Protein AF-A0A947HHI5-F1 (afdb_monomer_lite)

Foldseek 3Di:
DDDDPPVVVVVVVVPDDDDDDDDDDDPVVVVVVLVVLVVVLVVLVVVLVVCVPPPPCPPVNNVVSVVVSVVSVVVCVVPDDDPPDDDDDPDPDDDPDDDDDDDDPVPDDPPDFFKWWWAQLVPRFTWFFPDQQPQDAPTFIATHHCADPVRHHRQRRIWGWADQDVQKTFTAGRNPRFTWFFPDPDDLDFFTFIGTHHRDHPPNDPRQRRIFHWADPDPQKIWTQGPRHRFTFFWDDQPDRDTGTTTGTDHCCDPPRNSRRIIHTGRSCVVDPPPPVPVPPPDPPDPPDQDADDPVLLVVLLVVLLPDDDLVVSVVSCCVRCQPHAHELVSLLVSLVSDDDLVSNLVSCLRHLVRHPPLVCNVVSLVSDDDPVSSVSSVVSSD

Structure (mmCIF, N/CA/C/O backbone):
data_AF-A0A947HHI5-F1
#
_entry.id   AF-A0A947HHI5-F1
#
loop_
_atom_site.group_PDB
_atom_site.id
_atom_site.type_symbol
_atom_site.label_atom_id
_atom_site.label_alt_id
_atom_site.label_comp_id
_atom_site.label_asym_id
_atom_site.label_entity_id
_atom_site.label_seq_id
_atom_site.pdbx_PDB_ins_code
_atom_site.Cartn_x
_atom_site.Cartn_y
_atom_site.Cartn_z
_atom_site.occupancy
_atom_site.B_iso_or_equiv
_atom_site.auth_seq_id
_atom_site.auth_comp_id
_atom_site.auth_asym_id
_atom_site.auth_atom_id
_atom_site.pdbx_PDB_model_num
ATOM 1 N N . MET A 1 1 ? -38.643 42.190 -6.494 1.00 40.53 1 MET A N 1
ATOM 2 C CA . MET A 1 1 ? -37.779 41.367 -5.615 1.00 40.53 1 MET A CA 1
ATOM 3 C C . MET A 1 1 ? -38.549 40.120 -5.200 1.00 40.53 1 MET A C 1
ATOM 5 O O . MET A 1 1 ? -39.418 40.181 -4.339 1.00 40.53 1 MET A O 1
ATOM 9 N N . THR A 1 2 ? -38.327 39.014 -5.904 1.00 33.72 2 THR A N 1
ATOM 10 C CA . THR A 1 2 ? -39.074 37.755 -5.767 1.00 33.72 2 THR A CA 1
ATOM 11 C C . THR A 1 2 ? -38.669 37.014 -4.490 1.00 33.72 2 THR A C 1
ATOM 13 O O . THR A 1 2 ? -37.513 36.624 -4.333 1.00 33.72 2 THR A O 1
ATOM 16 N N . ARG A 1 3 ? -39.620 36.830 -3.563 1.00 39.78 3 ARG A N 1
ATOM 17 C CA . ARG A 1 3 ? -39.431 36.060 -2.323 1.00 39.78 3 ARG A CA 1
ATOM 18 C C . ARG A 1 3 ? -39.199 34.587 -2.666 1.00 39.78 3 ARG A C 1
ATOM 20 O O . ARG A 1 3 ? -40.082 33.949 -3.232 1.00 39.78 3 ARG A O 1
ATOM 27 N N . ARG A 1 4 ? -38.032 34.041 -2.310 1.00 38.66 4 ARG A N 1
ATOM 28 C CA . ARG A 1 4 ? -37.792 32.591 -2.371 1.00 38.66 4 ARG A CA 1
ATOM 29 C C . ARG A 1 4 ? -38.702 31.879 -1.353 1.00 38.66 4 ARG A C 1
ATOM 31 O O . ARG A 1 4 ? -38.821 32.366 -0.226 1.00 38.66 4 ARG A O 1
ATOM 38 N N . PRO A 1 5 ? -39.356 30.760 -1.717 1.00 43.31 5 PRO A N 1
ATOM 39 C CA . PRO A 1 5 ? -40.178 29.996 -0.785 1.00 43.31 5 PRO A CA 1
ATOM 40 C C . PRO A 1 5 ? -39.303 29.399 0.325 1.00 43.31 5 PRO A C 1
ATOM 42 O O . PRO A 1 5 ? -38.200 28.923 0.065 1.00 43.31 5 PRO A O 1
ATOM 45 N N . LEU A 1 6 ? -39.802 29.423 1.565 1.00 41.88 6 LEU A N 1
ATOM 46 C CA . LEU A 1 6 ? -39.102 28.974 2.781 1.00 41.88 6 LEU A CA 1
ATOM 47 C C . LEU A 1 6 ? -38.536 27.543 2.651 1.00 41.88 6 LEU A C 1
ATOM 49 O O . LEU A 1 6 ? -37.481 27.238 3.196 1.00 41.88 6 LEU A O 1
ATOM 53 N N . SER A 1 7 ? -39.202 26.698 1.862 1.00 39.91 7 SER A N 1
ATOM 54 C CA . SER A 1 7 ? -38.797 25.330 1.526 1.00 39.91 7 SER A CA 1
ATOM 55 C C . SER A 1 7 ? -37.462 25.267 0.774 1.00 39.91 7 SER A C 1
ATOM 57 O O . SER A 1 7 ? -36.672 24.358 1.004 1.00 39.91 7 SER A O 1
ATOM 59 N N . ALA A 1 8 ? -37.183 26.249 -0.089 1.00 41.44 8 ALA A N 1
ATOM 60 C CA . ALA A 1 8 ? -35.927 26.325 -0.830 1.00 41.44 8 ALA A CA 1
ATOM 61 C C . ALA A 1 8 ? -34.759 26.737 0.076 1.00 41.44 8 ALA A C 1
ATOM 63 O O . ALA A 1 8 ? -33.656 26.246 -0.112 1.00 41.44 8 ALA A O 1
ATOM 64 N N . LEU A 1 9 ? -35.005 27.579 1.089 1.00 43.78 9 LEU A N 1
ATOM 65 C CA . LEU A 1 9 ? -33.980 27.980 2.061 1.00 43.78 9 LEU A CA 1
ATOM 66 C C . LEU A 1 9 ? -33.554 26.805 2.958 1.00 43.78 9 LEU A C 1
ATOM 68 O O . LEU A 1 9 ? -32.371 26.636 3.233 1.00 43.78 9 LEU A O 1
ATOM 72 N N . ILE A 1 10 ? -34.519 25.973 3.369 1.00 44.72 10 ILE A N 1
ATOM 73 C CA . ILE A 1 10 ? -34.276 24.764 4.174 1.00 44.72 10 ILE A CA 1
ATOM 74 C C . ILE A 1 10 ? -33.500 23.717 3.358 1.00 44.72 10 ILE A C 1
ATOM 76 O O . ILE A 1 10 ? -32.593 23.084 3.886 1.00 44.72 10 ILE A O 1
ATOM 80 N N . ALA A 1 11 ? -33.795 23.581 2.062 1.00 42.06 11 ALA A N 1
ATOM 81 C CA . ALA A 1 11 ? -33.048 22.693 1.173 1.00 42.06 11 ALA A CA 1
ATOM 82 C C . ALA A 1 11 ? -31.606 23.173 0.917 1.00 42.06 11 ALA A C 1
ATOM 84 O O . ALA A 1 11 ? -30.711 22.342 0.830 1.00 42.06 11 ALA A O 1
ATOM 85 N N . THR A 1 12 ? -31.354 24.488 0.838 1.00 42.56 12 THR A N 1
ATOM 86 C CA . THR A 1 12 ? -29.983 25.018 0.693 1.00 42.56 12 THR A CA 1
ATOM 87 C C . THR A 1 12 ? -29.150 24.836 1.968 1.00 42.56 12 THR A C 1
ATOM 89 O O . THR A 1 12 ? -27.977 24.497 1.869 1.00 42.56 12 THR A O 1
ATOM 92 N N . LEU A 1 13 ? -29.751 24.980 3.155 1.00 43.19 13 LEU A N 1
ATOM 93 C CA . LEU A 1 13 ? -29.079 24.729 4.442 1.00 43.19 13 LEU A CA 1
ATOM 94 C C . LEU A 1 13 ? -28.773 23.241 4.685 1.00 43.19 13 LEU A C 1
ATOM 96 O O . LEU A 1 13 ? -27.771 22.920 5.309 1.00 43.19 13 LEU A O 1
ATOM 100 N N . LEU A 1 14 ? -29.598 22.330 4.158 1.00 42.66 14 LEU A N 1
ATOM 101 C CA . LEU A 1 14 ? -29.362 20.880 4.227 1.00 42.66 14 LEU A CA 1
ATOM 102 C C . LEU A 1 14 ? -28.407 20.354 3.137 1.00 42.66 14 LEU A C 1
ATOM 104 O O . LEU A 1 14 ? -28.092 19.168 3.140 1.00 42.66 14 LEU A O 1
ATOM 108 N N . ALA A 1 15 ? -27.961 21.208 2.210 1.00 40.59 15 ALA A N 1
ATOM 109 C CA . ALA A 1 15 ? -27.131 20.837 1.060 1.00 40.59 15 ALA A CA 1
ATOM 110 C C . ALA A 1 15 ? -25.772 21.563 1.019 1.00 40.59 15 ALA A C 1
ATOM 112 O O . ALA A 1 15 ? -25.175 21.675 -0.053 1.00 40.59 15 ALA A O 1
ATOM 113 N N . ALA A 1 16 ? -25.271 22.072 2.151 1.00 33.59 16 ALA A N 1
ATOM 114 C CA . ALA A 1 16 ? -23.927 22.644 2.200 1.00 33.59 16 ALA A CA 1
ATOM 115 C C . ALA A 1 16 ? -22.882 21.544 1.896 1.00 33.59 16 ALA A C 1
ATOM 117 O O . ALA A 1 16 ? -22.868 20.515 2.575 1.00 33.59 16 ALA A O 1
ATOM 1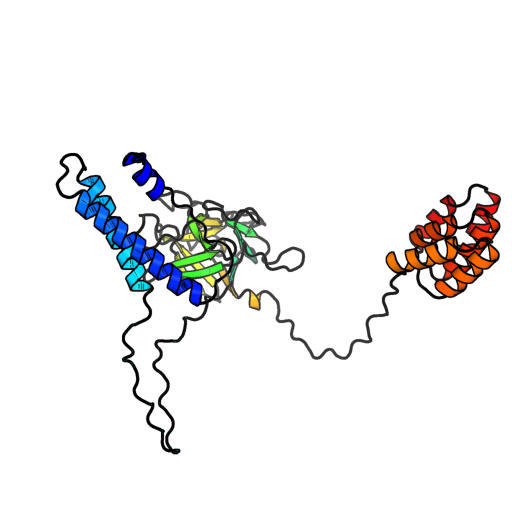18 N N . PRO A 1 17 ? -22.037 21.704 0.860 1.00 37.53 17 PRO A N 1
ATOM 119 C CA . PRO A 1 17 ? -21.125 20.654 0.446 1.00 37.53 17 PRO A CA 1
ATOM 120 C C . PRO A 1 17 ? -19.932 20.558 1.397 1.00 37.53 17 PRO A C 1
ATOM 122 O O . PRO A 1 17 ? -19.305 21.555 1.753 1.00 37.53 17 PRO A O 1
ATOM 125 N N . ALA A 1 18 ? -19.571 19.318 1.719 1.00 41.19 18 ALA A N 1
ATOM 126 C CA . ALA A 1 18 ? -18.244 18.959 2.178 1.00 41.19 18 ALA A CA 1
ATOM 127 C C . ALA A 1 18 ? -17.207 19.412 1.135 1.00 41.19 18 ALA A C 1
ATOM 129 O O . ALA A 1 18 ? -17.092 18.824 0.061 1.00 41.19 18 ALA A O 1
ATOM 130 N N . VAL A 1 19 ? -16.446 20.460 1.447 1.00 38.53 19 VAL A N 1
ATOM 131 C CA . VAL A 1 19 ? -15.210 20.806 0.733 1.00 38.53 19 VAL A CA 1
ATOM 132 C C . VAL A 1 19 ? -14.120 21.050 1.767 1.00 38.53 19 VAL A C 1
ATOM 134 O O . VAL A 1 19 ? -13.830 22.184 2.133 1.00 38.53 19 VAL A O 1
ATOM 137 N N . LEU A 1 20 ? -13.505 19.971 2.251 1.00 33.75 20 LEU A N 1
ATOM 138 C CA . LEU A 1 20 ? -12.262 20.029 3.022 1.00 33.75 20 LEU A CA 1
ATOM 139 C C . LEU A 1 20 ? -11.391 18.813 2.692 1.00 33.75 20 LEU A C 1
ATOM 141 O O . LEU A 1 20 ? -11.355 17.839 3.430 1.00 33.75 20 LEU A O 1
ATOM 145 N N . ALA A 1 21 ? -10.663 18.884 1.580 1.00 38.09 21 ALA A N 1
ATOM 146 C CA . ALA A 1 21 ? -9.486 18.048 1.363 1.00 38.09 21 ALA A CA 1
ATOM 147 C C . ALA A 1 21 ? -8.509 18.741 0.403 1.00 38.09 21 ALA A C 1
ATOM 149 O O . ALA A 1 21 ? -8.550 18.499 -0.795 1.00 38.09 21 ALA A O 1
ATOM 150 N N . SER A 1 22 ? -7.652 19.625 0.933 1.00 37.50 22 SER A N 1
ATOM 151 C CA . SER A 1 22 ? -6.223 19.719 0.571 1.00 37.50 22 SER A CA 1
ATOM 152 C C . SER A 1 22 ? -5.559 20.965 1.184 1.00 37.50 22 SER A C 1
ATOM 154 O O . SER A 1 22 ? -5.981 22.083 0.900 1.00 37.50 22 SER A O 1
ATOM 156 N N . ARG A 1 23 ? -4.460 20.731 1.923 1.00 34.22 23 ARG A N 1
ATOM 157 C CA . ARG A 1 23 ? -3.491 21.667 2.551 1.00 34.22 23 ARG A CA 1
ATOM 158 C C . ARG A 1 23 ? -3.954 22.500 3.768 1.00 34.22 23 ARG A C 1
ATOM 160 O O . ARG A 1 23 ? -5.057 23.038 3.756 1.00 34.22 23 ARG A O 1
ATOM 167 N N . PRO A 1 24 ? -3.092 22.662 4.799 1.00 35.88 24 PRO A N 1
ATOM 168 C CA . PRO A 1 24 ? -3.375 23.559 5.916 1.00 35.88 24 PRO A CA 1
ATOM 169 C C . PRO A 1 24 ? -3.266 25.023 5.446 1.00 35.88 24 PRO A C 1
ATOM 171 O O . PRO A 1 24 ? -2.269 25.370 4.803 1.00 35.88 24 PRO A O 1
ATOM 174 N N . PRO A 1 25 ? -4.267 25.881 5.712 1.00 37.75 25 PRO A N 1
ATOM 175 C CA . PRO A 1 25 ? -4.202 27.294 5.364 1.00 37.75 25 PRO A CA 1
ATOM 176 C C . PRO A 1 25 ? -3.451 28.103 6.443 1.00 37.75 25 PRO A C 1
ATOM 178 O O . PRO A 1 25 ? -3.326 27.645 7.580 1.00 37.75 25 PRO A O 1
ATOM 181 N N . PRO A 1 26 ? -2.942 29.302 6.106 1.00 41.28 26 PRO A N 1
ATOM 182 C CA . PRO A 1 26 ? -2.298 30.197 7.067 1.00 41.28 26 PRO A CA 1
ATOM 183 C C . PRO A 1 26 ? -3.280 30.681 8.148 1.00 41.28 26 PRO A C 1
ATOM 185 O O . PRO A 1 26 ? -4.480 30.792 7.909 1.00 41.28 26 PRO A O 1
ATOM 188 N N . GLU A 1 27 ? -2.746 31.000 9.328 1.00 44.84 27 GLU A N 1
ATOM 189 C CA . GLU A 1 27 ? -3.445 31.338 10.584 1.00 44.84 27 GLU A CA 1
ATOM 190 C C . GLU A 1 27 ? -4.537 32.424 10.445 1.00 44.84 27 GLU A C 1
ATOM 192 O O . GLU A 1 27 ? -5.556 32.386 11.131 1.00 44.84 27 GLU A O 1
ATOM 197 N N . SER A 1 28 ? -4.398 33.343 9.482 1.00 45.81 28 SER A N 1
ATOM 198 C CA . SER A 1 28 ? -5.402 34.375 9.179 1.00 45.81 28 SER A CA 1
ATOM 199 C C . SER A 1 28 ? -6.710 33.821 8.599 1.00 45.81 28 SER A C 1
ATOM 201 O O . SER A 1 28 ? -7.770 34.411 8.797 1.00 45.81 28 SER A O 1
ATOM 203 N N . ALA A 1 29 ? -6.666 32.665 7.931 1.00 48.28 29 ALA A N 1
ATOM 204 C CA . ALA A 1 29 ? -7.846 32.011 7.372 1.00 48.28 29 ALA A CA 1
ATOM 205 C C . ALA A 1 29 ? -8.677 31.268 8.434 1.00 48.28 29 ALA A C 1
ATOM 207 O O . ALA A 1 29 ? -9.846 30.977 8.193 1.00 48.28 29 ALA A O 1
ATOM 208 N N . LEU A 1 30 ? -8.097 30.958 9.600 1.00 50.66 30 LEU A N 1
ATOM 209 C CA . LEU A 1 30 ? -8.807 30.335 10.723 1.00 50.66 30 LEU A CA 1
ATOM 210 C C . LEU A 1 30 ? -9.703 31.350 11.439 1.00 50.66 30 LEU A C 1
ATOM 212 O O . LEU A 1 30 ? -10.874 31.060 11.655 1.00 50.66 30 LEU A O 1
ATOM 216 N N . SER A 1 31 ? -9.201 32.560 11.709 1.00 50.88 31 SER A N 1
ATOM 217 C CA . SER A 1 31 ? -9.994 33.630 12.335 1.00 50.88 31 SER A CA 1
ATOM 218 C C . SER A 1 31 ? -11.211 34.016 11.492 1.00 50.88 31 SER A C 1
ATOM 220 O O . SER A 1 31 ? -12.308 34.143 12.021 1.00 50.88 31 SER A O 1
ATOM 222 N N . GLN A 1 32 ? -11.042 34.121 10.171 1.00 56.31 32 GLN A N 1
ATOM 223 C CA . GLN A 1 32 ? -12.144 34.461 9.270 1.00 56.31 32 GLN A CA 1
ATOM 224 C C . GLN A 1 32 ? -13.194 33.340 9.177 1.00 56.31 32 GLN A C 1
ATOM 226 O O . GLN A 1 32 ? -14.385 33.612 9.091 1.00 56.31 32 GLN A O 1
ATOM 231 N N . ARG A 1 33 ? -12.768 32.074 9.296 1.00 61.03 33 ARG A N 1
ATOM 232 C CA . ARG A 1 33 ? -13.681 30.923 9.383 1.00 61.03 33 ARG A CA 1
ATOM 233 C C . ARG A 1 33 ? -14.482 30.897 10.686 1.00 61.03 33 ARG A C 1
ATOM 235 O O . ARG A 1 33 ? -15.622 30.450 10.662 1.00 61.03 33 ARG A O 1
ATOM 242 N N . PHE A 1 34 ? -13.917 31.365 11.801 1.00 63.81 34 PHE A N 1
ATOM 243 C CA . PHE A 1 34 ? -14.660 31.493 13.059 1.00 63.81 34 PHE A CA 1
ATOM 244 C C . PHE A 1 34 ? -15.761 32.548 12.971 1.00 63.81 34 PHE A C 1
ATOM 246 O O . PHE A 1 34 ? -16.882 32.286 13.405 1.00 63.81 34 PHE A O 1
ATOM 253 N N . ASP A 1 35 ? -15.466 33.702 12.370 1.00 69.06 35 ASP A N 1
ATOM 254 C CA . ASP A 1 35 ? -16.455 34.767 12.184 1.00 69.06 35 ASP A CA 1
ATOM 255 C C . ASP A 1 35 ? -17.611 34.312 11.272 1.00 69.06 35 ASP A C 1
ATOM 257 O O . ASP A 1 35 ? -18.777 34.586 11.568 1.00 69.06 35 ASP A O 1
ATOM 261 N N . ASP A 1 36 ? -17.308 33.547 10.216 1.00 66.94 36 ASP A N 1
ATOM 262 C CA . ASP A 1 36 ? -18.314 32.967 9.315 1.00 66.94 36 ASP A CA 1
ATOM 263 C C . ASP A 1 36 ? -19.217 31.946 10.040 1.00 66.94 36 ASP A C 1
ATOM 265 O O . ASP A 1 36 ? -20.442 31.995 9.913 1.00 66.94 36 ASP A O 1
ATOM 269 N N . VAL A 1 37 ? -18.639 31.064 10.868 1.00 66.69 37 VAL A N 1
ATOM 270 C CA . VAL A 1 37 ? -19.407 30.093 11.674 1.00 66.69 37 VAL A CA 1
ATOM 271 C C . VAL A 1 37 ? -20.283 30.800 12.711 1.00 66.69 37 VAL A C 1
ATOM 273 O O . VAL A 1 37 ? -21.442 30.423 12.902 1.00 66.69 37 VAL A O 1
ATOM 276 N N . GLN A 1 38 ? -19.777 31.856 13.353 1.00 72.31 38 GLN A N 1
ATOM 277 C CA . GLN A 1 38 ? -20.559 32.637 14.312 1.00 72.31 38 GLN A CA 1
ATOM 278 C C . GLN A 1 38 ? -21.752 33.333 13.639 1.00 72.31 38 GLN A C 1
ATOM 280 O O . GLN A 1 38 ? -22.855 33.351 14.198 1.00 72.31 38 GLN A O 1
ATOM 285 N N . ALA A 1 39 ? -21.556 33.856 12.426 1.00 68.62 39 ALA A N 1
ATOM 286 C CA . ALA A 1 39 ? -22.623 34.458 11.633 1.00 68.62 39 ALA A CA 1
ATOM 287 C C . ALA A 1 39 ? -23.707 33.433 11.249 1.00 68.62 39 ALA A C 1
ATOM 289 O O . ALA A 1 39 ? -24.903 33.747 11.318 1.00 68.62 39 ALA A O 1
ATOM 290 N N . ASP A 1 40 ? -23.315 32.201 10.914 1.00 67.69 40 ASP A N 1
ATOM 291 C CA . ASP A 1 40 ? -24.250 31.107 10.631 1.00 67.69 40 ASP A CA 1
ATOM 292 C C . ASP A 1 40 ? -25.047 30.692 11.882 1.00 67.69 40 ASP A C 1
ATOM 294 O O . ASP A 1 40 ? -26.272 30.533 11.809 1.00 67.69 40 ASP A O 1
ATOM 298 N N . ILE A 1 41 ? -24.401 30.606 13.053 1.00 67.94 41 ILE A N 1
ATOM 299 C CA . ILE A 1 41 ? -25.076 30.341 14.338 1.00 67.94 41 ILE A CA 1
ATOM 300 C C . ILE A 1 41 ? -26.141 31.410 14.623 1.00 67.94 41 ILE A C 1
ATOM 302 O O . ILE A 1 41 ? -27.290 31.087 14.958 1.00 67.94 41 ILE A O 1
ATOM 306 N N . ASP A 1 42 ? -25.806 32.688 14.448 1.00 76.25 42 ASP A N 1
ATOM 307 C CA . ASP A 1 42 ? -26.737 33.789 14.708 1.00 76.25 42 ASP A CA 1
ATOM 308 C C . ASP A 1 42 ? -27.892 33.830 13.696 1.00 76.25 42 ASP A C 1
ATOM 310 O O . ASP A 1 42 ? -29.045 34.103 14.065 1.00 76.25 42 ASP A O 1
ATOM 314 N N . ALA A 1 43 ? -27.636 33.467 12.436 1.00 71.38 43 ALA A N 1
ATOM 315 C CA . ALA A 1 43 ? -28.677 33.308 11.425 1.00 71.38 43 ALA A CA 1
ATOM 316 C C . ALA A 1 43 ? -29.672 32.192 11.795 1.00 71.38 43 ALA A C 1
ATOM 318 O O . ALA A 1 43 ? -30.892 32.380 11.668 1.00 71.38 43 ALA A O 1
ATOM 319 N N . VAL A 1 44 ? -29.181 31.059 12.311 1.00 68.19 44 VAL A N 1
ATOM 320 C CA . VAL A 1 44 ? -30.022 29.942 12.775 1.00 68.19 44 VAL A CA 1
ATOM 321 C C . VAL A 1 44 ? -30.834 30.341 14.012 1.00 68.19 44 VAL A C 1
ATOM 323 O O . VAL A 1 44 ? -32.048 30.105 14.042 1.00 68.19 44 VAL A O 1
ATOM 326 N N . ARG A 1 45 ? -30.232 31.031 14.992 1.00 74.62 45 ARG A N 1
ATOM 327 C CA . ARG A 1 45 ? -30.947 31.563 16.173 1.00 74.62 45 ARG A CA 1
ATOM 328 C C . ARG A 1 45 ? -32.075 32.520 15.780 1.00 74.62 45 ARG A C 1
ATOM 330 O O . ARG A 1 45 ? -33.191 32.419 16.300 1.00 74.62 45 ARG A O 1
ATOM 337 N N . LEU A 1 46 ? -31.831 33.409 14.814 1.00 73.69 46 LEU A N 1
ATOM 338 C CA . LEU A 1 46 ? -32.854 34.319 14.290 1.00 73.69 46 LEU A CA 1
ATOM 339 C C . LEU A 1 46 ? -33.993 33.556 13.592 1.00 73.69 46 LEU A C 1
ATOM 341 O O . LEU A 1 46 ? -35.162 33.952 13.686 1.00 73.69 46 LEU A O 1
ATOM 345 N N . LEU A 1 47 ? -33.672 32.460 12.900 1.00 68.50 47 LEU A N 1
ATOM 346 C CA . LEU A 1 47 ? -34.661 31.589 12.271 1.00 68.50 47 LEU A CA 1
ATOM 347 C C . LEU A 1 47 ? -35.535 30.894 13.327 1.00 68.50 47 LEU A C 1
ATOM 349 O O . LEU A 1 47 ? -36.761 30.958 13.226 1.00 68.50 47 LEU A O 1
ATOM 353 N N . VAL A 1 48 ? -34.931 30.317 14.374 1.00 69.75 48 VAL A N 1
ATOM 354 C CA . VAL A 1 48 ? -35.645 29.716 15.521 1.00 69.75 48 VAL A CA 1
ATOM 355 C C . VAL A 1 48 ? -36.593 30.734 16.159 1.00 69.75 48 VAL A C 1
ATOM 357 O O . VAL A 1 48 ? -37.773 30.438 16.370 1.00 69.75 48 VAL A O 1
ATOM 360 N N . ALA A 1 49 ? -36.119 31.959 16.406 1.00 73.31 49 ALA A N 1
ATOM 361 C CA . ALA A 1 49 ? -36.930 33.028 16.985 1.00 73.31 49 ALA A CA 1
ATOM 362 C C . ALA A 1 49 ? -38.135 33.397 16.099 1.00 73.31 49 ALA A C 1
ATOM 364 O O . ALA A 1 4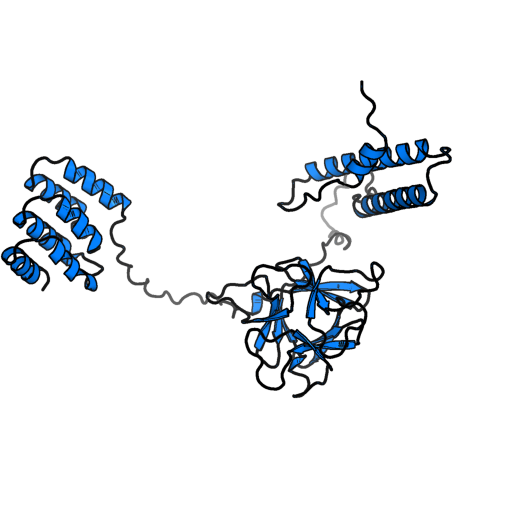9 ? -39.247 33.546 16.603 1.00 73.31 49 ALA A O 1
ATOM 365 N N . LYS A 1 50 ? -37.952 33.468 14.771 1.00 70.81 50 LYS A N 1
ATOM 366 C CA . LYS A 1 50 ? -39.030 33.751 13.797 1.00 70.81 50 LYS A CA 1
ATOM 367 C C . LYS A 1 50 ? -40.049 32.618 13.645 1.00 70.81 50 LYS A C 1
ATOM 369 O O . LYS A 1 50 ? -41.152 32.850 13.138 1.00 70.81 50 LYS A O 1
ATOM 374 N N . LEU A 1 51 ? -39.680 31.396 14.020 1.00 65.06 51 LEU A N 1
ATOM 375 C CA . LEU A 1 51 ? -40.558 30.224 13.990 1.00 65.06 51 LEU A CA 1
ATOM 376 C C . LEU A 1 51 ? -41.361 30.070 15.293 1.00 65.06 51 LEU A C 1
ATOM 378 O O . LEU A 1 51 ? -42.411 29.422 15.288 1.00 65.06 51 LEU A O 1
ATOM 382 N N . LYS A 1 52 ? -40.932 30.723 16.382 1.00 61.84 52 LYS A N 1
ATOM 383 C CA . LYS A 1 52 ? -41.634 30.761 17.671 1.00 61.84 52 LYS A CA 1
ATOM 384 C C . LYS A 1 52 ? -42.994 31.465 17.495 1.00 61.84 52 LYS A C 1
ATOM 386 O O . LYS A 1 52 ? -43.062 32.674 17.314 1.00 61.84 52 LYS A O 1
ATOM 391 N N . GLY A 1 53 ? -44.081 30.685 17.492 1.00 60.94 53 GLY A N 1
ATOM 392 C CA . GLY A 1 53 ? -45.465 31.169 17.342 1.00 60.94 53 GLY A CA 1
ATOM 393 C C . GLY A 1 53 ? -46.174 30.779 16.038 1.00 60.94 53 GLY A C 1
ATOM 394 O O . GLY A 1 53 ? -47.360 31.063 15.885 1.00 60.94 53 GLY A O 1
ATOM 395 N N . LYS A 1 54 ? -45.505 30.095 15.097 1.00 62.31 54 LYS A N 1
ATOM 396 C CA . LYS A 1 54 ? -46.160 29.580 13.880 1.00 62.31 54 LYS A CA 1
ATOM 397 C C . LYS A 1 54 ? -46.635 28.143 14.098 1.00 62.31 54 LYS A C 1
ATOM 399 O O . LYS A 1 54 ? -45.839 27.213 14.061 1.00 62.31 54 LYS A O 1
ATOM 404 N N . ALA A 1 55 ? -47.948 27.968 14.260 1.00 52.47 55 ALA A N 1
ATOM 405 C CA . ALA A 1 55 ? -48.627 26.719 14.641 1.00 52.47 55 ALA A CA 1
ATOM 406 C C . ALA A 1 55 ? -48.408 25.491 13.720 1.00 52.47 55 ALA A C 1
ATOM 408 O O . ALA A 1 55 ? -48.904 24.412 14.018 1.00 52.47 55 ALA A O 1
ATOM 409 N N . LYS A 1 56 ? -47.679 25.635 12.604 1.00 54.47 56 LYS A N 1
ATOM 410 C CA . LYS A 1 56 ? -47.407 24.563 11.629 1.00 54.47 56 LYS A CA 1
ATOM 411 C C . LYS A 1 56 ? -45.979 24.013 11.657 1.00 54.47 56 LYS A C 1
ATOM 413 O O . LYS A 1 56 ? -45.665 23.134 10.861 1.00 54.47 56 LYS A O 1
ATOM 418 N N . VAL A 1 57 ? -45.111 24.521 12.532 1.00 57.31 57 VAL A N 1
ATOM 419 C CA . VAL A 1 57 ? -43.770 23.954 12.717 1.00 57.31 57 VAL A CA 1
ATOM 420 C C . VAL A 1 57 ? -43.900 22.828 13.734 1.00 57.31 57 VAL A C 1
ATOM 422 O O . VAL A 1 57 ? -44.146 23.084 14.911 1.00 57.31 57 VAL A O 1
ATOM 425 N N . THR A 1 58 ? -43.811 21.583 13.269 1.00 61.41 58 THR A N 1
ATOM 426 C CA . THR A 1 58 ? -43.839 20.407 14.141 1.00 61.41 58 THR A CA 1
ATOM 427 C C . THR A 1 58 ? -42.731 20.521 15.188 1.00 61.41 58 THR A C 1
ATOM 429 O O . THR A 1 58 ? -41.631 21.002 14.901 1.00 61.41 58 THR A O 1
ATOM 432 N N . SER A 1 59 ? -43.025 20.091 16.417 1.00 60.59 59 SER A N 1
ATOM 433 C CA . SER A 1 59 ? -42.074 20.026 17.539 1.00 60.59 59 SER A CA 1
ATOM 434 C C . SER A 1 59 ? -40.738 19.385 17.145 1.00 60.59 59 SER A C 1
ATOM 436 O O . SER A 1 59 ? -39.693 19.767 17.658 1.00 60.59 59 SER A O 1
ATOM 438 N N . GLU A 1 60 ? -40.771 18.482 16.170 1.00 59.91 60 GLU A N 1
ATOM 439 C CA . GLU A 1 60 ? -39.626 17.796 15.585 1.00 59.91 60 GLU A CA 1
ATOM 440 C C . GLU A 1 60 ? -38.664 18.714 14.817 1.00 59.91 60 GLU A C 1
ATOM 442 O O . GLU A 1 60 ? -37.451 18.609 14.986 1.00 59.91 60 GLU A O 1
ATOM 447 N N . VAL A 1 61 ? -39.169 19.674 14.032 1.00 67.06 61 VAL A N 1
ATOM 448 C CA . VAL A 1 61 ? -38.306 20.637 13.322 1.00 67.06 61 VAL A CA 1
ATOM 449 C C . VAL A 1 61 ? -37.659 21.599 14.312 1.00 67.06 61 VAL A C 1
ATOM 451 O O . VAL A 1 61 ? -36.481 21.922 14.176 1.00 67.06 61 VAL A O 1
ATOM 454 N N . LYS A 1 62 ? -38.404 22.015 15.342 1.00 69.31 62 LYS A N 1
ATOM 455 C CA . LYS A 1 62 ? -37.865 22.842 16.425 1.00 69.31 62 LYS A CA 1
ATOM 456 C C . LYS A 1 62 ? -36.762 22.099 17.191 1.00 69.31 62 LYS A C 1
ATOM 458 O O . LYS A 1 62 ? -35.682 22.652 17.357 1.00 69.31 62 LYS A O 1
ATOM 463 N N . ALA A 1 63 ? -37.002 20.843 17.569 1.00 67.81 63 ALA A N 1
ATOM 464 C CA . ALA A 1 63 ? -36.027 20.019 18.283 1.00 67.81 63 ALA A CA 1
ATOM 465 C C . ALA A 1 63 ? -34.759 19.759 17.456 1.00 67.81 63 ALA A C 1
ATOM 467 O O . ALA A 1 63 ? -33.655 19.759 17.995 1.00 67.81 63 ALA A O 1
ATOM 468 N N . ARG A 1 64 ? -34.899 19.568 16.137 1.00 70.69 64 ARG A N 1
ATOM 469 C CA . ARG A 1 64 ? -33.756 19.365 15.239 1.00 70.69 64 ARG A CA 1
ATOM 470 C C . ARG A 1 64 ? -32.908 20.632 15.106 1.00 70.69 64 ARG A C 1
ATOM 472 O O . ARG A 1 64 ? -31.690 20.535 15.138 1.00 70.69 64 ARG A O 1
ATOM 479 N N . LEU A 1 65 ? -33.544 21.803 15.042 1.00 68.00 65 LEU A N 1
ATOM 480 C CA . LEU A 1 65 ? -32.853 23.094 14.969 1.00 68.00 65 LEU A CA 1
ATOM 481 C C . LEU A 1 65 ? -32.163 23.456 16.298 1.00 68.00 65 LEU A C 1
ATOM 483 O O . LEU A 1 65 ? -31.038 23.942 16.288 1.00 68.00 65 LEU A O 1
ATOM 487 N N . GLU A 1 66 ? -32.798 23.164 17.437 1.00 74.62 66 GLU A N 1
ATOM 488 C CA . GLU A 1 66 ? -32.195 23.330 18.771 1.00 74.62 66 GLU A CA 1
ATOM 489 C C . GLU A 1 66 ? -31.000 22.382 18.981 1.00 74.62 66 GLU A C 1
ATOM 491 O O . GLU A 1 66 ? -29.997 22.790 19.561 1.00 74.62 66 GLU A O 1
ATOM 496 N N . ARG A 1 67 ? -31.049 21.153 18.443 1.00 73.44 67 ARG A N 1
ATOM 497 C CA . ARG A 1 67 ? -29.913 20.216 18.476 1.00 73.44 67 ARG A CA 1
ATOM 498 C C . ARG A 1 67 ? -28.723 20.713 17.655 1.00 73.44 67 ARG A C 1
ATOM 500 O O . ARG A 1 67 ? -27.605 20.680 18.152 1.00 73.44 67 ARG A O 1
ATOM 507 N N . THR A 1 68 ? -28.966 21.235 16.453 1.00 69.75 68 THR A N 1
ATOM 508 C CA . THR A 1 68 ? -27.900 21.806 15.614 1.00 69.75 68 THR A CA 1
ATOM 509 C C . THR A 1 68 ? -27.253 23.034 16.261 1.00 69.75 68 THR A C 1
ATOM 511 O O . THR A 1 68 ? -26.044 23.199 16.157 1.00 69.75 68 THR A O 1
ATOM 514 N N . ILE A 1 69 ? -28.018 23.871 16.978 1.00 73.56 69 ILE A N 1
ATOM 515 C CA . ILE A 1 69 ? -27.442 24.985 17.753 1.00 73.56 69 ILE A CA 1
ATOM 516 C C . ILE A 1 69 ? -26.498 24.457 18.841 1.00 73.56 69 ILE A C 1
ATOM 518 O O . ILE A 1 69 ? -25.381 24.950 18.942 1.00 73.56 69 ILE A O 1
ATOM 522 N N . MET A 1 70 ? -26.903 23.435 19.604 1.00 71.44 70 MET A N 1
ATOM 523 C CA . MET A 1 70 ? -26.039 22.858 20.645 1.00 71.44 70 MET A CA 1
ATOM 524 C C . MET A 1 70 ? -24.764 22.221 20.073 1.00 71.44 70 MET A C 1
ATOM 526 O O . MET A 1 70 ? -23.700 22.359 20.667 1.00 71.44 70 MET A O 1
ATOM 530 N N . GLU A 1 71 ? -24.852 21.538 18.928 1.00 69.12 71 GLU A N 1
ATOM 531 C CA . GLU A 1 71 ? -23.685 20.941 18.258 1.00 69.12 71 GLU A CA 1
ATOM 532 C C . GLU A 1 71 ? -22.694 22.011 17.777 1.00 69.12 71 GLU A C 1
ATOM 534 O O . GLU A 1 71 ? -21.487 21.863 17.963 1.00 69.12 71 GLU A O 1
ATOM 539 N N . LEU A 1 72 ? -23.195 23.115 17.214 1.00 65.50 72 LEU A N 1
ATOM 540 C CA . LEU A 1 72 ? -22.355 24.228 16.768 1.00 65.50 72 LEU A CA 1
ATOM 541 C C . LEU A 1 72 ? -21.731 24.999 17.943 1.00 65.50 72 LEU A C 1
ATOM 543 O O . LEU A 1 72 ? -20.560 25.363 17.872 1.00 65.50 72 LEU A O 1
ATOM 547 N N . GLU A 1 73 ? -22.468 25.200 19.039 1.00 74.44 73 GLU A N 1
ATOM 548 C CA . GLU A 1 73 ? -21.943 25.830 20.262 1.00 74.44 73 GLU A CA 1
ATOM 549 C C . GLU A 1 73 ? -20.864 24.967 20.939 1.00 74.44 73 GLU A C 1
ATOM 551 O O . GLU A 1 73 ? -19.871 25.497 21.438 1.00 74.44 73 GLU A O 1
ATOM 556 N N . ALA A 1 74 ? -21.016 23.638 20.923 1.00 67.94 74 ALA A N 1
ATOM 557 C CA . ALA A 1 74 ? -20.002 22.718 21.435 1.00 67.94 74 ALA A CA 1
ATOM 558 C C . ALA A 1 74 ? -18.722 22.739 20.582 1.00 67.94 74 ALA A C 1
ATOM 560 O O . ALA A 1 74 ? -17.620 22.748 21.129 1.00 67.94 74 ALA A O 1
ATOM 561 N N . LEU A 1 75 ? -18.862 22.811 19.254 1.00 61.16 75 LEU A N 1
ATOM 562 C CA . LEU A 1 75 ? -17.731 22.956 18.335 1.00 61.16 75 LEU A CA 1
ATOM 563 C C . LEU A 1 75 ? -16.992 24.289 18.536 1.00 61.16 75 LEU A C 1
ATOM 565 O O . LEU A 1 75 ? -15.764 24.299 18.491 1.00 61.16 75 LEU A O 1
ATOM 569 N N . GLU A 1 76 ? -17.701 25.394 18.803 1.00 64.62 76 GLU A N 1
ATOM 570 C CA . GLU A 1 76 ? -17.082 26.696 19.119 1.00 64.62 76 GLU A CA 1
ATOM 571 C C . GLU A 1 76 ? -16.331 26.664 20.464 1.00 64.62 76 GLU A C 1
ATOM 573 O O . GLU A 1 76 ? -15.235 27.214 20.583 1.00 64.62 76 GLU A O 1
ATOM 578 N N . ALA A 1 77 ? -16.893 25.999 21.479 1.00 62.38 77 ALA A N 1
ATOM 579 C CA . ALA A 1 77 ? -16.282 25.907 22.805 1.00 62.38 77 ALA A CA 1
ATOM 580 C C . ALA A 1 77 ? -14.950 25.136 22.799 1.00 62.38 77 ALA A C 1
ATOM 582 O O . ALA A 1 77 ? -14.031 25.519 23.520 1.00 62.38 77 ALA A O 1
ATOM 583 N N . ASP A 1 78 ? -14.837 24.097 21.968 1.00 53.09 78 ASP A N 1
ATOM 584 C CA . ASP A 1 78 ? -13.644 23.239 21.884 1.00 53.09 78 ASP A CA 1
ATOM 585 C C . ASP A 1 78 ? -12.517 23.854 21.031 1.00 53.09 78 ASP A C 1
ATOM 587 O O . ASP A 1 78 ? -11.354 23.462 21.109 1.00 53.09 78 ASP A O 1
ATOM 591 N N . THR A 1 79 ? -12.847 24.855 20.210 1.00 50.53 79 THR A N 1
ATOM 592 C CA . THR A 1 79 ? -11.917 25.461 19.246 1.00 50.53 79 THR A CA 1
ATOM 593 C C . THR A 1 79 ? -11.538 26.908 19.570 1.00 50.53 79 THR A C 1
ATOM 595 O O . THR A 1 79 ? -10.654 27.470 18.917 1.00 50.53 79 THR A O 1
ATOM 598 N N . ARG A 1 80 ? -12.140 27.520 20.601 1.00 49.53 80 ARG A N 1
ATOM 599 C CA . ARG A 1 80 ? -11.768 28.862 21.064 1.00 49.53 80 ARG A CA 1
ATOM 600 C C . ARG A 1 80 ? -10.423 28.803 21.815 1.00 49.53 80 ARG A C 1
ATOM 602 O O . ARG A 1 80 ? -10.359 28.177 22.871 1.00 49.53 80 ARG A O 1
ATOM 609 N N . PRO A 1 81 ? -9.362 29.491 21.347 1.00 44.22 81 PRO A N 1
ATOM 610 C CA . PRO A 1 81 ? -8.135 29.616 22.122 1.00 44.22 81 PRO A CA 1
ATOM 611 C C . PRO A 1 81 ? -8.439 30.323 23.448 1.00 44.22 81 PRO A C 1
ATOM 613 O O . PRO A 1 81 ? -9.155 31.329 23.486 1.00 44.22 81 PRO A O 1
ATOM 616 N N . ASP A 1 82 ? -7.926 29.744 24.529 1.00 39.91 82 ASP A N 1
ATOM 617 C CA . ASP A 1 82 ? -8.186 30.116 25.916 1.00 39.91 82 ASP A CA 1
ATOM 618 C C . ASP A 1 82 ? -8.047 31.638 26.138 1.00 39.91 82 ASP A C 1
ATOM 620 O O . ASP A 1 82 ? -6.973 32.226 25.997 1.00 39.91 82 ASP A O 1
ATOM 624 N N . LYS A 1 83 ? -9.165 32.302 26.464 1.00 42.91 83 LYS A N 1
ATOM 625 C CA . LYS A 1 83 ? -9.242 33.758 26.702 1.00 42.91 83 LYS A CA 1
ATOM 626 C C . LYS A 1 83 ? -8.707 34.170 28.083 1.00 42.91 83 LYS A C 1
ATOM 628 O O . LYS A 1 83 ? -8.964 35.290 28.519 1.00 42.91 83 LYS A O 1
ATOM 633 N N . THR A 1 84 ? -7.984 33.305 28.792 1.00 36.50 84 THR A N 1
ATOM 634 C CA . THR A 1 84 ? -7.522 33.584 30.162 1.00 36.50 84 THR A CA 1
ATOM 635 C C . THR A 1 84 ? -6.171 34.295 30.272 1.00 36.50 84 THR A C 1
ATOM 637 O O . THR A 1 84 ? -5.720 34.543 31.388 1.00 36.50 84 THR A O 1
ATOM 640 N N . CYS A 1 85 ? -5.558 34.748 29.174 1.00 32.75 85 CYS A N 1
ATOM 641 C CA . CYS A 1 85 ? -4.457 35.713 29.269 1.00 32.75 85 CYS A CA 1
ATOM 642 C C . CYS A 1 85 ? -4.995 37.158 29.336 1.00 32.75 85 CYS A C 1
ATOM 644 O O . CYS A 1 85 ? -5.494 37.665 28.327 1.00 32.75 85 CYS A O 1
ATOM 646 N N . PRO A 1 86 ? -4.896 37.860 30.486 1.00 35.25 86 PRO A N 1
ATOM 647 C CA . PRO A 1 86 ? -5.242 39.275 30.564 1.00 35.25 86 PRO A CA 1
ATOM 648 C C . PRO A 1 86 ? -4.262 40.130 29.736 1.00 35.25 86 PRO A C 1
ATOM 650 O O . PRO A 1 86 ? -3.082 39.787 29.617 1.00 35.25 86 PRO A O 1
ATOM 653 N N . PRO A 1 87 ? -4.715 41.260 29.165 1.00 42.69 87 PRO A N 1
ATOM 654 C CA . PRO A 1 87 ? -3.880 42.093 28.317 1.00 42.69 87 PRO A CA 1
ATOM 655 C C . PRO A 1 87 ? -2.870 42.900 29.146 1.00 42.69 87 PRO A C 1
ATOM 657 O O . PRO A 1 87 ? -3.220 43.583 30.105 1.00 42.69 87 PRO A O 1
ATOM 660 N N . SER A 1 88 ? -1.613 42.860 28.697 1.00 47.38 88 SER A N 1
ATOM 661 C CA . SER A 1 88 ? -0.530 43.806 29.002 1.00 47.38 88 SER A CA 1
ATOM 662 C C . SER A 1 88 ? -0.200 44.040 30.484 1.00 47.38 88 SER A C 1
ATOM 664 O O . SER A 1 88 ? -0.629 45.011 31.101 1.00 47.38 88 SER A O 1
ATOM 666 N N . THR A 1 89 ? 0.710 43.230 31.020 1.00 38.84 89 THR A N 1
ATOM 667 C CA . THR A 1 89 ? 1.662 43.694 32.041 1.00 38.84 89 THR A CA 1
ATOM 668 C C . THR A 1 89 ? 3.071 43.462 31.486 1.00 38.84 89 THR A C 1
ATOM 670 O O . THR A 1 89 ? 3.315 42.379 30.949 1.00 38.84 89 THR A O 1
ATOM 673 N N . PRO A 1 90 ? 3.998 44.439 31.532 1.00 43.00 90 PRO A N 1
ATOM 674 C CA . PRO A 1 90 ? 5.369 44.206 31.097 1.00 43.00 90 PRO A CA 1
ATOM 675 C C . PRO A 1 90 ? 5.972 43.107 31.971 1.00 43.00 90 PRO A C 1
ATOM 677 O O . PRO A 1 90 ? 5.852 43.161 33.195 1.00 43.00 90 PRO A O 1
ATOM 680 N N . CYS A 1 91 ? 6.604 42.112 31.349 1.00 36.22 91 CYS A N 1
ATOM 681 C CA . CYS A 1 91 ? 7.363 41.099 32.073 1.00 36.22 91 CYS A CA 1
ATOM 682 C C . CYS A 1 91 ? 8.350 41.804 33.021 1.00 36.22 91 CYS A C 1
ATOM 684 O O . CYS A 1 91 ? 9.089 42.680 32.558 1.00 36.22 91 CYS A O 1
ATOM 686 N N . PRO A 1 92 ? 8.384 41.472 34.325 1.00 38.34 92 PRO A N 1
ATOM 687 C CA . PRO A 1 92 ? 9.402 42.017 35.203 1.00 38.34 92 PRO A CA 1
ATOM 688 C C . PRO A 1 92 ? 10.759 41.536 34.693 1.00 38.34 92 PRO A C 1
ATOM 690 O O . PRO A 1 92 ? 10.974 40.343 34.485 1.00 38.34 92 PRO A O 1
ATOM 693 N N . VAL A 1 93 ? 11.663 42.486 34.459 1.00 42.00 93 VAL A N 1
ATOM 694 C CA . VAL A 1 93 ? 13.068 42.216 34.156 1.00 42.00 93 VAL A CA 1
ATOM 695 C C . VAL A 1 93 ? 13.611 41.334 35.280 1.00 42.00 93 VAL A C 1
ATOM 697 O O . VAL A 1 93 ? 13.727 41.781 36.421 1.00 42.00 93 VAL A O 1
ATOM 700 N N . CYS A 1 94 ? 13.894 40.065 34.984 1.00 36.31 94 CYS A N 1
ATOM 701 C CA . CYS A 1 94 ? 14.509 39.167 35.951 1.00 36.31 94 CYS A CA 1
ATOM 702 C C . CYS A 1 94 ? 15.941 39.646 36.246 1.00 36.31 94 CYS A C 1
ATOM 704 O O . CYS A 1 94 ? 16.717 39.838 35.306 1.00 36.31 94 CYS A O 1
ATOM 706 N N . PRO A 1 95 ? 16.332 39.822 37.521 1.00 47.94 95 PRO A N 1
ATOM 707 C CA . PRO A 1 95 ? 17.729 40.025 37.875 1.00 47.94 95 PRO A CA 1
ATOM 708 C C . PRO A 1 95 ? 18.551 38.751 37.586 1.00 47.94 95 PRO A C 1
ATOM 710 O O . PRO A 1 95 ? 18.030 37.635 37.680 1.00 47.94 95 PRO A O 1
ATOM 713 N N . PRO A 1 96 ? 19.839 38.888 37.227 1.00 48.75 96 PRO A N 1
ATOM 714 C CA . PRO A 1 96 ? 20.614 37.836 36.576 1.00 48.75 96 PRO A CA 1
ATOM 715 C C . PRO A 1 96 ? 21.225 36.831 37.566 1.00 48.75 96 PRO A C 1
ATOM 717 O O . PRO A 1 96 ? 22.435 36.644 37.550 1.00 48.75 96 PRO A O 1
ATOM 720 N N . THR A 1 97 ? 20.447 36.184 38.441 1.00 49.12 97 THR A N 1
ATOM 721 C CA . THR A 1 97 ? 21.005 35.162 39.362 1.00 49.12 97 THR A CA 1
ATOM 722 C C . THR A 1 97 ? 20.047 34.046 39.813 1.00 49.12 97 THR A C 1
ATOM 724 O O . THR A 1 97 ? 20.344 33.352 40.783 1.00 49.12 97 THR A O 1
ATOM 727 N N . SER A 1 98 ? 18.920 33.770 39.144 1.00 49.84 98 SER A N 1
ATOM 728 C CA . SER A 1 98 ? 18.105 32.582 39.494 1.00 49.84 98 SER A CA 1
ATOM 729 C C . SER A 1 98 ? 17.508 31.870 38.274 1.00 49.84 98 SER A C 1
ATOM 731 O O . SER A 1 98 ? 17.009 32.543 37.372 1.00 49.84 98 SER A O 1
ATOM 733 N N . PRO A 1 99 ? 17.559 30.521 38.213 1.00 48.12 99 PRO A N 1
ATOM 734 C CA . PRO A 1 99 ? 16.978 29.763 37.110 1.00 48.12 99 PRO A CA 1
ATOM 735 C C . PRO A 1 99 ? 15.448 29.849 37.158 1.00 48.12 99 PRO A C 1
ATOM 737 O O . PRO A 1 99 ? 14.835 29.629 38.202 1.00 48.12 99 PRO A O 1
ATOM 740 N N . CYS A 1 100 ? 14.832 30.181 36.021 1.00 39.31 100 CYS A N 1
ATOM 741 C CA . CYS A 1 100 ? 13.379 30.179 35.878 1.00 39.31 100 CYS A CA 1
ATOM 742 C C . CYS A 1 100 ? 12.815 28.766 36.130 1.00 39.31 100 CYS A C 1
ATOM 744 O O . CYS A 1 100 ? 13.396 27.793 35.638 1.00 39.31 100 CYS A O 1
ATOM 746 N N . PRO A 1 101 ? 11.683 28.628 36.843 1.00 51.47 101 PRO A N 1
ATOM 747 C CA . PRO A 1 101 ? 10.969 27.358 36.908 1.00 51.47 101 PRO A CA 1
ATOM 748 C C . PRO A 1 101 ? 10.489 26.952 35.499 1.00 51.47 101 PRO A C 1
ATOM 750 O O . PRO A 1 101 ? 10.153 27.828 34.696 1.00 51.47 101 PRO A O 1
ATOM 753 N N . PRO A 1 102 ? 10.472 25.648 35.163 1.00 48.66 102 PRO A N 1
ATOM 754 C CA . PRO A 1 102 ? 10.018 25.188 33.855 1.00 48.66 102 PRO A CA 1
ATOM 755 C C . PRO A 1 102 ? 8.550 25.568 33.625 1.00 48.66 102 PRO A C 1
ATOM 757 O O . PRO A 1 102 ? 7.732 25.526 34.543 1.00 48.66 102 PRO A O 1
ATOM 760 N N . ALA A 1 103 ? 8.231 25.949 32.385 1.00 44.59 103 ALA A N 1
ATOM 761 C CA . ALA A 1 103 ? 6.879 26.306 31.967 1.00 44.59 103 ALA A CA 1
ATOM 762 C C . ALA A 1 103 ? 5.872 25.171 32.266 1.00 44.59 103 ALA A C 1
ATOM 764 O O . ALA A 1 103 ? 6.240 23.997 32.149 1.00 44.59 103 ALA A O 1
ATOM 765 N N . PRO A 1 104 ? 4.613 25.497 32.622 1.00 46.88 104 PRO A N 1
ATOM 766 C CA . PRO A 1 104 ? 3.589 24.501 32.915 1.00 46.88 104 PRO A CA 1
ATOM 767 C C . PRO A 1 104 ? 3.361 23.572 31.716 1.00 46.88 104 PRO A C 1
ATOM 769 O O . PRO A 1 104 ? 3.270 23.997 30.566 1.00 46.88 104 PRO A O 1
ATOM 772 N N . GLU A 1 105 ? 3.258 22.281 32.015 1.00 50.47 105 GLU A N 1
ATOM 773 C CA . GLU A 1 105 ? 3.280 21.135 31.095 1.00 50.47 105 GLU A CA 1
ATOM 774 C C . GLU A 1 105 ? 2.085 21.062 30.117 1.00 50.47 105 GLU A C 1
ATOM 776 O O . GLU A 1 105 ? 2.021 20.178 29.268 1.00 50.47 105 GLU A O 1
ATOM 781 N N . ALA A 1 106 ? 1.160 22.024 30.188 1.00 45.38 106 ALA A N 1
ATOM 782 C CA . ALA A 1 106 ? -0.114 22.042 29.470 1.00 45.38 106 ALA A CA 1
ATOM 783 C C . ALA A 1 106 ? -0.024 22.400 27.973 1.00 45.38 106 ALA A C 1
ATOM 785 O O . ALA A 1 106 ? -1.022 22.280 27.272 1.00 45.38 106 ALA A O 1
ATOM 786 N N . ASN A 1 107 ? 1.141 22.826 27.465 1.00 46.47 107 ASN A N 1
ATOM 787 C CA . ASN A 1 107 ? 1.298 23.246 26.063 1.00 46.47 107 ASN A CA 1
ATOM 788 C C . ASN A 1 107 ? 2.201 22.320 25.227 1.00 46.47 107 ASN A C 1
ATOM 790 O O . ASN A 1 107 ? 2.697 22.706 24.167 1.00 46.47 107 ASN A O 1
ATOM 794 N N . ARG A 1 108 ? 2.462 21.093 25.699 1.00 47.44 108 ARG A N 1
ATOM 795 C CA . ARG A 1 108 ? 3.094 20.068 24.859 1.00 47.44 108 ARG A CA 1
ATOM 796 C C . ARG A 1 108 ? 2.005 19.378 24.054 1.00 47.44 108 ARG A C 1
ATOM 798 O O . ARG A 1 108 ? 1.200 18.635 24.605 1.00 47.44 108 ARG A O 1
ATOM 805 N N . GLN A 1 109 ? 1.997 19.623 22.747 1.00 42.59 109 GLN A N 1
ATOM 806 C CA . GLN A 1 109 ? 1.195 18.843 21.814 1.00 42.59 109 GLN A CA 1
ATOM 807 C C . GLN A 1 109 ? 1.505 17.356 22.052 1.00 42.59 109 GLN A C 1
ATOM 809 O O . GLN A 1 109 ? 2.692 17.009 22.133 1.00 42.59 109 GLN A O 1
ATOM 814 N N . PRO A 1 110 ? 0.489 16.492 22.242 1.00 51.31 110 PRO A N 1
ATOM 815 C CA . PRO A 1 110 ? 0.733 15.089 22.529 1.00 51.31 110 PRO A CA 1
ATOM 816 C C . PRO A 1 110 ? 1.618 14.500 21.424 1.00 51.31 110 PRO A C 1
ATOM 818 O O . PRO A 1 110 ? 1.472 14.888 20.257 1.00 51.31 110 PRO A O 1
ATOM 821 N N . PRO A 1 111 ? 2.568 13.614 21.773 1.00 55.16 111 PRO A N 1
ATOM 822 C CA . PRO A 1 111 ? 3.446 13.010 20.785 1.00 55.16 111 PRO A CA 1
ATOM 823 C C . PRO A 1 111 ? 2.593 12.399 19.673 1.00 55.16 111 PRO A C 1
ATOM 825 O O . PRO A 1 111 ? 1.610 11.705 19.941 1.00 55.16 111 PRO A O 1
ATOM 828 N N . LYS A 1 112 ? 2.943 12.704 18.418 1.00 59.38 112 LYS A N 1
ATOM 829 C CA . LYS A 1 112 ? 2.259 12.138 17.255 1.00 59.38 112 LYS A CA 1
ATOM 830 C C . LYS A 1 112 ? 2.252 10.605 17.397 1.00 59.38 112 LYS A C 1
ATOM 832 O O . LYS A 1 112 ? 3.319 10.057 17.679 1.00 59.38 112 LYS A O 1
ATOM 837 N N . PRO A 1 113 ? 1.107 9.925 17.188 1.00 76.25 113 PRO A N 1
ATOM 838 C CA . PRO A 1 113 ? 1.043 8.470 17.258 1.00 76.25 113 PRO A CA 1
ATOM 839 C C . PRO A 1 113 ? 2.091 7.838 16.339 1.00 76.25 113 PRO A C 1
ATOM 841 O O . PRO A 1 113 ? 2.262 8.272 15.195 1.00 76.25 113 PRO A O 1
ATOM 844 N N . GLU A 1 114 ? 2.805 6.840 16.850 1.00 87.56 114 GLU A N 1
ATOM 845 C CA . GLU A 1 114 ? 3.821 6.121 16.088 1.00 87.56 114 GLU A CA 1
ATOM 846 C C . GLU A 1 114 ? 3.163 5.269 14.996 1.00 87.56 114 GLU A C 1
ATOM 848 O O . GLU A 1 114 ? 2.187 4.560 15.244 1.00 87.56 114 GLU A O 1
ATOM 853 N N . VAL A 1 115 ? 3.691 5.360 13.772 1.00 91.25 115 VAL A N 1
ATOM 854 C CA . VAL A 1 115 ? 3.208 4.590 12.619 1.00 91.25 115 VAL A CA 1
ATOM 855 C C . VAL A 1 115 ? 3.907 3.236 12.589 1.00 91.25 115 VAL A C 1
ATOM 857 O O . VAL A 1 115 ? 5.140 3.155 12.557 1.00 91.25 115 VAL A O 1
ATOM 860 N N . MET A 1 116 ? 3.118 2.169 12.555 1.00 93.06 116 MET A N 1
ATOM 861 C CA . MET A 1 116 ? 3.584 0.794 12.702 1.00 93.06 116 MET A CA 1
ATOM 862 C C . MET A 1 116 ? 3.070 -0.089 11.565 1.00 93.06 116 MET A C 1
ATOM 864 O O . MET A 1 116 ? 2.029 0.184 10.965 1.00 93.06 116 MET A O 1
ATOM 868 N N . ALA A 1 117 ? 3.788 -1.175 11.297 1.00 93.88 117 ALA A N 1
ATOM 869 C CA . ALA A 1 117 ? 3.215 -2.329 10.625 1.00 93.88 117 ALA A CA 1
ATOM 870 C C . ALA A 1 117 ? 2.825 -3.385 11.659 1.00 93.88 117 ALA A C 1
ATOM 872 O O . ALA A 1 117 ? 3.475 -3.530 12.696 1.00 93.88 117 ALA A O 1
ATOM 873 N N . LEU A 1 118 ? 1.764 -4.125 11.354 1.00 94.75 118 LEU A N 1
ATOM 874 C CA . LEU A 1 118 ? 1.267 -5.216 12.182 1.00 94.75 118 LEU A CA 1
ATOM 875 C C . LEU A 1 118 ? 1.625 -6.534 11.505 1.00 94.75 118 LEU A C 1
ATOM 877 O O . LEU A 1 118 ? 0.977 -6.922 10.534 1.00 94.75 118 LEU A O 1
ATOM 881 N N . ILE A 1 119 ? 2.673 -7.195 11.991 1.00 93.44 119 ILE A N 1
ATOM 882 C CA . ILE A 1 119 ? 3.195 -8.434 11.409 1.00 93.44 119 ILE A CA 1
ATOM 883 C C . ILE A 1 119 ? 2.524 -9.630 12.075 1.00 93.44 119 ILE A C 1
ATOM 885 O O . ILE A 1 119 ? 2.563 -9.774 13.293 1.00 93.44 119 ILE A O 1
ATOM 889 N N . ASN A 1 120 ? 1.935 -10.519 11.286 1.00 92.50 120 ASN A N 1
ATOM 890 C CA . ASN A 1 120 ? 1.318 -11.730 11.800 1.00 92.50 120 ASN A CA 1
ATOM 891 C C . ASN A 1 120 ? 2.372 -12.759 12.248 1.00 92.50 120 ASN A C 1
ATOM 893 O O . ASN A 1 120 ? 3.244 -13.149 11.469 1.00 92.50 120 ASN A O 1
ATOM 897 N N . GLY A 1 121 ? 2.242 -13.275 13.471 1.00 88.12 121 GLY A N 1
ATOM 898 C CA . GLY A 1 121 ? 3.211 -14.186 14.090 1.00 88.12 121 GLY A CA 1
ATOM 899 C C . GLY A 1 121 ? 3.274 -15.597 13.490 1.00 88.12 121 GLY A C 1
ATOM 900 O O . GLY A 1 121 ? 4.185 -16.365 13.820 1.00 88.12 121 GLY A O 1
ATOM 901 N N . ALA A 1 122 ? 2.325 -15.972 12.625 1.00 87.00 122 ALA A N 1
ATOM 902 C CA . ALA A 1 122 ? 2.332 -17.258 11.929 1.00 87.00 122 ALA A CA 1
ATOM 903 C C . ALA A 1 122 ? 2.948 -17.183 10.520 1.00 87.00 122 ALA A C 1
ATOM 905 O O . ALA A 1 122 ? 3.541 -18.165 10.076 1.00 87.00 122 ALA A O 1
ATOM 906 N N . SER A 1 123 ? 2.826 -16.047 9.825 1.00 88.69 123 SER A N 1
ATOM 907 C CA . SER A 1 123 ? 3.230 -15.898 8.414 1.00 88.69 123 SER A CA 1
ATOM 908 C C . SER A 1 123 ? 4.360 -14.904 8.161 1.00 88.69 123 SER A C 1
ATOM 910 O O . SER A 1 123 ? 4.967 -14.946 7.093 1.00 88.69 123 SER A O 1
ATOM 912 N N . ASN A 1 124 ? 4.644 -14.012 9.114 1.00 89.88 124 ASN A N 1
ATOM 913 C CA . ASN A 1 124 ? 5.489 -12.828 8.933 1.00 89.88 124 ASN A CA 1
ATOM 914 C C . ASN A 1 124 ? 5.002 -11.866 7.829 1.00 89.88 124 ASN A C 1
ATOM 916 O O . ASN A 1 124 ? 5.774 -11.041 7.341 1.00 89.88 124 ASN A O 1
ATOM 920 N N . LEU A 1 125 ? 3.733 -11.966 7.425 1.00 92.00 125 LEU A N 1
ATOM 921 C CA . LEU A 1 125 ? 3.084 -11.013 6.527 1.00 92.00 125 LEU A CA 1
ATOM 922 C C . LEU A 1 125 ? 2.423 -9.894 7.333 1.00 92.00 125 LEU A C 1
ATOM 924 O O . LEU A 1 125 ? 2.054 -10.081 8.493 1.00 92.00 125 LEU A O 1
ATOM 928 N N . CYS A 1 126 ? 2.263 -8.737 6.705 1.00 94.00 126 CYS A N 1
ATOM 929 C CA . CYS A 1 126 ? 1.682 -7.559 7.325 1.00 94.00 126 CYS A CA 1
ATOM 930 C C . CYS A 1 126 ? 0.171 -7.481 7.119 1.00 94.00 126 CYS A C 1
ATOM 932 O O . CYS A 1 126 ? -0.356 -7.923 6.099 1.00 94.00 126 CYS A O 1
ATOM 934 N N . LEU A 1 127 ? -0.516 -6.874 8.085 1.00 95.00 127 LEU A N 1
ATOM 935 C CA . LEU A 1 127 ? -1.920 -6.501 7.969 1.00 95.00 127 LEU A CA 1
ATOM 936 C C . LEU A 1 127 ? -2.075 -5.370 6.944 1.00 95.00 127 LEU A C 1
ATOM 938 O O . LEU A 1 127 ? -1.577 -4.264 7.167 1.00 95.00 127 LEU A O 1
ATOM 942 N N . GLY A 1 128 ? -2.778 -5.632 5.849 1.00 93.44 128 GLY A N 1
ATOM 943 C CA . GLY A 1 128 ? -3.067 -4.667 4.792 1.00 93.44 128 GLY A CA 1
ATOM 944 C C . GLY A 1 128 ? -4.561 -4.491 4.554 1.00 93.44 128 GLY A C 1
ATOM 945 O O . GLY A 1 128 ? -5.379 -5.351 4.885 1.00 93.44 128 GLY A O 1
ATOM 946 N N . VAL A 1 129 ? -4.929 -3.356 3.967 1.00 93.06 129 VAL A N 1
ATOM 947 C CA . VAL A 1 129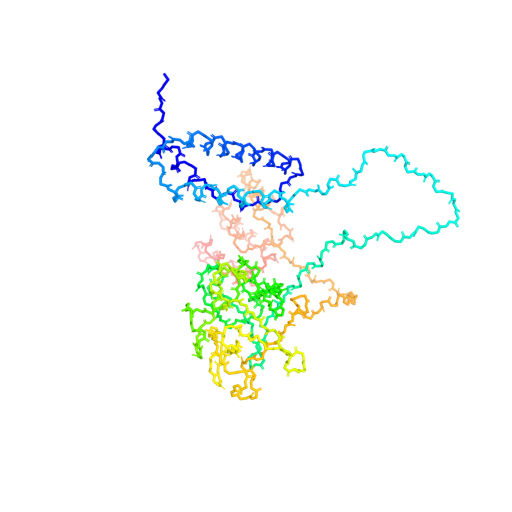 ? -6.292 -3.110 3.487 1.00 93.06 129 VAL A CA 1
ATOM 948 C C . VAL A 1 129 ? -6.418 -3.598 2.050 1.00 93.06 129 VAL A C 1
ATOM 950 O O . VAL A 1 129 ? -5.650 -3.197 1.176 1.00 93.06 129 VAL A O 1
ATOM 953 N N . LYS A 1 130 ? -7.442 -4.410 1.784 1.00 89.62 130 LYS A N 1
ATOM 954 C CA . LYS A 1 130 ? -7.656 -5.015 0.474 1.00 89.62 130 LYS A CA 1
ATOM 955 C C . LYS A 1 130 ? -7.824 -3.973 -0.627 1.00 89.62 130 LYS A C 1
ATOM 957 O O . LYS A 1 130 ? -8.638 -3.055 -0.519 1.00 89.62 13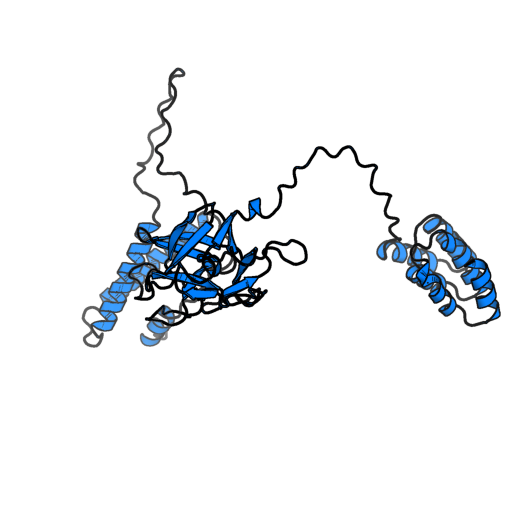0 LYS A O 1
ATOM 962 N N . GLY A 1 131 ? -7.125 -4.191 -1.740 1.00 72.88 131 GLY A N 1
ATOM 963 C CA . GLY A 1 131 ? -7.323 -3.431 -2.977 1.00 72.88 131 GLY A CA 1
ATOM 964 C C . GLY A 1 131 ? -6.370 -2.256 -3.198 1.00 72.88 131 GLY A C 1
ATOM 965 O O . GLY A 1 131 ? -6.677 -1.431 -4.059 1.00 72.88 131 GLY A O 1
ATOM 966 N N . GLY A 1 132 ? -5.252 -2.184 -2.462 1.00 57.78 132 GLY A N 1
ATOM 967 C CA . GLY A 1 132 ? -4.029 -1.408 -2.751 1.00 57.78 132 GLY A CA 1
ATOM 968 C C . GLY A 1 132 ? -4.135 0.123 -2.736 1.00 57.78 132 GLY A C 1
ATOM 969 O O . GLY A 1 132 ? -3.211 0.794 -2.295 1.00 57.78 132 GLY A O 1
ATOM 970 N N . HIS A 1 133 ? -5.255 0.694 -3.194 1.00 55.16 133 HIS A N 1
ATOM 971 C CA . HIS A 1 133 ? -5.503 2.135 -3.322 1.00 55.16 133 HIS A CA 1
ATOM 972 C C . HIS A 1 133 ? -6.980 2.535 -3.112 1.00 55.16 133 HIS A C 1
ATOM 974 O O . HIS A 1 133 ? -7.309 3.719 -3.162 1.00 55.16 133 HIS A O 1
ATOM 980 N N . GLN A 1 134 ? -7.898 1.578 -2.908 1.00 57.66 134 GLN A N 1
ATOM 981 C CA . GLN A 1 134 ? -9.323 1.847 -2.655 1.00 57.66 134 GLN A CA 1
ATOM 982 C C . GLN A 1 134 ? -9.690 1.571 -1.192 1.00 57.66 134 GLN A C 1
ATOM 984 O O . GLN A 1 134 ? -10.441 0.651 -0.876 1.00 57.66 134 GLN A O 1
ATOM 989 N N . HIS A 1 135 ? -9.165 2.398 -0.291 1.00 73.25 135 HIS A N 1
ATOM 990 C CA . HIS A 1 135 ? -9.386 2.319 1.158 1.00 73.25 135 HIS A CA 1
ATOM 991 C C . HIS A 1 135 ? -10.708 2.987 1.567 1.00 73.25 135 HIS A C 1
ATOM 993 O O . HIS A 1 135 ? -10.736 3.987 2.281 1.00 73.25 135 HIS A O 1
ATOM 999 N N . ARG A 1 136 ? -11.814 2.474 1.029 1.00 85.06 136 ARG A N 1
ATOM 1000 C CA . ARG A 1 136 ? -13.174 2.934 1.342 1.00 85.06 136 ARG A CA 1
ATOM 1001 C C . ARG A 1 136 ? -13.740 2.180 2.541 1.00 85.06 136 ARG A C 1
ATOM 1003 O O . ARG A 1 136 ? -13.366 1.033 2.775 1.00 85.06 136 ARG A O 1
ATOM 1010 N N . ALA A 1 137 ? -14.685 2.798 3.243 1.00 87.56 137 ALA A N 1
ATOM 1011 C CA . ALA A 1 137 ? -15.427 2.139 4.310 1.00 87.56 137 ALA A CA 1
ATOM 1012 C C . ALA A 1 137 ? -16.044 0.820 3.806 1.00 87.56 137 ALA A C 1
ATOM 1014 O O . ALA A 1 137 ? -16.638 0.767 2.723 1.00 87.56 137 ALA A O 1
ATOM 1015 N N . GLY A 1 138 ? -15.841 -0.249 4.570 1.00 86.94 138 GLY A N 1
ATOM 1016 C CA . GLY A 1 138 ? -16.234 -1.616 4.243 1.00 86.94 138 GLY A CA 1
ATOM 1017 C C . GLY A 1 138 ? -15.166 -2.438 3.509 1.00 86.94 138 GLY A C 1
ATOM 1018 O O . GLY A 1 138 ? -15.381 -3.622 3.232 1.00 86.94 138 GLY A O 1
ATOM 1019 N N . ALA A 1 139 ? -14.016 -1.852 3.154 1.00 90.56 139 ALA A N 1
ATOM 1020 C CA . ALA A 1 139 ? -12.929 -2.601 2.527 1.00 90.56 139 ALA A CA 1
ATOM 1021 C C . ALA A 1 139 ? -12.367 -3.646 3.502 1.00 90.56 139 ALA A C 1
ATOM 1023 O O . ALA A 1 139 ? -12.058 -3.332 4.646 1.00 90.56 139 ALA A O 1
ATOM 1024 N N . GLY A 1 140 ? -12.255 -4.895 3.044 1.00 90.56 140 GLY A N 1
ATOM 1025 C CA . GLY A 1 140 ? -11.763 -5.999 3.867 1.00 90.56 140 GLY A CA 1
ATOM 1026 C C . GLY A 1 140 ? -10.272 -5.898 4.179 1.00 90.56 140 GLY A C 1
ATOM 1027 O O . GLY A 1 140 ? -9.536 -5.146 3.539 1.00 90.56 140 GLY A O 1
ATOM 1028 N N . ILE A 1 141 ? -9.833 -6.703 5.136 1.00 93.12 141 ILE A N 1
ATOM 1029 C CA . ILE A 1 141 ? -8.431 -6.816 5.537 1.00 93.12 141 ILE A CA 1
ATOM 1030 C C . ILE A 1 141 ? -7.804 -8.075 4.945 1.00 93.12 141 ILE A C 1
ATOM 1032 O O . ILE A 1 141 ? -8.445 -9.127 4.887 1.00 93.12 141 ILE A O 1
ATOM 1036 N N . GLU A 1 142 ? -6.542 -7.980 4.540 1.00 92.00 142 GLU A N 1
ATOM 1037 C CA . GLU A 1 142 ? -5.776 -9.101 4.004 1.00 92.00 142 GLU A CA 1
ATOM 1038 C C . GLU A 1 142 ? -4.323 -9.113 4.497 1.00 92.00 142 GLU A C 1
ATOM 1040 O O . GLU A 1 142 ? -3.800 -8.106 4.972 1.00 92.00 142 GLU A O 1
ATOM 1045 N N . LEU A 1 143 ? -3.657 -10.261 4.385 1.00 93.00 143 LEU A N 1
ATOM 1046 C CA . LEU A 1 143 ? -2.214 -10.361 4.573 1.00 93.00 143 LEU A CA 1
ATOM 1047 C C . LEU A 1 143 ? -1.466 -9.947 3.307 1.00 93.00 143 LEU A C 1
ATOM 1049 O O . LEU A 1 143 ? -1.734 -10.463 2.223 1.00 93.00 143 LEU A O 1
ATOM 1053 N N . VAL A 1 144 ? -0.472 -9.079 3.455 1.00 91.69 144 VAL A N 1
ATOM 1054 C CA . VAL A 1 144 ? 0.356 -8.565 2.355 1.00 91.69 144 VAL A CA 1
ATOM 1055 C C . VAL A 1 144 ? 1.845 -8.618 2.707 1.00 91.69 144 VAL A C 1
ATOM 1057 O O . VAL A 1 144 ? 2.202 -8.697 3.886 1.00 91.69 144 VAL A O 1
ATOM 1060 N N . PRO A 1 145 ? 2.756 -8.570 1.719 1.00 91.94 145 PRO A N 1
ATOM 1061 C CA . PRO A 1 145 ? 4.155 -8.272 1.993 1.00 91.94 145 PRO A CA 1
ATOM 1062 C C . PRO A 1 145 ? 4.283 -6.931 2.725 1.00 91.94 145 PRO A C 1
ATOM 1064 O O . PRO A 1 145 ? 3.668 -5.947 2.335 1.00 91.94 145 PRO A O 1
ATOM 1067 N N . CYS A 1 146 ? 5.110 -6.876 3.768 1.00 89.88 146 CYS A N 1
ATOM 1068 C CA . CYS A 1 146 ? 5.286 -5.662 4.572 1.00 89.88 146 CYS A CA 1
ATOM 1069 C C . CYS A 1 146 ? 5.899 -4.477 3.809 1.00 89.88 146 CYS A C 1
ATOM 1071 O O . CYS A 1 146 ? 5.731 -3.324 4.200 1.00 89.88 146 CYS A O 1
ATOM 1073 N N . LEU A 1 147 ? 6.632 -4.757 2.731 1.00 88.50 147 LEU A N 1
ATOM 1074 C CA . LEU A 1 147 ? 7.221 -3.768 1.833 1.00 88.50 147 LEU A CA 1
ATOM 1075 C C . LEU A 1 147 ? 6.709 -4.016 0.414 1.00 88.50 147 LEU A C 1
ATOM 1077 O O . LEU A 1 147 ? 6.427 -5.157 0.047 1.00 88.50 147 LEU A O 1
ATOM 1081 N N . GLY A 1 148 ? 6.621 -2.953 -0.386 1.00 82.94 148 GLY A N 1
ATOM 1082 C CA . GLY A 1 148 ? 6.329 -3.080 -1.814 1.00 82.94 148 GLY A CA 1
ATOM 1083 C C . GLY A 1 148 ? 7.478 -3.734 -2.590 1.00 82.94 148 GLY A C 1
ATOM 1084 O O . GLY A 1 148 ? 8.583 -3.904 -2.072 1.00 82.94 148 GLY A O 1
ATOM 1085 N N . GLU A 1 149 ? 7.234 -4.083 -3.855 1.00 79.00 149 GLU A N 1
ATOM 1086 C CA . GLU A 1 149 ? 8.202 -4.797 -4.709 1.00 79.00 149 GLU A CA 1
ATOM 1087 C C . GLU A 1 149 ? 9.540 -4.061 -4.894 1.00 79.00 149 GLU A C 1
ATOM 1089 O O . GLU A 1 149 ? 10.577 -4.688 -5.108 1.00 79.00 149 GLU A O 1
ATOM 1094 N N . ARG A 1 150 ? 9.544 -2.730 -4.792 1.00 80.38 150 ARG A N 1
ATOM 1095 C CA . ARG A 1 150 ? 10.738 -1.874 -4.876 1.00 80.38 150 ARG A CA 1
ATOM 1096 C C . ARG A 1 150 ? 11.222 -1.425 -3.495 1.00 80.38 150 ARG A C 1
ATOM 1098 O O . ARG A 1 150 ? 11.999 -0.475 -3.397 1.00 80.38 150 ARG A O 1
ATOM 1105 N N . GLY A 1 151 ? 10.769 -2.085 -2.428 1.00 77.75 151 GLY A N 1
ATOM 1106 C CA . GLY A 1 151 ? 11.065 -1.707 -1.047 1.00 77.75 151 GLY A CA 1
ATOM 1107 C C . GLY A 1 151 ? 10.353 -0.426 -0.606 1.00 77.75 151 GLY A C 1
ATOM 1108 O O . GLY A 1 151 ? 10.756 0.193 0.382 1.00 77.75 151 GLY A O 1
ATOM 1109 N N . GLU A 1 152 ? 9.323 0.011 -1.339 1.00 82.88 152 GLU A N 1
ATOM 1110 C CA . GLU A 1 152 ? 8.489 1.128 -0.919 1.00 82.88 152 GLU A CA 1
ATOM 1111 C C . GLU A 1 152 ? 7.669 0.777 0.328 1.00 82.88 152 GLU A C 1
ATOM 1113 O O . GLU A 1 152 ? 7.530 -0.383 0.724 1.00 82.88 152 GLU A O 1
ATOM 1118 N N . ARG A 1 153 ? 7.103 1.817 0.944 1.00 82.75 153 ARG A N 1
ATOM 1119 C CA . ARG A 1 153 ? 6.280 1.723 2.151 1.00 82.75 153 ARG A CA 1
ATOM 1120 C C . ARG A 1 153 ? 4.832 2.072 1.811 1.00 82.75 153 ARG A C 1
ATOM 1122 O O . ARG A 1 153 ? 4.452 3.235 1.963 1.00 82.75 153 ARG A O 1
ATOM 1129 N N . PRO A 1 154 ? 4.050 1.116 1.289 1.00 86.00 154 PRO A N 1
ATOM 1130 C CA . PRO A 1 154 ? 2.638 1.340 1.022 1.00 86.00 154 PRO A CA 1
ATOM 1131 C C . PRO A 1 154 ? 1.900 1.835 2.280 1.00 86.00 154 PRO A C 1
ATOM 1133 O O . PRO A 1 154 ? 2.204 1.424 3.397 1.00 86.00 154 PRO A O 1
ATOM 1136 N N . LEU A 1 155 ? 1.016 2.824 2.140 1.00 87.00 155 LEU A N 1
ATOM 1137 C CA . LEU A 1 155 ? 0.296 3.419 3.281 1.00 87.00 155 LEU A CA 1
ATOM 1138 C C . LEU A 1 155 ? -0.869 2.533 3.755 1.00 87.00 155 LEU A C 1
ATOM 1140 O O . LEU A 1 155 ? -1.383 2.700 4.857 1.00 87.00 155 LEU A O 1
ATOM 1144 N N . ASP A 1 156 ? -1.294 1.596 2.920 1.00 87.38 156 ASP A N 1
ATOM 1145 C CA . ASP A 1 156 ? -2.425 0.693 3.117 1.00 87.38 156 ASP A CA 1
ATOM 1146 C C . ASP A 1 156 ? -2.158 -0.433 4.116 1.00 87.38 156 ASP A C 1
ATOM 1148 O O . ASP A 1 156 ? -3.101 -1.016 4.644 1.00 87.38 156 ASP A O 1
ATOM 1152 N N . HIS A 1 157 ? -0.893 -0.678 4.442 1.00 90.69 157 HIS A N 1
ATOM 1153 C CA . HIS A 1 157 ? -0.471 -1.564 5.530 1.00 90.69 157 HIS A CA 1
ATOM 1154 C C . HIS A 1 157 ? 0.236 -0.822 6.676 1.00 90.69 157 HIS A C 1
ATOM 1156 O O . HIS A 1 157 ? 0.963 -1.424 7.467 1.00 90.69 157 HIS A O 1
ATOM 1162 N N . GLN A 1 158 ? 0.047 0.499 6.760 1.00 92.56 158 GLN A N 1
ATOM 1163 C CA . GLN A 1 158 ? 0.529 1.339 7.858 1.00 92.56 158 GLN A CA 1
ATOM 1164 C C . GLN A 1 158 ? -0.615 1.690 8.807 1.00 92.56 158 GLN A C 1
ATOM 1166 O O . GLN A 1 158 ? -1.684 2.130 8.378 1.00 92.56 158 GLN A O 1
ATOM 1171 N N . TRP A 1 159 ? -0.365 1.513 10.102 1.00 94.56 159 TRP A N 1
ATOM 1172 C CA . TRP A 1 159 ? -1.369 1.643 11.148 1.00 94.56 159 TRP A CA 1
ATOM 1173 C C . TRP A 1 159 ? -0.879 2.535 12.285 1.00 94.56 159 TRP A C 1
ATOM 1175 O O . TRP A 1 159 ? 0.288 2.481 12.676 1.00 94.56 159 TRP A O 1
ATOM 1185 N N . THR A 1 160 ? -1.786 3.326 12.848 1.00 94.69 160 THR A N 1
ATOM 1186 C CA . THR A 1 160 ? -1.592 4.072 14.092 1.00 94.69 160 THR A CA 1
ATOM 1187 C C . THR A 1 160 ? -2.585 3.596 15.141 1.00 94.69 160 THR A C 1
ATOM 1189 O O . THR A 1 160 ? -3.751 3.350 14.845 1.00 94.69 160 THR A O 1
ATOM 1192 N N . VAL A 1 161 ? -2.126 3.460 16.383 1.00 93.50 161 VAL A N 1
ATOM 1193 C CA . VAL A 1 161 ? -2.999 3.158 17.523 1.00 93.50 161 VAL A CA 1
ATOM 1194 C C . VAL A 1 161 ? -3.339 4.472 18.211 1.00 93.50 161 VAL A C 1
ATOM 1196 O O . VAL A 1 161 ? -2.433 5.233 18.556 1.00 93.50 161 VAL A O 1
ATOM 1199 N N . VAL A 1 162 ? -4.630 4.767 18.362 1.00 92.56 162 VAL A N 1
ATOM 1200 C CA . VAL A 1 162 ? -5.108 6.004 18.996 1.00 92.56 162 VAL A CA 1
ATOM 1201 C C . VAL A 1 162 ? -6.246 5.724 19.982 1.00 92.56 162 VAL A C 1
ATOM 1203 O O . VAL A 1 162 ? -7.058 4.840 19.710 1.00 92.56 162 VAL A O 1
ATOM 1206 N N . PRO A 1 163 ? -6.374 6.500 21.075 1.00 91.31 163 PRO A N 1
ATOM 1207 C CA . PRO A 1 163 ? -7.421 6.276 22.072 1.00 91.31 163 PRO A CA 1
ATOM 1208 C C . PRO A 1 163 ? -8.836 6.352 21.485 1.00 91.31 163 PRO A C 1
ATOM 1210 O O . PRO A 1 163 ? -9.170 7.317 20.795 1.00 91.31 163 PRO A O 1
ATOM 1213 N N . ALA A 1 164 ? -9.679 5.362 21.799 1.00 89.31 164 ALA A N 1
ATOM 1214 C CA . ALA A 1 164 ? -11.096 5.329 21.414 1.00 89.31 164 ALA A CA 1
ATOM 1215 C C . ALA A 1 164 ? -12.038 5.607 22.593 1.00 89.31 164 ALA A C 1
ATOM 1217 O O . ALA A 1 164 ? -13.010 6.355 22.480 1.00 89.31 164 ALA A O 1
ATOM 1218 N N . ALA A 1 165 ? -11.760 4.970 23.728 1.00 87.75 165 ALA A N 1
ATOM 1219 C CA . ALA A 1 165 ? -12.477 5.102 24.992 1.00 87.75 165 ALA A CA 1
ATOM 1220 C C . ALA A 1 165 ? -11.560 4.605 26.128 1.00 87.75 165 ALA A C 1
ATOM 1222 O O . ALA A 1 165 ? -10.538 3.980 25.848 1.00 87.75 165 ALA A O 1
ATOM 1223 N N . PRO A 1 166 ? -11.890 4.819 27.414 1.00 88.88 166 PRO A N 1
ATOM 1224 C CA . PRO A 1 166 ? -11.082 4.277 28.506 1.00 88.88 166 PRO A CA 1
ATOM 1225 C C . PRO A 1 166 ? -10.865 2.758 28.367 1.00 88.88 166 PRO A C 1
ATOM 1227 O O . PRO A 1 166 ? -11.822 1.987 28.427 1.00 88.88 166 PRO A O 1
ATOM 1230 N N . GLY A 1 167 ? -9.610 2.338 28.165 1.00 89.06 167 GLY A N 1
ATOM 1231 C CA . GLY A 1 167 ? -9.220 0.931 27.987 1.00 89.06 167 GLY A CA 1
ATOM 1232 C C . GLY A 1 167 ? -9.439 0.347 26.584 1.00 89.06 167 GLY A C 1
ATOM 1233 O O . GLY A 1 167 ? -9.281 -0.864 26.406 1.00 89.06 167 GLY A O 1
ATOM 1234 N N . PHE A 1 168 ? -9.803 1.177 25.603 1.00 92.19 168 PHE A N 1
ATOM 1235 C CA . PHE A 1 168 ? -10.036 0.763 24.223 1.00 92.19 168 PHE A CA 1
ATOM 1236 C C . PHE A 1 168 ? -9.365 1.706 23.232 1.00 92.19 168 PHE A C 1
ATOM 1238 O O . PHE A 1 168 ? -9.431 2.929 23.357 1.00 92.19 168 PHE A O 1
ATOM 1245 N N . GLU A 1 169 ? -8.802 1.109 22.194 1.00 94.62 169 GLU A N 1
ATOM 1246 C CA . GLU A 1 169 ? -8.041 1.781 21.156 1.00 94.62 169 GLU A CA 1
ATOM 1247 C C . GLU A 1 169 ? -8.722 1.623 19.796 1.00 94.62 169 GLU A C 1
ATOM 1249 O O . GLU A 1 169 ? -9.372 0.613 19.503 1.00 94.62 169 GLU A O 1
ATOM 1254 N N . PHE A 1 170 ? -8.511 2.610 18.939 1.00 94.75 170 PHE A N 1
ATOM 1255 C CA . PHE A 1 170 ? -8.681 2.491 17.505 1.00 94.75 170 PHE A CA 1
ATOM 1256 C C . PHE A 1 170 ? -7.357 2.072 16.875 1.00 94.75 170 PHE A C 1
ATOM 1258 O O . PHE A 1 170 ? -6.302 2.621 17.196 1.00 94.75 170 PHE A O 1
ATOM 1265 N N . VAL A 1 171 ? -7.422 1.151 15.917 1.00 96.19 171 VAL A N 1
ATOM 1266 C CA . VAL A 1 171 ? -6.298 0.821 15.035 1.00 96.19 171 VAL A CA 1
ATOM 1267 C C . VAL A 1 171 ? -6.600 1.456 13.683 1.00 96.19 171 VAL A C 1
ATOM 1269 O O . VAL A 1 171 ? -7.422 0.952 12.922 1.00 96.19 171 VAL A O 1
ATOM 1272 N N . ARG A 1 172 ? -6.010 2.617 13.416 1.00 95.25 172 ARG A N 1
ATOM 1273 C CA . ARG A 1 172 ? -6.349 3.476 12.280 1.00 95.25 172 ARG A CA 1
ATOM 1274 C C . ARG A 1 172 ? -5.365 3.297 11.136 1.00 95.25 172 ARG A C 1
ATOM 1276 O O . ARG A 1 172 ? -4.159 3.313 11.345 1.00 95.25 172 ARG A O 1
ATOM 1283 N N . ASN A 1 173 ? -5.878 3.155 9.925 1.00 94.00 173 ASN A N 1
ATOM 1284 C CA . ASN A 1 173 ? -5.072 3.036 8.720 1.00 94.00 173 ASN A CA 1
ATOM 1285 C C . ASN A 1 173 ? -4.559 4.411 8.252 1.00 94.00 173 ASN A C 1
ATOM 1287 O O . ASN A 1 173 ? -5.334 5.365 8.177 1.00 94.00 173 ASN A O 1
ATOM 1291 N N . GLU A 1 174 ? -3.283 4.516 7.877 1.00 91.19 174 GLU A N 1
ATOM 1292 C CA . GLU A 1 174 ? -2.679 5.794 7.459 1.00 91.19 174 GLU A CA 1
ATOM 1293 C C . GLU A 1 174 ? -3.097 6.242 6.049 1.00 91.19 174 GLU A C 1
ATOM 1295 O O . GLU A 1 174 ? -3.102 7.440 5.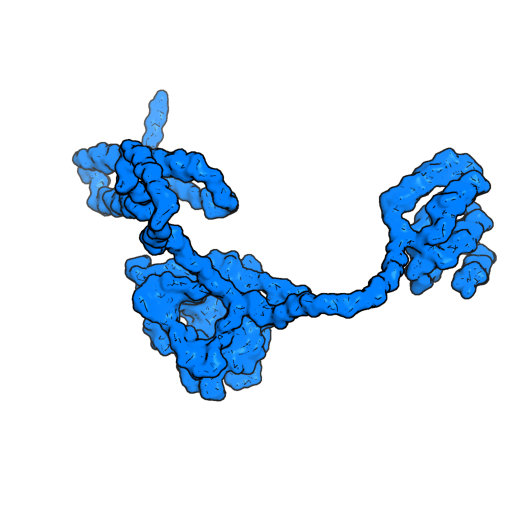769 1.00 91.19 174 GLU A O 1
ATOM 1300 N N . ALA A 1 175 ? -3.469 5.320 5.154 1.00 89.50 175 ALA A N 1
ATOM 1301 C CA . ALA A 1 175 ? -3.908 5.690 3.806 1.00 89.50 175 ALA A CA 1
ATOM 1302 C C . ALA A 1 175 ? -5.304 6.332 3.784 1.00 89.50 175 ALA A C 1
ATOM 1304 O O . ALA A 1 175 ? -5.560 7.213 2.964 1.00 89.50 175 ALA A O 1
ATOM 1305 N N . SER A 1 176 ? -6.208 5.883 4.659 1.00 90.19 176 SER A N 1
ATOM 1306 C CA . SER A 1 176 ? -7.618 6.310 4.669 1.00 90.19 176 SER A CA 1
ATOM 1307 C C . SER A 1 176 ? -8.047 7.119 5.881 1.00 90.19 176 SER A C 1
ATOM 1309 O O . SER A 1 176 ? -9.050 7.824 5.808 1.00 90.19 176 SER A O 1
ATOM 1311 N N . GLY A 1 177 ? -7.349 6.993 7.010 1.00 91.06 177 GLY A N 1
ATOM 1312 C CA . GLY A 1 177 ? -7.835 7.482 8.297 1.00 91.06 177 GLY A CA 1
ATOM 1313 C C . GLY A 1 177 ? -9.001 6.669 8.877 1.00 91.06 177 GLY A C 1
ATOM 1314 O O . GLY A 1 177 ? -9.518 7.048 9.925 1.00 91.06 177 GLY A O 1
ATOM 1315 N N . LEU A 1 178 ? -9.402 5.565 8.235 1.00 91.81 178 LEU A N 1
ATOM 1316 C CA . LEU A 1 178 ? -10.447 4.663 8.719 1.00 91.81 178 LEU A CA 1
ATOM 1317 C C . LEU A 1 178 ? -9.898 3.701 9.775 1.00 91.81 178 LEU A C 1
ATOM 1319 O O . LEU A 1 178 ? -8.710 3.372 9.793 1.00 91.81 178 LEU A O 1
ATOM 1323 N N . CYS A 1 179 ? -10.780 3.239 10.648 1.00 93.81 179 CYS A N 1
ATOM 1324 C CA . CYS A 1 179 ? -10.459 2.350 11.749 1.00 93.81 179 CYS A CA 1
ATOM 1325 C C . CYS A 1 179 ? -10.700 0.892 11.368 1.00 93.81 179 CYS A C 1
ATOM 1327 O O . CYS A 1 179 ? -11.691 0.564 10.720 1.00 93.81 179 CYS A O 1
ATOM 1329 N N . LEU A 1 180 ? -9.803 0.014 11.809 1.00 95.19 180 LEU A N 1
ATOM 1330 C CA . LEU A 1 180 ? -10.005 -1.425 11.786 1.00 95.19 180 LEU A CA 1
ATOM 1331 C C . LEU A 1 180 ? -11.289 -1.752 12.555 1.00 95.19 180 LEU A C 1
ATOM 1333 O O . LEU A 1 180 ? -11.403 -1.429 13.736 1.00 95.19 180 LEU A O 1
ATOM 1337 N N . GLY A 1 181 ? -12.227 -2.397 11.883 1.00 92.12 181 GLY A N 1
ATOM 1338 C CA . GLY A 1 181 ? -13.515 -2.826 12.401 1.00 92.12 181 GLY A CA 1
ATOM 1339 C C . GLY A 1 181 ? -13.858 -4.230 11.952 1.00 92.12 181 GLY A C 1
ATOM 1340 O O . GLY A 1 181 ? -13.019 -4.950 11.396 1.00 92.12 181 GLY A O 1
ATOM 1341 N N . VAL A 1 182 ? -15.090 -4.635 12.233 1.00 90.56 182 VAL A N 1
ATOM 1342 C CA . VAL A 1 182 ? -15.560 -5.988 11.952 1.00 90.56 182 VAL A CA 1
ATOM 1343 C C . VAL A 1 182 ? -16.834 -5.880 11.142 1.00 90.56 182 VAL A C 1
ATOM 1345 O O . VAL A 1 182 ? -17.799 -5.238 11.545 1.00 90.56 182 VAL A O 1
ATOM 1348 N N . ARG A 1 183 ? -16.848 -6.536 9.985 1.00 86.81 183 ARG A N 1
ATOM 1349 C CA . ARG A 1 183 ? -17.990 -6.477 9.089 1.00 86.81 183 ARG A CA 1
ATOM 1350 C C . ARG A 1 183 ? -19.197 -7.161 9.713 1.00 86.81 183 ARG A C 1
ATOM 1352 O O . ARG A 1 183 ? -19.122 -8.307 10.152 1.00 86.81 183 ARG A O 1
ATOM 1359 N N . GLY A 1 184 ? -20.341 -6.493 9.601 1.00 71.88 184 GLY A N 1
ATOM 1360 C CA . GLY A 1 184 ? -21.624 -7.006 10.064 1.00 71.88 184 GLY A CA 1
ATOM 1361 C C . GLY A 1 184 ? -21.992 -6.388 11.402 1.00 71.88 184 GLY A C 1
ATOM 1362 O O . GLY A 1 184 ? -21.406 -6.678 12.438 1.00 71.88 184 GLY A O 1
ATOM 1363 N N . VAL A 1 185 ? -22.988 -5.512 11.348 1.00 53.97 185 VAL A N 1
ATOM 1364 C CA . VAL A 1 185 ? -23.506 -4.794 12.504 1.00 53.97 185 VAL A CA 1
ATOM 1365 C C . VAL A 1 185 ? -24.190 -5.798 13.440 1.00 53.97 185 VAL A C 1
ATOM 1367 O O . VAL A 1 185 ? -24.998 -6.610 12.996 1.00 53.97 185 VAL A O 1
ATOM 1370 N N . ASP A 1 186 ? -23.835 -5.729 14.721 1.00 57.81 186 ASP A N 1
ATOM 1371 C CA . ASP A 1 186 ? -24.517 -6.306 15.892 1.00 57.81 186 ASP A CA 1
ATOM 1372 C C . ASP A 1 186 ? -24.095 -7.696 16.392 1.00 57.81 186 ASP A C 1
ATOM 1374 O O . ASP A 1 186 ? -24.436 -8.035 17.526 1.00 57.81 186 ASP A O 1
ATOM 1378 N N . GLN A 1 187 ? -23.280 -8.469 15.664 1.00 62.16 187 GLN A N 1
ATOM 1379 C CA . GLN A 1 187 ? -22.629 -9.673 16.212 1.00 62.16 187 GLN A CA 1
ATOM 1380 C C . GLN A 1 187 ? -21.266 -9.897 15.559 1.00 62.16 187 GLN A C 1
ATOM 1382 O O . GLN A 1 187 ? -21.157 -10.582 14.546 1.00 62.16 187 GLN A O 1
ATOM 1387 N N . ALA A 1 188 ? -20.213 -9.363 16.181 1.00 68.06 188 ALA A N 1
ATOM 1388 C CA . ALA A 1 188 ? -18.817 -9.645 15.851 1.00 68.06 188 ALA A CA 1
ATOM 1389 C C . ALA A 1 188 ? -18.454 -11.111 16.199 1.00 68.06 188 ALA A C 1
ATOM 1391 O O . ALA A 1 188 ? -17.623 -11.388 17.058 1.00 68.06 188 ALA A O 1
ATOM 1392 N N . GLY A 1 189 ? -19.154 -12.073 15.602 1.00 78.56 189 GLY A N 1
ATOM 1393 C CA . GLY A 1 189 ? -19.036 -13.494 15.891 1.00 78.56 189 GLY A CA 1
ATOM 1394 C C . GLY A 1 189 ? -17.735 -14.102 15.377 1.00 78.56 189 GLY A C 1
ATOM 1395 O O . GLY A 1 189 ? -16.946 -13.477 14.671 1.00 78.56 189 GLY A O 1
ATOM 1396 N N . MET A 1 190 ? -17.523 -15.367 15.728 1.00 84.88 190 MET A N 1
ATOM 1397 C CA . MET A 1 190 ? -16.418 -16.151 15.187 1.00 84.88 190 MET A CA 1
ATOM 1398 C C . MET A 1 190 ? -16.525 -16.205 13.660 1.00 84.88 190 MET A C 1
ATOM 1400 O O . MET A 1 190 ? -17.613 -16.407 13.125 1.00 84.88 190 MET A O 1
ATOM 1404 N N . MET A 1 191 ? -15.392 -16.046 12.983 1.00 85.88 191 MET A N 1
ATOM 1405 C CA . MET A 1 191 ? -15.245 -15.954 11.528 1.00 85.88 191 MET A CA 1
ATOM 1406 C C . MET A 1 191 ? -15.807 -14.682 10.881 1.00 85.88 191 MET A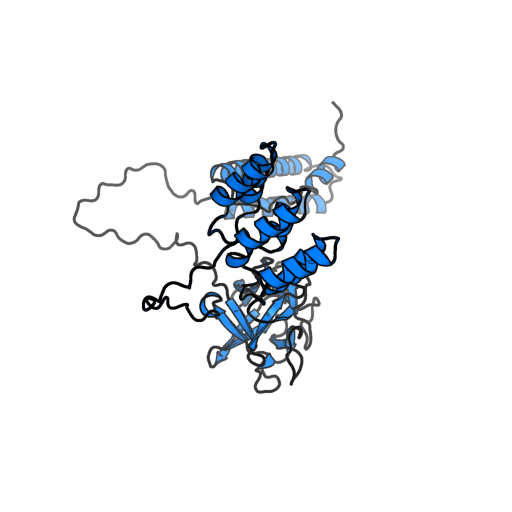 C 1
ATOM 1408 O O . MET A 1 191 ? -15.814 -14.596 9.654 1.00 85.88 191 MET A O 1
ATOM 1412 N N . ALA A 1 192 ? -16.251 -13.687 11.657 1.00 88.62 192 ALA A N 1
ATOM 1413 C CA . ALA A 1 192 ? -16.609 -12.388 11.094 1.00 88.62 192 ALA A CA 1
ATOM 1414 C C . ALA A 1 192 ? -15.369 -11.732 10.466 1.00 88.62 192 ALA A C 1
ATOM 1416 O O . ALA A 1 192 ? -14.310 -11.688 11.092 1.00 88.62 192 ALA A O 1
ATOM 1417 N N . GLU A 1 193 ? -15.490 -11.248 9.231 1.00 89.44 193 GLU A N 1
ATOM 1418 C CA . GLU A 1 193 ? -14.376 -10.628 8.512 1.00 89.44 193 GLU A CA 1
ATOM 1419 C C . GLU A 1 193 ? -14.023 -9.265 9.106 1.00 89.44 193 GLU A C 1
ATOM 1421 O O . GLU A 1 193 ? -14.900 -8.472 9.448 1.00 89.44 193 GLU A O 1
ATOM 1426 N N . ALA A 1 194 ? -12.730 -8.967 9.177 1.00 92.62 194 ALA A N 1
ATOM 1427 C CA . ALA A 1 194 ? -12.254 -7.638 9.509 1.00 92.62 194 ALA A CA 1
ATOM 1428 C C . ALA A 1 194 ? -12.343 -6.709 8.289 1.00 92.62 194 ALA A C 1
ATOM 1430 O O . ALA A 1 194 ? -12.136 -7.116 7.139 1.00 92.62 194 ALA A O 1
ATOM 1431 N N . GLU A 1 195 ? -12.609 -5.436 8.551 1.00 91.75 195 GLU A N 1
ATOM 1432 C CA . GLU A 1 195 ? -12.676 -4.383 7.540 1.00 91.75 195 GLU A CA 1
ATOM 1433 C C . GLU A 1 195 ? -12.091 -3.069 8.058 1.00 91.75 195 GLU A C 1
ATOM 1435 O O . GLU A 1 195 ? -11.730 -2.958 9.226 1.00 91.75 195 GLU A O 1
ATOM 1440 N N . VAL A 1 196 ? -11.986 -2.062 7.195 1.00 92.62 196 VAL A N 1
ATOM 1441 C CA . VAL A 1 196 ? -11.827 -0.669 7.624 1.00 92.62 196 VAL A CA 1
ATOM 1442 C C . VAL A 1 196 ? -13.153 0.068 7.512 1.00 92.62 196 VAL A C 1
ATOM 1444 O O . VAL A 1 196 ? -13.847 -0.034 6.499 1.00 92.62 196 VAL A O 1
ATOM 1447 N N . PHE A 1 197 ? -13.506 0.828 8.540 1.00 90.06 197 PHE A N 1
ATOM 1448 C CA . PHE A 1 197 ? -14.748 1.590 8.604 1.00 90.06 197 PHE A CA 1
ATOM 1449 C C . PHE A 1 197 ? -14.552 2.903 9.370 1.00 90.06 197 PHE A C 1
ATOM 1451 O O . PHE A 1 197 ? -13.480 3.165 9.918 1.00 90.06 197 PHE A O 1
ATOM 1458 N N . ASP A 1 198 ? -15.578 3.751 9.389 1.00 88.56 198 ASP A N 1
ATOM 1459 C CA . ASP A 1 198 ? -15.564 5.002 10.145 1.00 88.56 198 ASP A CA 1
ATOM 1460 C C . ASP A 1 198 ? -15.210 4.760 11.619 1.00 88.56 198 ASP A C 1
ATOM 1462 O O . ASP A 1 198 ? -15.635 3.779 12.235 1.00 88.56 198 ASP A O 1
ATOM 1466 N N . CYS A 1 199 ? -14.405 5.659 12.182 1.00 88.38 199 CYS A N 1
ATOM 1467 C CA . CYS A 1 199 ? -13.965 5.603 13.572 1.00 88.38 199 CYS A CA 1
ATOM 1468 C C . CYS A 1 199 ? -15.083 6.091 14.503 1.00 88.38 199 CYS A C 1
ATOM 1470 O O . CYS A 1 199 ? -15.195 7.280 14.798 1.00 88.38 199 CYS A O 1
ATOM 1472 N N . ASN A 1 200 ? -15.916 5.167 14.970 1.00 81.25 200 ASN A N 1
ATOM 1473 C CA . ASN A 1 200 ? -17.058 5.475 15.829 1.00 81.25 200 ASN A CA 1
ATOM 1474 C C . ASN A 1 200 ? -16.644 5.498 17.304 1.00 81.25 200 ASN A C 1
ATOM 1476 O O . ASN A 1 200 ? -16.281 4.474 17.890 1.00 81.25 200 ASN A O 1
ATOM 1480 N N . ALA A 1 201 ? -16.720 6.680 17.917 1.00 64.88 201 ALA A N 1
ATOM 1481 C CA . ALA A 1 201 ? -16.489 6.853 19.346 1.00 64.88 201 ALA A CA 1
ATOM 1482 C C . ALA A 1 201 ? -17.597 6.190 20.179 1.00 64.88 201 ALA A C 1
ATOM 1484 O O . ALA A 1 201 ? -18.737 6.017 19.736 1.00 64.88 201 ALA A O 1
ATOM 1485 N N . ALA A 1 202 ? -17.266 5.838 21.424 1.00 56.72 202 ALA A N 1
ATOM 1486 C CA . ALA A 1 202 ? -18.244 5.280 22.347 1.00 56.72 202 ALA A CA 1
ATOM 1487 C C . ALA A 1 202 ? -19.440 6.239 22.527 1.00 56.72 202 ALA A C 1
ATOM 1489 O O . ALA A 1 202 ? -19.262 7.384 22.932 1.00 56.72 202 ALA A O 1
ATOM 1490 N N . GLY A 1 203 ? -20.653 5.755 22.235 1.00 51.72 203 GLY A N 1
ATOM 1491 C CA . GLY A 1 203 ? -21.903 6.508 22.411 1.00 51.72 203 GLY A CA 1
ATOM 1492 C C . GLY A 1 203 ? -22.457 7.212 21.164 1.00 51.72 203 GLY A C 1
ATOM 1493 O O . GLY A 1 203 ? -23.518 7.820 21.272 1.00 51.72 203 GLY A O 1
ATOM 1494 N N . GLN A 1 204 ? -21.792 7.127 20.003 1.00 52.16 204 GLN A N 1
ATOM 1495 C CA . GLN A 1 204 ? -22.255 7.738 18.738 1.00 52.16 204 GLN A CA 1
ATOM 1496 C C . GLN A 1 204 ? -22.978 6.756 17.789 1.00 52.16 204 GLN A C 1
ATOM 1498 O O . GLN A 1 204 ? -23.722 7.189 16.919 1.00 52.16 204 GLN A O 1
ATOM 1503 N N . ASP A 1 205 ? -22.833 5.448 17.997 1.00 52.84 205 ASP A N 1
ATOM 1504 C CA . ASP A 1 205 ? -23.656 4.364 17.440 1.00 52.84 205 ASP A CA 1
ATOM 1505 C C . ASP A 1 205 ? -23.348 3.099 18.276 1.00 52.84 205 ASP A C 1
ATOM 1507 O O . ASP A 1 205 ? -22.319 3.048 18.959 1.00 52.84 205 ASP A O 1
ATOM 1511 N N . GLN A 1 206 ? -24.190 2.063 18.253 1.00 56.22 206 GLN A N 1
ATOM 1512 C CA . GLN A 1 206 ? -23.917 0.790 18.958 1.00 56.22 206 GLN A CA 1
ATOM 1513 C C . GLN A 1 206 ? -22.770 -0.028 18.317 1.00 56.22 206 GLN A C 1
ATOM 1515 O O . GLN A 1 206 ? -22.398 -1.092 18.811 1.00 56.22 206 GLN A O 1
ATOM 1520 N N . ARG A 1 207 ? -22.160 0.507 17.254 1.00 66.56 207 ARG A N 1
ATOM 1521 C CA . ARG A 1 207 ? -21.048 -0.051 16.473 1.00 66.56 207 ARG A CA 1
ATOM 1522 C C . ARG A 1 207 ? -19.697 0.180 17.145 1.00 66.56 207 ARG A C 1
ATOM 1524 O O . ARG A 1 207 ? -18.890 0.999 16.710 1.00 66.56 207 ARG A O 1
ATOM 1531 N N . LEU A 1 208 ? -19.486 -0.515 18.260 1.00 84.44 208 LEU A N 1
ATOM 1532 C CA . LEU A 1 208 ? -18.215 -0.539 19.000 1.00 84.44 208 LEU A CA 1
ATOM 1533 C C . LEU A 1 208 ? -17.245 -1.609 18.460 1.00 84.44 208 LEU A C 1
ATOM 1535 O O . LEU A 1 208 ? -16.250 -1.936 19.106 1.00 84.44 208 LEU A O 1
ATOM 1539 N N . ASP A 1 209 ? -17.559 -2.195 17.307 1.00 86.56 209 ASP A N 1
ATOM 1540 C CA . ASP A 1 209 ? -16.845 -3.293 16.653 1.00 86.56 209 ASP A CA 1
ATOM 1541 C C . ASP A 1 209 ? -15.508 -2.864 16.024 1.00 86.56 209 ASP A C 1
ATOM 1543 O O . ASP A 1 209 ? -14.699 -3.710 15.657 1.00 86.56 209 ASP A O 1
ATOM 1547 N N . ASN A 1 210 ? -15.238 -1.562 15.968 1.00 91.38 210 ASN A N 1
ATOM 1548 C CA . ASN A 1 210 ? -13.960 -0.965 15.577 1.00 91.38 210 ASN A CA 1
ATOM 1549 C C . ASN A 1 210 ? -13.073 -0.562 16.765 1.00 91.38 210 ASN A C 1
ATOM 1551 O O . ASN A 1 210 ? -12.052 0.103 16.581 1.00 91.38 210 ASN A O 1
ATOM 1555 N N . GLN A 1 211 ? -13.452 -0.957 17.981 1.00 92.19 211 GLN A N 1
ATOM 1556 C CA . GLN A 1 211 ? -12.696 -0.681 19.197 1.00 92.19 211 GLN A CA 1
ATOM 1557 C C . GLN A 1 211 ? -12.042 -1.954 19.723 1.00 92.19 211 GLN A C 1
ATOM 1559 O O . GLN A 1 211 ? -12.671 -3.013 19.817 1.00 92.19 211 GLN A O 1
ATOM 1564 N N . TRP A 1 212 ? -10.775 -1.833 20.104 1.00 94.62 212 TRP A N 1
ATOM 1565 C CA . TRP A 1 212 ? -9.923 -2.969 20.423 1.00 94.62 212 TRP A CA 1
ATOM 1566 C C . TRP A 1 212 ? -9.252 -2.782 21.777 1.00 94.62 212 TRP A C 1
ATOM 1568 O O . TRP A 1 212 ? -8.773 -1.702 22.108 1.00 94.62 212 TRP A O 1
ATOM 1578 N N . THR A 1 213 ? -9.170 -3.851 22.557 1.00 95.56 213 THR A N 1
ATOM 1579 C CA . THR A 1 213 ? -8.219 -3.943 23.663 1.00 95.56 213 THR A CA 1
ATOM 1580 C C . THR A 1 213 ? -6.945 -4.586 23.135 1.00 95.56 213 THR A C 1
ATOM 1582 O O . THR A 1 213 ? -6.992 -5.652 22.520 1.00 95.56 213 THR A O 1
ATOM 1585 N N . ILE A 1 214 ? -5.803 -3.957 23.399 1.00 93.88 214 ILE A N 1
ATOM 1586 C CA . ILE A 1 214 ? -4.494 -4.489 23.024 1.00 93.88 214 ILE A CA 1
ATOM 1587 C C . ILE A 1 214 ? -3.916 -5.226 24.228 1.00 93.88 214 ILE A C 1
ATOM 1589 O O . ILE A 1 214 ? -3.584 -4.614 25.243 1.00 93.88 214 ILE A O 1
ATOM 1593 N N . ALA A 1 215 ? -3.817 -6.549 24.131 1.00 90.44 215 ALA A N 1
ATOM 1594 C CA . ALA A 1 215 ? -3.252 -7.390 25.181 1.00 90.44 215 ALA A CA 1
ATOM 1595 C C . ALA A 1 215 ? -1.880 -7.917 24.753 1.00 90.44 215 ALA A C 1
ATOM 1597 O O . ALA A 1 215 ? -1.725 -8.400 23.635 1.00 90.44 215 ALA A O 1
ATOM 1598 N N . SER A 1 216 ? -0.878 -7.864 25.632 1.00 86.06 216 SER A N 1
ATOM 1599 C CA . SER A 1 216 ? 0.407 -8.513 25.347 1.00 86.06 216 SER A CA 1
ATOM 1600 C C . SER A 1 216 ? 0.256 -10.035 25.398 1.00 86.06 216 SER A C 1
ATOM 1602 O O . SER A 1 216 ? -0.286 -10.569 26.364 1.00 86.06 216 SER A O 1
ATOM 1604 N N . SER A 1 217 ? 0.783 -10.735 24.392 1.00 79.44 217 SER A N 1
ATOM 1605 C CA . SER A 1 217 ? 0.867 -12.204 24.360 1.00 79.44 217 SER A CA 1
ATOM 1606 C C . SER A 1 217 ? 2.261 -12.737 24.716 1.00 79.44 217 SER A C 1
ATOM 1608 O O . SER A 1 217 ? 2.515 -13.936 24.609 1.00 79.44 217 SER A O 1
ATOM 1610 N N . GLY A 1 218 ? 3.176 -11.862 25.153 1.00 73.25 218 GLY A N 1
ATOM 1611 C CA . GLY A 1 218 ? 4.565 -12.194 25.480 1.00 73.25 218 GLY A CA 1
ATOM 1612 C C . GLY A 1 218 ? 5.528 -12.122 24.284 1.00 73.25 218 GLY A C 1
ATOM 1613 O O . GLY A 1 218 ? 5.125 -12.183 23.127 1.00 73.25 218 GLY A O 1
ATOM 1614 N N . ARG A 1 219 ? 6.833 -11.975 24.576 1.00 69.88 219 ARG A N 1
ATOM 1615 C CA . ARG A 1 219 ? 7.940 -11.866 23.591 1.00 69.88 219 ARG A CA 1
ATOM 1616 C C . ARG A 1 219 ? 7.793 -10.745 22.542 1.00 69.88 219 ARG A C 1
ATOM 1618 O O . ARG A 1 219 ? 8.327 -10.873 21.451 1.00 69.88 219 ARG A O 1
ATOM 1625 N N . GLY A 1 220 ? 7.096 -9.658 22.875 1.00 77.94 220 GLY A N 1
ATOM 1626 C CA . GLY A 1 220 ? 6.892 -8.511 21.977 1.00 77.94 220 GLY A CA 1
ATOM 1627 C C . GLY A 1 220 ? 5.661 -8.614 21.071 1.00 77.94 220 GLY A C 1
ATOM 1628 O O . GLY A 1 220 ? 5.316 -7.638 20.416 1.00 77.94 220 GLY A O 1
ATOM 1629 N N . ALA A 1 221 ? 4.955 -9.749 21.083 1.00 86.56 221 ALA A N 1
ATOM 1630 C CA . ALA A 1 221 ? 3.694 -9.902 20.371 1.00 86.56 221 ALA A CA 1
ATOM 1631 C C . ALA A 1 221 ? 2.500 -9.387 21.197 1.00 86.56 221 ALA A C 1
ATOM 1633 O O . ALA A 1 221 ? 2.514 -9.376 22.438 1.00 86.56 221 ALA A O 1
ATOM 1634 N N . MET A 1 222 ? 1.451 -8.988 20.485 1.00 92.56 222 MET A N 1
ATOM 1635 C CA . MET A 1 222 ? 0.181 -8.515 21.017 1.00 92.56 222 MET A CA 1
ATOM 1636 C C . MET A 1 222 ? -1.006 -9.198 20.337 1.00 92.56 222 MET A C 1
ATOM 1638 O O . MET A 1 222 ? -0.902 -9.746 19.241 1.00 92.56 222 MET A O 1
ATOM 1642 N N . GLN A 1 223 ? -2.159 -9.121 20.987 1.00 93.88 223 GLN A N 1
ATOM 1643 C CA . GLN A 1 223 ? -3.444 -9.545 20.457 1.00 93.88 223 GLN A CA 1
ATOM 1644 C C . GLN A 1 223 ? -4.392 -8.355 20.438 1.00 93.88 223 GLN A C 1
ATOM 1646 O O . GLN A 1 223 ? -4.485 -7.604 21.413 1.00 93.88 223 GLN A O 1
ATOM 1651 N N . LEU A 1 224 ? -5.110 -8.207 19.328 1.00 95.69 224 LEU A N 1
ATOM 1652 C CA . LEU A 1 224 ? -6.149 -7.199 19.161 1.00 95.69 224 LEU A CA 1
ATOM 1653 C C . LEU A 1 224 ? -7.487 -7.850 19.483 1.00 95.69 224 LEU A C 1
ATOM 1655 O O . LEU A 1 224 ? -8.021 -8.605 18.672 1.00 95.69 224 LEU A O 1
ATOM 1659 N N . ARG A 1 225 ? -8.012 -7.587 20.679 1.00 95.12 225 ARG A N 1
ATOM 1660 C CA . ARG A 1 225 ? -9.265 -8.168 21.159 1.00 95.12 225 ARG A CA 1
ATOM 1661 C C . ARG A 1 225 ? -10.418 -7.207 20.917 1.00 95.12 225 ARG A C 1
ATOM 1663 O O . ARG A 1 225 ? -10.423 -6.101 21.446 1.00 95.12 225 ARG A O 1
ATOM 1670 N N . ASN A 1 226 ? -11.393 -7.631 20.131 1.00 93.19 226 ASN A N 1
ATOM 1671 C CA . ASN A 1 226 ? -12.548 -6.821 19.792 1.00 93.19 226 ASN A CA 1
ATOM 1672 C C . ASN A 1 226 ? -13.397 -6.508 21.034 1.00 93.19 226 ASN A C 1
ATOM 1674 O O . ASN A 1 226 ? -13.683 -7.404 21.834 1.00 93.19 226 ASN A O 1
ATOM 1678 N N . ARG A 1 227 ? -13.830 -5.252 21.182 1.00 90.69 227 ARG A N 1
ATOM 1679 C CA . ARG A 1 227 ? -14.632 -4.793 22.326 1.00 90.69 227 ARG A CA 1
ATOM 1680 C C . ARG A 1 227 ? -16.000 -5.470 22.413 1.00 90.69 227 ARG A C 1
ATOM 1682 O O . ARG A 1 227 ? -16.467 -5.722 23.521 1.00 90.69 227 ARG A O 1
ATOM 1689 N N . VAL A 1 228 ? -16.645 -5.733 21.277 1.00 87.69 228 VAL A N 1
ATOM 1690 C CA . VAL A 1 228 ? -18.019 -6.257 21.238 1.00 87.69 228 VAL A CA 1
ATOM 1691 C C . VAL A 1 228 ? -18.041 -7.748 21.551 1.00 87.69 228 VAL A C 1
ATOM 1693 O O . VAL A 1 228 ? -18.813 -8.184 22.400 1.00 87.69 228 VAL A O 1
ATOM 1696 N N . SER A 1 229 ? -17.192 -8.538 20.895 1.00 89.00 229 SER A N 1
ATOM 1697 C CA . SER A 1 229 ? -17.235 -9.999 21.031 1.00 89.00 229 SER A CA 1
ATOM 1698 C C . SER A 1 229 ? -16.217 -10.593 21.986 1.00 89.00 229 SER A C 1
ATOM 1700 O O . SER A 1 229 ? -16.352 -11.746 22.395 1.00 89.00 229 SER A O 1
ATOM 1702 N N . GLY A 1 230 ? -15.163 -9.849 22.318 1.00 90.50 230 GLY A N 1
ATOM 1703 C CA . GLY A 1 230 ? -14.029 -10.386 23.056 1.00 90.50 230 GLY A CA 1
ATOM 1704 C C . GLY A 1 230 ? -13.214 -11.421 22.271 1.00 90.50 230 GLY A C 1
ATOM 1705 O O . GLY A 1 230 ? -12.382 -12.093 22.884 1.00 90.50 230 GLY A O 1
ATOM 1706 N N . LEU A 1 231 ? -13.436 -11.566 20.962 1.00 91.38 231 LEU A N 1
ATOM 1707 C CA . LEU A 1 231 ? -12.614 -12.384 20.068 1.00 91.38 231 LEU A CA 1
ATOM 1708 C C . LEU A 1 231 ? -11.399 -11.592 19.581 1.00 91.38 231 LEU A C 1
ATOM 1710 O O . LEU A 1 231 ? -11.392 -10.363 19.629 1.00 91.38 231 LEU A O 1
ATOM 1714 N N . CYS A 1 232 ? -10.370 -12.291 19.121 1.00 93.44 232 CYS A N 1
ATOM 1715 C CA . CYS A 1 232 ? -9.149 -11.675 18.627 1.00 93.44 232 CYS A CA 1
ATOM 1716 C C . CYS A 1 232 ? -9.145 -11.572 17.103 1.00 93.44 232 CYS A C 1
ATOM 1718 O O . CYS A 1 232 ? -9.639 -12.469 16.418 1.00 93.44 232 CYS A O 1
ATOM 1720 N N . LEU A 1 233 ? -8.531 -10.507 16.580 1.00 94.62 233 LEU A N 1
ATOM 1721 C CA . LEU A 1 233 ? -8.149 -10.449 15.174 1.00 94.62 233 LEU A CA 1
ATOM 1722 C C . LEU A 1 233 ? -7.184 -11.601 14.882 1.00 94.62 233 LEU A C 1
ATOM 1724 O O . LEU A 1 233 ? -6.101 -11.681 15.466 1.00 94.62 233 LEU A O 1
ATOM 1728 N N . SER A 1 234 ? -7.586 -12.467 13.968 1.00 91.75 234 SER A N 1
ATOM 1729 C CA . SER A 1 234 ? -6.877 -13.658 13.531 1.00 91.75 234 SER A CA 1
ATOM 1730 C C . SER A 1 234 ? -6.875 -13.725 12.005 1.00 91.75 234 SER A C 1
ATOM 1732 O O . SER A 1 234 ? -7.581 -12.974 11.329 1.00 91.75 234 SER A O 1
ATOM 1734 N N . VAL A 1 235 ? -6.077 -14.626 11.449 1.00 89.12 235 VAL A N 1
ATOM 1735 C CA . VAL A 1 235 ? -6.058 -14.911 10.013 1.00 89.12 235 VAL A CA 1
ATOM 1736 C C . VAL A 1 235 ? -6.632 -16.300 9.786 1.00 89.12 235 VAL A C 1
ATOM 1738 O O . VAL A 1 235 ? -6.285 -17.250 10.490 1.00 89.12 235 VAL A O 1
ATOM 1741 N N . GLN A 1 236 ? -7.522 -16.434 8.803 1.00 72.81 236 GLN A N 1
ATOM 1742 C CA . GLN A 1 236 ? -8.145 -17.719 8.501 1.00 72.81 236 GLN A CA 1
ATOM 1743 C C . GLN A 1 236 ? -7.141 -18.735 7.945 1.00 72.81 236 GLN A C 1
ATOM 1745 O O . GLN A 1 236 ? -6.542 -18.506 6.899 1.00 72.81 236 GLN A O 1
ATOM 1750 N N . GLY A 1 237 ? -7.067 -19.916 8.564 1.00 61.12 237 GLY A N 1
ATOM 1751 C CA . GLY A 1 237 ? -6.444 -21.104 7.973 1.00 61.12 237 GLY A CA 1
ATOM 1752 C C . GLY A 1 237 ? -5.240 -21.620 8.753 1.00 61.12 237 GLY A C 1
ATOM 1753 O O . GLY A 1 237 ? -4.217 -20.964 8.874 1.00 61.12 237 GLY A O 1
ATOM 1754 N N . ALA A 1 238 ? -5.321 -22.857 9.236 1.00 50.34 238 ALA A N 1
ATOM 1755 C CA . ALA A 1 238 ? -4.322 -23.400 10.148 1.00 50.34 238 ALA A CA 1
ATOM 1756 C C . ALA A 1 238 ? -2.953 -23.708 9.513 1.00 50.34 238 ALA A C 1
ATOM 1758 O O . ALA A 1 238 ? -2.064 -24.059 10.267 1.00 50.34 238 ALA A O 1
ATOM 1759 N N . ASP A 1 239 ? -2.728 -23.570 8.191 1.00 54.09 239 ASP A N 1
ATOM 1760 C CA . ASP A 1 239 ? -1.509 -24.113 7.548 1.00 54.09 239 ASP A CA 1
ATOM 1761 C C . ASP A 1 239 ? -0.928 -23.327 6.350 1.00 54.09 239 ASP A C 1
ATOM 1763 O O . ASP A 1 239 ? 0.145 -23.691 5.869 1.00 54.09 239 ASP A O 1
ATOM 1767 N N . ARG A 1 240 ? -1.591 -22.283 5.820 1.00 56.75 240 ARG A N 1
ATOM 1768 C CA . ARG A 1 240 ? -1.171 -21.612 4.563 1.00 56.75 240 ARG A CA 1
ATOM 1769 C C . ARG A 1 240 ? -1.582 -20.141 4.482 1.00 56.75 240 ARG A C 1
ATOM 1771 O O . ARG A 1 240 ? -2.253 -19.734 3.538 1.00 56.75 240 ARG A O 1
ATOM 1778 N N . HIS A 1 241 ? -1.165 -19.347 5.458 1.00 71.38 241 HIS A N 1
ATOM 1779 C CA . HIS A 1 241 ? -1.307 -17.892 5.389 1.00 71.38 241 HIS A CA 1
ATOM 1780 C C . HIS A 1 241 ? -0.430 -17.346 4.263 1.00 71.38 241 HIS A C 1
ATOM 1782 O O . HIS A 1 241 ? 0.768 -17.124 4.433 1.00 71.38 241 HIS A O 1
ATOM 1788 N N . GLY A 1 242 ? -1.020 -17.217 3.081 1.00 80.94 242 GLY A N 1
ATOM 1789 C CA . GLY A 1 242 ? -0.410 -16.584 1.924 1.00 80.94 242 GLY A CA 1
ATOM 1790 C C . GLY A 1 242 ? -0.825 -15.125 1.812 1.00 80.94 242 GLY A C 1
ATOM 1791 O O . GLY A 1 242 ? -1.735 -14.656 2.501 1.00 80.94 242 GLY A O 1
ATOM 1792 N N . ILE A 1 243 ? -0.185 -14.422 0.887 1.00 88.06 243 ILE A N 1
ATOM 1793 C CA . ILE A 1 243 ? -0.632 -13.099 0.451 1.00 88.06 243 ILE A CA 1
ATOM 1794 C C . ILE A 1 243 ? -2.108 -13.192 0.021 1.00 88.06 243 ILE A C 1
ATOM 1796 O O . ILE A 1 243 ? -2.488 -14.127 -0.687 1.00 88.06 243 ILE A O 1
ATOM 1800 N N . GLY A 1 244 ? -2.934 -12.251 0.477 1.00 87.75 244 GLY A N 1
ATOM 1801 C CA . GLY A 1 244 ? -4.379 -12.203 0.238 1.00 87.75 244 GLY A CA 1
ATOM 1802 C C . GLY A 1 244 ? -5.236 -12.968 1.255 1.00 87.75 244 GLY A C 1
ATOM 1803 O O . GLY A 1 244 ? -6.461 -12.977 1.125 1.00 87.75 244 GLY A O 1
ATOM 1804 N N . SER A 1 245 ? -4.638 -13.614 2.265 1.00 90.12 245 SER A N 1
ATOM 1805 C CA . SER A 1 245 ? -5.408 -14.288 3.328 1.00 90.12 245 SER A CA 1
ATOM 1806 C C . SER A 1 245 ? -6.210 -13.269 4.135 1.00 90.12 245 SER A C 1
ATOM 1808 O O . SER A 1 245 ? -5.655 -12.255 4.545 1.00 90.12 245 SER A O 1
ATOM 1810 N N . ALA A 1 246 ? -7.493 -13.536 4.378 1.00 90.44 246 ALA A N 1
ATOM 1811 C CA . ALA A 1 246 ? -8.388 -12.589 5.038 1.00 90.44 246 ALA A CA 1
ATOM 1812 C C . ALA A 1 246 ? -8.141 -12.485 6.552 1.00 90.44 246 ALA A C 1
ATOM 1814 O O . ALA A 1 246 ? -7.901 -13.491 7.230 1.00 90.44 246 ALA A O 1
ATOM 1815 N N . GLY A 1 247 ? -8.265 -11.264 7.080 1.00 91.38 247 GLY A N 1
ATOM 1816 C CA . GLY A 1 247 ? -8.387 -11.022 8.517 1.00 91.38 247 GLY A CA 1
ATOM 1817 C C . GLY A 1 247 ? -9.813 -11.294 8.995 1.00 91.38 247 GLY A C 1
ATOM 1818 O O . GLY A 1 247 ? -10.775 -10.871 8.354 1.00 91.38 247 GLY A O 1
ATOM 1819 N N . LEU A 1 248 ? -9.958 -11.987 10.120 1.00 91.38 248 LEU A N 1
ATOM 1820 C CA . LEU A 1 248 ? -11.246 -12.324 10.723 1.00 91.38 248 LEU A CA 1
ATOM 1821 C C . LEU A 1 248 ? -11.175 -12.339 12.249 1.00 91.38 248 LEU A C 1
ATOM 1823 O O . LEU A 1 248 ? -10.104 -12.195 12.833 1.00 91.38 248 LEU A O 1
ATOM 1827 N N . LEU A 1 249 ? -12.311 -12.533 12.908 1.00 91.50 249 LEU A N 1
ATOM 1828 C CA . LEU A 1 249 ? -12.361 -12.782 14.342 1.00 91.50 249 LEU A CA 1
ATOM 1829 C C . LEU A 1 249 ? -12.324 -14.268 14.673 1.00 91.50 249 LEU A C 1
ATOM 1831 O O . LEU A 1 249 ? -13.113 -15.051 14.150 1.00 91.50 249 LEU A O 1
ATOM 1835 N N . ASP A 1 250 ? -11.476 -14.650 15.619 1.00 89.88 250 ASP A N 1
ATOM 1836 C CA . ASP A 1 250 ? -11.450 -16.006 16.163 1.00 89.88 250 ASP A CA 1
ATOM 1837 C C . ASP A 1 250 ? -11.040 -15.999 17.644 1.00 89.88 250 ASP A C 1
ATOM 1839 O O . ASP A 1 250 ? -10.788 -14.951 18.249 1.00 89.88 250 ASP A O 1
ATOM 1843 N N . ARG A 1 251 ? -10.996 -17.175 18.268 1.00 89.19 251 ARG A N 1
ATOM 1844 C CA . ARG A 1 251 ? -10.490 -17.332 19.630 1.00 89.19 251 ARG A CA 1
ATOM 1845 C C . ARG A 1 251 ? -9.041 -16.862 19.706 1.00 89.19 251 ARG A C 1
ATOM 1847 O O . ARG A 1 251 ? -8.213 -17.185 18.858 1.00 89.19 251 ARG A O 1
ATOM 1854 N N . CYS A 1 252 ? -8.727 -16.157 20.784 1.00 87.38 252 CYS A N 1
ATOM 1855 C CA . CYS A 1 252 ? -7.377 -15.670 21.055 1.00 87.38 252 CYS A CA 1
ATOM 1856 C C . CYS A 1 252 ? -6.367 -16.809 21.300 1.00 87.38 252 CYS A C 1
ATOM 1858 O O . CYS A 1 252 ? -5.164 -16.623 21.152 1.00 87.38 252 CYS A O 1
ATOM 1860 N N . ASP A 1 253 ? -6.833 -17.998 21.674 1.00 83.12 253 ASP A N 1
ATOM 1861 C CA . ASP A 1 253 ? -6.035 -19.200 21.923 1.00 83.12 253 ASP A CA 1
ATOM 1862 C C . ASP A 1 253 ? -6.192 -20.248 20.809 1.00 83.12 253 ASP A C 1
ATOM 1864 O O . ASP A 1 253 ? -6.065 -21.447 21.060 1.00 83.12 253 ASP A O 1
ATOM 1868 N N . GLY A 1 254 ? -6.485 -19.802 19.580 1.00 68.12 254 GLY A N 1
ATOM 1869 C CA . GLY A 1 254 ? -6.658 -20.667 18.414 1.00 68.12 254 GLY A CA 1
ATOM 1870 C C . GLY A 1 254 ? -5.479 -21.627 18.139 1.00 68.12 254 GLY A C 1
ATOM 1871 O O . GLY A 1 254 ? -4.463 -21.628 18.844 1.00 68.12 254 GLY A O 1
ATOM 1872 N N . PRO A 1 255 ? -5.584 -22.474 17.099 1.00 60.38 255 PRO A N 1
ATOM 1873 C CA . PRO A 1 255 ? -4.573 -23.480 16.766 1.00 60.38 255 PRO A CA 1
ATOM 1874 C C . PRO A 1 255 ? -3.127 -22.934 16.752 1.00 60.38 255 PRO A C 1
ATOM 1876 O O . PRO A 1 255 ? -2.882 -21.763 16.476 1.00 60.38 255 PRO A O 1
ATOM 1879 N N . ARG A 1 256 ? -2.138 -23.795 17.050 1.00 60.16 256 ARG A N 1
ATOM 1880 C CA . ARG A 1 256 ? -0.699 -23.438 17.133 1.00 60.16 256 ARG A CA 1
ATOM 1881 C C . ARG A 1 256 ? -0.372 -22.364 18.184 1.00 60.16 256 ARG A C 1
ATOM 1883 O O . ARG A 1 256 ? 0.395 -21.438 17.919 1.00 60.16 256 ARG A O 1
ATOM 1890 N N . ASN A 1 257 ? -0.900 -22.521 19.398 1.00 65.06 257 ASN A N 1
ATOM 1891 C CA . ASN A 1 257 ? -0.669 -21.620 20.537 1.00 65.06 257 ASN A CA 1
ATOM 1892 C C . ASN A 1 257 ? -1.121 -20.168 20.268 1.00 65.06 257 ASN A C 1
ATOM 1894 O O . ASN A 1 257 ? -0.498 -19.232 20.769 1.00 65.06 257 ASN A O 1
ATOM 1898 N N . GLY A 1 258 ? -2.154 -19.970 19.440 1.00 75.12 258 GLY A N 1
ATOM 1899 C CA . GLY A 1 258 ? -2.718 -18.653 19.138 1.00 75.12 258 GLY A CA 1
ATOM 1900 C C . GLY A 1 258 ? -1.910 -17.790 18.163 1.00 75.12 258 GLY A C 1
ATOM 1901 O O . GLY A 1 258 ? -2.250 -16.619 18.006 1.00 75.12 258 GLY A O 1
ATOM 1902 N N . LYS A 1 259 ? -0.874 -18.321 17.491 1.00 83.81 259 LYS A N 1
ATOM 1903 C CA . LYS A 1 259 ? 0.001 -17.537 16.587 1.00 83.81 259 LYS A CA 1
ATOM 1904 C C . LYS A 1 259 ? -0.733 -16.818 15.455 1.00 83.81 259 LYS A C 1
ATOM 1906 O O . LYS A 1 259 ? -0.297 -15.747 15.049 1.00 83.81 259 LYS A O 1
ATOM 1911 N N . ASP A 1 260 ? -1.840 -17.378 14.975 1.00 86.25 260 ASP A N 1
ATOM 1912 C CA . ASP A 1 260 ? -2.658 -16.767 13.920 1.00 86.25 260 ASP A CA 1
ATOM 1913 C C . ASP A 1 260 ? -3.287 -15.435 14.380 1.00 86.25 260 ASP A C 1
ATOM 1915 O O . ASP A 1 260 ? -3.544 -14.558 13.559 1.00 86.25 260 ASP A O 1
ATOM 1919 N N . SER A 1 261 ? -3.454 -15.267 15.697 1.00 90.12 261 SER A N 1
ATOM 1920 C CA . SER A 1 261 ? -3.994 -14.072 16.359 1.00 90.12 261 SER A CA 1
ATOM 1921 C C . SER A 1 261 ? -2.937 -13.207 17.058 1.00 90.12 261 SER A C 1
ATOM 1923 O O . SER A 1 261 ? -3.278 -12.257 17.765 1.00 90.12 261 SER A O 1
ATOM 1925 N N . GLN A 1 262 ? -1.656 -13.551 16.903 1.00 91.25 262 GLN A N 1
ATOM 1926 C CA . GLN A 1 262 ? -0.539 -12.800 17.466 1.00 91.25 262 GLN A CA 1
ATOM 1927 C C . GLN A 1 262 ? 0.024 -11.856 16.412 1.00 91.25 262 GLN A C 1
ATOM 1929 O O . GLN A 1 262 ? 0.321 -12.262 15.288 1.00 91.25 262 GLN A O 1
ATOM 1934 N N . TRP A 1 263 ? 0.202 -10.605 16.808 1.00 93.31 263 TRP A N 1
ATOM 1935 C CA . TRP A 1 263 ? 0.668 -9.525 15.957 1.00 93.31 263 TRP A CA 1
ATOM 1936 C C . TRP A 1 263 ? 1.884 -8.876 16.597 1.00 93.31 263 TRP A C 1
ATOM 1938 O O . TRP A 1 263 ? 1.867 -8.559 17.782 1.00 93.31 263 TRP A O 1
ATOM 1948 N N . GLU A 1 264 ? 2.941 -8.667 15.835 1.00 93.62 264 GLU A N 1
ATOM 1949 C CA . GLU A 1 264 ? 4.070 -7.848 16.254 1.00 93.62 264 GLU A CA 1
ATOM 1950 C C . GLU A 1 264 ? 3.872 -6.440 15.695 1.00 93.62 264 GLU A C 1
ATOM 1952 O O . GLU A 1 264 ? 3.757 -6.251 14.482 1.00 93.62 264 GLU A O 1
ATOM 1957 N N . ALA A 1 265 ? 3.786 -5.455 16.588 1.00 91.81 265 ALA A N 1
ATOM 1958 C CA . ALA A 1 265 ? 3.754 -4.054 16.204 1.00 91.81 265 ALA A CA 1
ATOM 1959 C C . ALA A 1 265 ? 5.190 -3.575 16.011 1.00 91.81 265 ALA A C 1
ATOM 1961 O O . ALA A 1 265 ? 5.918 -3.356 16.980 1.00 91.81 265 ALA A O 1
ATOM 1962 N N . VAL A 1 266 ? 5.601 -3.427 14.756 1.00 90.44 266 VAL A N 1
ATOM 1963 C CA . VAL A 1 266 ? 6.942 -2.950 14.428 1.00 90.44 266 VAL A CA 1
ATOM 1964 C C . VAL A 1 266 ? 6.825 -1.520 13.921 1.00 90.44 266 VAL A C 1
ATOM 1966 O O . VAL A 1 266 ? 6.149 -1.296 12.909 1.00 90.44 266 VAL A O 1
ATOM 1969 N N . PRO A 1 267 ? 7.474 -0.537 14.575 1.00 89.38 267 PRO A N 1
ATOM 1970 C CA . PRO A 1 267 ? 7.597 0.801 14.022 1.00 89.38 267 PRO A CA 1
ATOM 1971 C C . PRO A 1 267 ? 8.076 0.719 12.583 1.00 89.38 267 PRO A C 1
ATOM 1973 O O . PRO A 1 267 ? 9.074 0.056 12.296 1.00 89.38 267 PRO A O 1
ATOM 1976 N N . PHE A 1 268 ? 7.401 1.393 11.656 1.00 76.06 268 PHE A N 1
ATOM 1977 C CA . PHE A 1 268 ? 7.770 1.244 10.247 1.00 76.06 268 PHE A CA 1
ATOM 1978 C C . PHE A 1 268 ? 9.217 1.722 9.992 1.00 76.06 268 PHE A C 1
ATOM 1980 O O . PHE A 1 268 ? 9.918 1.203 9.125 1.00 76.06 268 PHE A O 1
ATOM 1987 N N . ALA A 1 269 ? 9.714 2.663 10.804 1.00 75.31 269 ALA A N 1
ATOM 1988 C CA . ALA A 1 269 ? 11.119 3.070 10.810 1.00 75.31 269 ALA A CA 1
ATOM 1989 C C . ALA A 1 269 ? 12.105 1.916 11.105 1.00 75.31 269 ALA A C 1
ATOM 1991 O O . ALA A 1 269 ? 13.241 1.972 10.642 1.00 75.31 269 ALA A O 1
ATOM 1992 N N . ALA A 1 270 ? 11.674 0.883 11.833 1.00 78.06 270 ALA A N 1
ATOM 1993 C CA . ALA A 1 270 ? 12.462 -0.286 12.221 1.00 78.06 270 ALA A CA 1
ATOM 1994 C C . ALA A 1 270 ? 12.315 -1.493 11.270 1.00 78.06 270 ALA A C 1
ATOM 1996 O O . ALA A 1 270 ? 13.138 -2.404 11.325 1.00 78.06 270 ALA A O 1
ATOM 1997 N N . LEU A 1 271 ? 11.312 -1.507 10.378 1.00 71.75 271 LEU A N 1
ATOM 1998 C CA . LEU A 1 271 ? 11.147 -2.560 9.355 1.00 71.75 271 LEU A CA 1
ATOM 1999 C C . LEU A 1 271 ? 12.250 -2.551 8.297 1.00 71.75 271 LEU A C 1
ATOM 2001 O O . LEU A 1 271 ? 12.481 -3.550 7.619 1.00 71.75 271 LEU A O 1
ATOM 2005 N N . MET A 1 272 ? 12.937 -1.422 8.153 1.00 62.31 272 MET A N 1
ATOM 2006 C CA . MET A 1 272 ? 14.201 -1.384 7.444 1.00 62.31 272 MET A CA 1
ATOM 2007 C C . MET A 1 272 ? 15.291 -1.680 8.470 1.00 62.31 272 MET A C 1
ATOM 2009 O O . MET A 1 272 ? 15.347 -0.975 9.482 1.00 62.31 272 MET A O 1
ATOM 2013 N N . PRO A 1 273 ? 16.205 -2.643 8.233 1.00 49.91 273 PRO A N 1
ATOM 2014 C CA . PRO A 1 273 ? 17.454 -2.615 8.969 1.00 49.91 273 PRO A CA 1
ATOM 2015 C C . PRO A 1 273 ? 18.024 -1.225 8.729 1.00 49.91 273 PRO A C 1
ATOM 2017 O O . PRO A 1 273 ? 18.173 -0.812 7.575 1.00 49.91 273 PRO A O 1
ATOM 2020 N N . SER A 1 274 ? 18.239 -0.486 9.821 1.00 42.00 274 SER A N 1
ATOM 2021 C CA . SER A 1 274 ? 18.880 0.818 9.798 1.00 42.00 274 SER A CA 1
ATOM 2022 C C . SER A 1 274 ? 19.993 0.718 8.769 1.00 42.00 274 SER A C 1
ATOM 2024 O O . SER A 1 274 ? 20.899 -0.109 8.925 1.00 42.00 274 SER A O 1
ATOM 2026 N N . LEU A 1 275 ? 19.909 1.499 7.689 1.00 40.28 275 LEU A N 1
ATOM 2027 C CA . LEU A 1 275 ? 21.090 1.784 6.900 1.00 40.28 275 LEU A CA 1
ATOM 2028 C C . LEU A 1 275 ? 21.983 2.528 7.882 1.00 40.28 275 LEU A C 1
ATOM 2030 O O . LEU A 1 275 ? 21.943 3.750 7.990 1.00 40.28 275 LEU A O 1
ATOM 2034 N N . VAL A 1 276 ? 22.733 1.774 8.688 1.00 43.38 276 VAL A N 1
ATOM 2035 C CA . VAL A 1 276 ? 23.957 2.257 9.276 1.00 43.38 276 VAL A CA 1
ATOM 2036 C C . VAL A 1 276 ? 24.698 2.708 8.041 1.00 43.38 276 VAL A C 1
ATOM 2038 O O . VAL A 1 276 ? 25.178 1.885 7.256 1.00 43.38 276 VAL A O 1
ATOM 2041 N N . VAL A 1 277 ? 24.708 4.019 7.824 1.00 44.62 277 VAL A N 1
ATOM 2042 C CA . VAL A 1 277 ? 25.720 4.668 7.019 1.00 44.62 277 VAL A CA 1
ATOM 2043 C C . VAL A 1 277 ? 27.002 4.333 7.761 1.00 44.62 277 VAL A C 1
ATOM 2045 O O . VAL A 1 277 ? 27.481 5.079 8.609 1.00 44.62 277 VAL A O 1
ATOM 2048 N N . ARG A 1 278 ? 27.518 3.122 7.531 1.00 43.56 278 ARG A N 1
ATOM 2049 C CA . ARG A 1 278 ? 28.903 2.822 7.822 1.00 43.56 278 ARG A CA 1
ATOM 2050 C C . ARG A 1 278 ? 29.647 3.923 7.072 1.00 43.56 278 ARG A C 1
ATOM 2052 O O . ARG A 1 278 ? 29.285 4.159 5.914 1.00 43.56 278 ARG A O 1
ATOM 2059 N N . PRO A 1 279 ? 30.614 4.627 7.687 1.00 42.84 279 PRO A N 1
ATOM 2060 C CA . PRO A 1 279 ? 31.538 5.419 6.895 1.00 42.84 279 PRO A CA 1
ATOM 2061 C C . PRO A 1 279 ? 32.052 4.464 5.825 1.00 42.84 279 PRO A C 1
ATOM 2063 O O . PRO A 1 279 ? 32.663 3.443 6.144 1.00 42.84 279 PRO A O 1
ATOM 2066 N N . VAL A 1 280 ? 31.625 4.702 4.585 1.00 46.75 280 VAL A N 1
ATOM 2067 C CA . VAL A 1 280 ? 31.935 3.836 3.458 1.00 46.75 280 VAL A CA 1
ATOM 2068 C C . VAL A 1 280 ? 33.459 3.771 3.451 1.00 46.75 280 VAL A C 1
ATOM 2070 O O . VAL A 1 280 ? 34.078 4.831 3.327 1.00 46.75 280 VAL A O 1
ATOM 2073 N N . PRO A 1 281 ? 34.092 2.593 3.631 1.00 55.22 281 PRO A N 1
ATOM 2074 C CA . PRO A 1 281 ? 35.484 2.450 3.234 1.00 55.22 281 PRO A CA 1
ATOM 2075 C C . PRO A 1 281 ? 35.467 2.859 1.774 1.00 55.22 281 PRO A C 1
ATOM 2077 O O . PRO A 1 281 ? 34.760 2.196 1.020 1.00 55.22 281 PRO A O 1
ATOM 2080 N N . THR A 1 282 ? 36.075 4.004 1.436 1.00 54.41 282 THR A N 1
ATOM 2081 C CA . THR A 1 282 ? 35.938 4.683 0.140 1.00 54.41 282 THR A CA 1
ATOM 2082 C C . THR A 1 282 ? 35.943 3.647 -0.966 1.00 54.41 282 THR A C 1
ATOM 2084 O O . THR A 1 282 ? 37.001 3.134 -1.334 1.00 54.41 282 THR A O 1
ATOM 2087 N N . ALA A 1 283 ? 34.746 3.273 -1.423 1.00 54.97 283 ALA A N 1
ATOM 2088 C CA . ALA A 1 283 ? 34.617 2.320 -2.496 1.00 54.97 283 ALA A CA 1
ATOM 2089 C C . ALA A 1 283 ? 35.319 2.981 -3.684 1.00 54.97 283 ALA A C 1
ATOM 2091 O O . ALA A 1 283 ? 35.103 4.182 -3.899 1.00 54.97 283 ALA A O 1
ATOM 2092 N N . PRO A 1 284 ? 36.192 2.267 -4.417 1.00 59.78 284 PRO A N 1
ATOM 2093 C CA . PRO A 1 284 ? 36.698 2.803 -5.669 1.00 59.78 284 PRO A CA 1
ATOM 2094 C C . PRO A 1 284 ? 35.477 3.241 -6.474 1.00 59.78 284 PRO A C 1
ATOM 2096 O O . PRO A 1 284 ? 34.491 2.499 -6.539 1.00 59.78 284 PRO A O 1
ATOM 2099 N N . ALA A 1 285 ? 35.510 4.489 -6.952 1.00 57.12 285 ALA A N 1
ATOM 2100 C CA . ALA A 1 285 ? 34.383 5.121 -7.619 1.00 57.12 285 ALA A CA 1
ATOM 2101 C C . ALA A 1 285 ? 33.735 4.119 -8.589 1.00 57.12 285 ALA A C 1
ATOM 2103 O O . ALA A 1 285 ? 34.478 3.422 -9.293 1.00 57.12 285 ALA A O 1
ATOM 2104 N N . PRO A 1 286 ? 32.391 3.995 -8.610 1.00 59.53 286 PRO A N 1
ATOM 2105 C CA . PRO A 1 286 ? 31.734 3.125 -9.575 1.00 59.53 286 PRO A CA 1
ATOM 2106 C C . PRO A 1 286 ? 32.313 3.437 -10.961 1.00 59.53 286 PRO A C 1
ATOM 2108 O O . PRO A 1 286 ? 32.482 4.622 -11.271 1.00 59.53 286 PRO A O 1
ATOM 2111 N N . PRO A 1 287 ? 32.684 2.416 -11.761 1.00 60.00 287 PRO A N 1
ATOM 2112 C CA . PRO A 1 287 ? 33.292 2.657 -13.060 1.00 60.00 287 PRO A CA 1
ATOM 2113 C C . PRO A 1 287 ? 32.395 3.626 -13.838 1.00 60.00 287 PRO A C 1
ATOM 2115 O O . PRO A 1 287 ? 31.167 3.482 -13.768 1.00 60.00 287 PRO A O 1
ATOM 2118 N N . PRO A 1 288 ? 32.972 4.640 -14.510 1.00 59.78 288 PRO A N 1
ATOM 2119 C CA . PRO A 1 288 ? 32.185 5.658 -15.188 1.00 59.78 288 PRO A CA 1
ATOM 2120 C C . PRO A 1 288 ? 31.200 4.961 -16.123 1.00 59.78 288 PRO A C 1
ATOM 2122 O O . PRO A 1 288 ? 31.603 4.219 -17.021 1.00 59.78 288 PRO A O 1
ATOM 2125 N N . ARG A 1 289 ? 29.897 5.155 -15.885 1.00 63.44 289 ARG A N 1
ATOM 2126 C CA . ARG A 1 289 ? 28.878 4.701 -16.828 1.00 63.44 289 ARG A CA 1
ATOM 2127 C C . ARG A 1 289 ? 29.104 5.503 -18.100 1.00 63.44 289 ARG A C 1
ATOM 2129 O O . ARG A 1 289 ? 29.008 6.725 -18.087 1.00 63.44 289 ARG A O 1
ATOM 2136 N N . ILE A 1 290 ? 29.477 4.815 -19.171 1.00 71.06 290 ILE A N 1
ATOM 2137 C CA . ILE A 1 290 ? 29.628 5.425 -20.485 1.00 71.06 290 ILE A CA 1
ATOM 2138 C C . ILE A 1 290 ? 28.209 5.735 -20.980 1.00 71.06 290 ILE A C 1
ATOM 2140 O O . ILE A 1 290 ? 27.532 4.869 -21.529 1.00 71.06 290 ILE A O 1
ATOM 2144 N N . GLU A 1 291 ? 27.725 6.944 -20.702 1.00 80.25 291 GLU A N 1
ATOM 2145 C CA . GLU A 1 291 ? 26.408 7.402 -21.146 1.00 80.25 291 GLU A CA 1
ATOM 2146 C C . GLU A 1 291 ? 26.489 7.856 -22.605 1.00 80.25 291 GLU A C 1
ATOM 2148 O O . GLU A 1 291 ? 27.332 8.700 -22.914 1.00 80.25 291 GLU A O 1
ATOM 2153 N N . PRO A 1 292 ? 25.651 7.321 -23.513 1.00 86.81 292 PRO A N 1
ATOM 2154 C CA . PRO A 1 292 ? 25.647 7.759 -24.901 1.00 86.81 292 PRO A CA 1
ATOM 2155 C C . PRO A 1 292 ? 25.249 9.233 -25.004 1.00 86.81 292 PRO A C 1
ATOM 2157 O O . PRO A 1 292 ? 24.576 9.776 -24.124 1.00 86.81 292 PRO A O 1
ATOM 2160 N N . ILE A 1 293 ? 25.627 9.881 -26.108 1.00 89.38 293 ILE A N 1
ATOM 2161 C CA . ILE A 1 293 ? 25.243 11.271 -26.373 1.00 89.38 293 ILE A CA 1
ATOM 2162 C C . ILE A 1 293 ? 23.728 11.468 -26.202 1.00 89.38 293 ILE A C 1
ATOM 2164 O O . ILE A 1 293 ? 22.923 10.642 -26.629 1.00 89.38 293 ILE A O 1
ATOM 2168 N N . SER A 1 294 ? 23.319 12.571 -25.576 1.00 89.06 294 SER A N 1
ATOM 2169 C CA . SER A 1 294 ? 21.899 12.864 -25.388 1.00 89.06 294 SER A CA 1
ATOM 2170 C C . SER A 1 294 ? 21.199 13.092 -26.737 1.00 89.06 294 SER A C 1
ATOM 2172 O O . SER A 1 294 ? 21.792 13.607 -27.689 1.00 89.06 294 SER A O 1
ATOM 2174 N N . ALA A 1 295 ? 19.904 12.767 -26.828 1.00 84.50 295 ALA A N 1
ATOM 2175 C CA . ALA A 1 295 ? 19.117 13.033 -28.037 1.00 84.50 295 ALA A CA 1
ATOM 2176 C C . ALA A 1 295 ? 19.107 14.531 -28.407 1.00 84.50 295 ALA A C 1
ATOM 2178 O O . ALA A 1 295 ? 19.143 14.890 -29.585 1.00 84.50 295 ALA A O 1
ATOM 2179 N N . ALA A 1 296 ? 19.117 15.409 -27.398 1.00 86.31 296 ALA A N 1
ATOM 2180 C CA . ALA A 1 296 ? 19.170 16.852 -27.588 1.00 86.31 296 ALA A CA 1
ATOM 2181 C C . ALA A 1 296 ? 20.494 17.293 -28.228 1.00 86.31 296 ALA A C 1
ATOM 2183 O O . ALA A 1 296 ? 20.479 18.074 -29.181 1.00 86.31 296 ALA A O 1
ATOM 2184 N N . ASP A 1 297 ? 21.631 16.777 -27.763 1.00 90.38 297 ASP A N 1
ATOM 2185 C CA . ASP A 1 297 ? 22.935 17.167 -28.305 1.00 90.38 297 ASP A CA 1
ATOM 2186 C C . ASP A 1 297 ? 23.185 16.567 -29.685 1.00 90.38 297 ASP A C 1
ATOM 2188 O O . ASP A 1 297 ? 23.663 17.276 -30.572 1.00 90.38 297 ASP A O 1
ATOM 2192 N N . LEU A 1 298 ? 22.760 15.320 -29.916 1.00 92.19 298 LEU A N 1
ATOM 2193 C CA . LEU A 1 298 ? 22.790 14.729 -31.252 1.00 92.19 298 LEU A CA 1
ATOM 2194 C C . LEU A 1 298 ? 21.976 15.569 -32.245 1.00 92.19 298 LEU A C 1
ATOM 2196 O O . LEU A 1 298 ? 22.461 15.861 -33.334 1.00 92.19 298 LEU A O 1
ATOM 2200 N N . SER A 1 299 ? 20.782 16.033 -31.860 1.00 90.75 299 SER A N 1
ATOM 2201 C CA . SER A 1 299 ? 19.951 16.868 -32.740 1.00 90.75 299 SER A CA 1
ATOM 2202 C C . SER A 1 299 ? 20.622 18.196 -33.123 1.00 90.75 299 SER A C 1
ATOM 2204 O O . SER A 1 299 ? 20.487 18.651 -34.258 1.00 90.75 299 SER A O 1
ATOM 2206 N N . LYS A 1 300 ? 21.390 18.813 -32.212 1.00 92.31 300 LYS A N 1
ATOM 2207 C CA . LYS A 1 300 ? 22.151 20.044 -32.497 1.00 92.31 300 LYS A CA 1
ATOM 2208 C C . LYS A 1 300 ? 23.289 19.779 -33.482 1.00 92.31 300 LYS A C 1
ATOM 2210 O O . LYS A 1 300 ? 23.508 20.572 -34.398 1.00 92.31 300 LYS A O 1
ATOM 2215 N N . ILE A 1 301 ? 23.996 18.661 -33.306 1.00 91.94 301 ILE A N 1
ATOM 2216 C CA . ILE A 1 301 ? 25.072 18.244 -34.212 1.00 91.94 301 ILE A CA 1
ATOM 2217 C C . ILE A 1 301 ? 24.500 17.976 -35.603 1.00 91.94 301 ILE A C 1
ATOM 2219 O O . ILE A 1 301 ? 25.010 18.527 -36.574 1.00 91.94 301 ILE A O 1
ATOM 2223 N N . LEU A 1 302 ? 23.404 17.216 -35.698 1.00 92.19 302 LEU A N 1
ATOM 2224 C CA . LEU A 1 302 ? 22.756 16.901 -36.973 1.00 92.19 302 LEU A CA 1
ATOM 2225 C C . LEU A 1 302 ? 22.319 18.163 -37.723 1.00 92.19 302 LEU A C 1
ATOM 2227 O O . LEU A 1 302 ? 22.655 18.299 -38.891 1.00 92.19 302 LEU A O 1
ATOM 2231 N N . LYS A 1 303 ? 21.717 19.148 -37.044 1.00 92.75 303 LYS A N 1
ATOM 2232 C CA . LYS A 1 303 ? 21.392 20.451 -37.659 1.00 92.75 303 LYS A CA 1
ATOM 2233 C C . LYS A 1 303 ? 22.616 21.178 -38.224 1.00 92.75 303 LYS A C 1
ATOM 2235 O O . LYS A 1 303 ? 22.525 21.868 -39.234 1.00 92.75 303 LYS A O 1
ATOM 2240 N N . THR A 1 304 ? 23.766 21.042 -37.566 1.00 92.12 304 THR A N 1
ATOM 2241 C CA . THR A 1 304 ? 25.019 21.685 -37.995 1.00 92.12 304 THR A CA 1
ATOM 2242 C C . THR A 1 304 ? 25.623 20.968 -39.205 1.00 92.12 304 THR A C 1
ATOM 2244 O O . THR A 1 304 ? 26.182 21.614 -40.090 1.00 92.12 304 THR A O 1
ATOM 2247 N N . VAL A 1 305 ? 25.480 19.640 -39.256 1.00 91.56 305 VAL A N 1
ATOM 2248 C CA . VAL A 1 305 ? 25.865 18.796 -40.395 1.00 91.56 305 VAL A CA 1
ATOM 2249 C C . VAL A 1 305 ? 24.950 19.062 -41.595 1.00 91.56 305 VAL A C 1
ATOM 2251 O O . VAL A 1 305 ? 25.444 19.269 -42.698 1.00 91.56 305 VAL A O 1
ATOM 2254 N N . GLU A 1 306 ? 23.634 19.138 -41.395 1.00 90.38 306 GLU A N 1
ATOM 2255 C CA . GLU A 1 306 ? 22.645 19.445 -42.442 1.00 90.38 306 GLU A CA 1
ATOM 2256 C C . GLU A 1 306 ? 22.883 20.804 -43.108 1.00 90.38 306 GLU A C 1
ATOM 2258 O O . GLU A 1 306 ? 22.647 20.951 -44.304 1.00 90.38 306 GLU A O 1
ATOM 2263 N N . ALA A 1 307 ? 23.406 21.779 -42.360 1.00 91.19 307 ALA A N 1
ATOM 2264 C CA . ALA A 1 307 ? 23.756 23.093 -42.890 1.00 91.19 307 ALA A CA 1
ATOM 2265 C C . ALA A 1 307 ? 24.951 23.075 -43.868 1.00 91.19 307 ALA A C 1
ATOM 2267 O O . ALA A 1 307 ? 25.188 24.072 -44.548 1.00 91.19 307 ALA A O 1
ATOM 2268 N N . GLN A 1 308 ? 25.719 21.981 -43.941 1.00 91.75 308 GLN A N 1
ATOM 2269 C CA . GLN A 1 308 ? 26.842 21.852 -44.872 1.00 91.75 308 GLN A CA 1
ATOM 2270 C C . GLN A 1 308 ? 26.386 21.268 -46.213 1.00 91.75 308 GLN A C 1
ATOM 2272 O O . GLN A 1 308 ? 25.633 20.295 -46.263 1.00 91.75 308 GLN A O 1
ATOM 2277 N N . SER A 1 309 ? 26.885 21.831 -47.313 1.00 86.81 309 SER A N 1
ATOM 2278 C CA . SER A 1 309 ? 26.439 21.455 -48.659 1.00 86.81 309 SER A CA 1
ATOM 2279 C C . SER A 1 309 ? 27.145 20.228 -49.240 1.00 86.81 309 SER A C 1
ATOM 2281 O O . SER A 1 309 ? 26.514 19.512 -50.014 1.00 86.81 309 SER A O 1
ATOM 2283 N N . PHE A 1 310 ? 28.402 19.939 -48.870 1.00 87.88 310 PHE A N 1
ATOM 2284 C CA . PHE A 1 310 ? 29.113 18.756 -49.373 1.00 87.88 310 PHE A CA 1
ATOM 2285 C C . PHE A 1 310 ? 29.462 17.750 -48.274 1.00 87.88 310 PHE A C 1
ATOM 2287 O O . PHE A 1 310 ? 29.585 18.069 -47.089 1.00 87.88 310 PHE A O 1
ATOM 2294 N N . ALA A 1 311 ? 29.592 16.488 -48.690 1.00 86.56 311 ALA A N 1
ATOM 2295 C CA . ALA A 1 311 ? 29.805 15.358 -47.794 1.00 86.56 311 ALA A CA 1
ATOM 2296 C C . ALA A 1 311 ? 31.133 15.449 -47.021 1.00 86.56 311 ALA A C 1
ATOM 2298 O O . ALA A 1 311 ? 31.194 15.040 -45.863 1.00 86.56 311 ALA A O 1
ATOM 2299 N N . ALA A 1 312 ? 32.171 16.046 -47.617 1.00 87.06 312 ALA A N 1
ATOM 2300 C CA . ALA A 1 312 ? 33.461 16.254 -46.965 1.00 87.06 312 ALA A CA 1
ATOM 2301 C C . ALA A 1 312 ? 33.350 17.200 -45.753 1.00 87.06 312 ALA A C 1
ATOM 2303 O O . ALA A 1 312 ? 33.858 16.888 -44.671 1.00 87.06 312 ALA A O 1
ATOM 2304 N N . GLU A 1 313 ? 32.632 18.322 -45.878 1.00 90.69 313 GLU A N 1
ATOM 2305 C CA . GLU A 1 313 ? 32.396 19.244 -44.762 1.00 90.69 313 GLU A CA 1
ATOM 2306 C C . GLU A 1 313 ? 31.489 18.618 -43.703 1.00 90.69 313 GLU A C 1
ATOM 2308 O O . GLU A 1 313 ? 31.773 18.754 -42.509 1.00 90.69 313 GLU A O 1
ATOM 2313 N N . LYS A 1 314 ? 30.449 17.884 -44.122 1.00 91.00 314 LYS A N 1
ATOM 2314 C CA . LYS A 1 314 ? 29.593 17.102 -43.214 1.00 91.00 314 LYS A CA 1
ATOM 2315 C C . LYS A 1 314 ? 30.418 16.136 -42.368 1.00 91.00 314 LYS A C 1
ATOM 2317 O O . LYS A 1 314 ? 30.277 16.112 -41.145 1.00 91.00 314 LYS A O 1
ATOM 2322 N N . MET A 1 315 ? 31.322 15.395 -43.007 1.00 90.75 315 MET A N 1
ATOM 2323 C CA . MET A 1 315 ? 32.208 14.445 -42.341 1.00 90.75 315 MET A CA 1
ATOM 2324 C C . MET A 1 315 ? 33.170 15.134 -41.369 1.00 90.75 315 MET A C 1
ATOM 2326 O O . MET A 1 315 ? 33.376 14.658 -40.253 1.00 90.75 315 MET A O 1
ATOM 2330 N N . ARG A 1 316 ? 33.716 16.298 -41.743 1.00 91.19 316 ARG A N 1
ATOM 2331 C CA . ARG A 1 316 ? 34.591 17.091 -40.867 1.00 91.19 316 ARG A CA 1
ATOM 2332 C C . ARG A 1 316 ? 33.871 17.542 -39.595 1.00 91.19 316 ARG A C 1
ATOM 2334 O O . ARG A 1 316 ? 34.416 17.388 -38.504 1.00 91.19 316 ARG A O 1
ATOM 2341 N N . VAL A 1 317 ? 32.655 18.076 -39.727 1.00 91.62 317 VAL A N 1
ATOM 2342 C CA . VAL A 1 317 ? 31.832 18.499 -38.579 1.00 91.62 317 VAL A CA 1
ATOM 2343 C C . VAL A 1 317 ? 31.492 17.302 -37.696 1.00 91.62 317 VAL A C 1
ATOM 2345 O O . VAL A 1 317 ? 31.617 17.389 -36.475 1.00 91.62 317 VAL A O 1
ATOM 2348 N N . LEU A 1 318 ? 31.120 16.175 -38.305 1.00 91.69 318 LEU A N 1
ATOM 2349 C CA . LEU A 1 318 ? 30.793 14.951 -37.583 1.00 91.69 318 LEU A CA 1
ATOM 2350 C C . LEU A 1 318 ? 31.984 14.428 -36.775 1.00 91.69 318 LEU A C 1
ATOM 2352 O O . LEU A 1 318 ? 31.831 14.134 -35.589 1.00 91.69 318 LEU A O 1
ATOM 2356 N N . LYS A 1 319 ? 33.173 14.382 -37.388 1.00 92.00 319 LYS A N 1
ATOM 2357 C CA . LYS A 1 319 ? 34.415 13.996 -36.715 1.00 92.00 319 LYS A CA 1
ATOM 2358 C C . LYS A 1 319 ? 34.698 14.907 -35.526 1.00 92.00 319 LYS A C 1
ATOM 2360 O O . LYS A 1 319 ? 34.817 14.420 -34.413 1.00 92.00 319 LYS A O 1
ATOM 2365 N N . MET A 1 320 ? 34.677 16.225 -35.718 1.00 89.88 320 MET A N 1
ATOM 2366 C CA . MET A 1 320 ? 34.894 17.171 -34.615 1.00 89.88 320 MET A CA 1
ATOM 2367 C C . MET A 1 320 ? 33.875 17.019 -33.475 1.00 89.88 320 MET A C 1
ATOM 2369 O O . MET A 1 320 ? 34.204 17.250 -32.313 1.00 89.88 320 MET A O 1
ATOM 2373 N N . ALA A 1 321 ? 32.628 16.672 -33.796 1.00 90.25 321 ALA A N 1
ATOM 2374 C CA . ALA A 1 321 ? 31.542 16.664 -32.828 1.00 90.25 321 ALA A CA 1
ATOM 2375 C C . ALA A 1 321 ? 31.372 15.332 -32.081 1.00 90.25 321 ALA A C 1
ATOM 2377 O O . ALA A 1 321 ? 30.905 15.363 -30.936 1.00 90.25 321 ALA A O 1
ATOM 2378 N N . LEU A 1 322 ? 31.711 14.197 -32.704 1.00 90.62 322 LEU A N 1
ATOM 2379 C CA . LEU A 1 322 ? 31.461 12.847 -32.178 1.00 90.62 322 LEU A CA 1
ATOM 2380 C C . LEU A 1 322 ? 32.724 12.013 -31.918 1.00 90.62 322 LEU A C 1
ATOM 2382 O O . LEU A 1 322 ? 32.609 10.945 -31.318 1.00 90.62 322 LEU A O 1
ATOM 2386 N N . GLU A 1 323 ? 33.915 12.465 -32.317 1.00 87.25 323 GLU A N 1
ATOM 2387 C CA . GLU A 1 323 ? 35.162 11.739 -32.047 1.00 87.25 323 GLU A CA 1
ATOM 2388 C C . GLU A 1 323 ? 35.347 11.503 -30.537 1.00 87.25 323 GLU A C 1
ATOM 2390 O O . GLU A 1 323 ? 35.277 12.423 -29.721 1.00 87.25 323 GLU A O 1
ATOM 2395 N N . GLY A 1 324 ? 35.507 10.230 -30.157 1.00 81.56 324 GLY A N 1
ATOM 2396 C CA . GLY A 1 324 ? 35.654 9.803 -28.763 1.00 81.56 324 GLY A CA 1
ATOM 2397 C C . GLY A 1 324 ? 34.375 9.843 -27.917 1.00 81.56 324 GLY A C 1
ATOM 2398 O O . GLY A 1 324 ? 34.430 9.474 -26.743 1.00 81.56 324 GLY A O 1
ATOM 2399 N N . LYS A 1 325 ? 33.224 10.249 -28.473 1.00 88.62 325 LYS A N 1
ATOM 2400 C CA . LYS A 1 325 ? 31.953 10.260 -27.737 1.00 88.62 325 LYS A CA 1
ATOM 2401 C C . LYS A 1 325 ? 31.202 8.942 -27.900 1.00 88.62 325 LYS A C 1
ATOM 2403 O O . LYS A 1 325 ? 31.073 8.459 -29.027 1.00 88.62 325 LYS A O 1
ATOM 2408 N N . PRO A 1 326 ? 30.658 8.384 -26.809 1.00 91.56 326 PRO A N 1
ATOM 2409 C CA . PRO A 1 326 ? 29.830 7.193 -26.882 1.00 91.56 326 PRO A CA 1
ATOM 2410 C C . PRO A 1 326 ? 28.526 7.452 -27.634 1.00 91.56 326 PRO A C 1
ATOM 2412 O O . PRO A 1 326 ? 27.839 8.450 -27.400 1.00 91.56 326 PRO A O 1
ATOM 2415 N N . VAL A 1 327 ? 28.179 6.532 -28.526 1.00 92.69 327 VAL A N 1
ATOM 2416 C CA . VAL A 1 327 ? 26.964 6.595 -29.348 1.00 92.69 327 VAL A CA 1
ATOM 2417 C C . VAL A 1 327 ? 26.255 5.248 -29.340 1.00 92.69 327 VAL A C 1
ATOM 2419 O O . VAL A 1 327 ? 26.891 4.218 -29.130 1.00 92.69 327 VAL A O 1
ATOM 2422 N N . THR A 1 328 ? 24.944 5.233 -29.566 1.00 93.44 328 THR A N 1
ATOM 2423 C CA . THR A 1 328 ? 24.195 3.984 -29.768 1.00 93.44 328 THR A CA 1
ATOM 2424 C C . THR A 1 328 ? 24.047 3.640 -31.248 1.00 93.44 328 THR A C 1
ATOM 2426 O O . THR A 1 328 ? 24.126 4.520 -32.109 1.00 93.44 328 THR A O 1
ATOM 2429 N N . VAL A 1 329 ? 23.756 2.381 -31.573 1.00 92.50 329 VAL A N 1
ATOM 2430 C CA . VAL A 1 329 ? 23.472 1.938 -32.947 1.00 92.50 329 VAL A CA 1
ATOM 2431 C C . VAL A 1 329 ? 22.319 2.741 -33.551 1.00 92.50 329 VAL A C 1
ATOM 2433 O O . VAL A 1 329 ? 22.410 3.189 -34.695 1.00 92.50 329 VAL A O 1
ATOM 2436 N N . GLY A 1 330 ? 21.266 3.002 -32.772 1.00 91.19 330 GLY A N 1
ATOM 2437 C CA . GLY A 1 330 ? 20.149 3.844 -33.209 1.00 91.19 330 GLY A CA 1
ATOM 2438 C C . GLY A 1 330 ? 20.584 5.265 -33.587 1.00 91.19 330 GLY A C 1
ATOM 2439 O O . GLY A 1 330 ? 20.105 5.819 -34.573 1.00 91.19 330 GLY A O 1
ATOM 2440 N N . GLN A 1 331 ? 21.541 5.843 -32.858 1.00 93.06 331 GLN A N 1
ATOM 2441 C CA . GLN A 1 331 ? 22.086 7.167 -33.167 1.00 93.06 331 GLN A CA 1
ATOM 2442 C C . GLN A 1 331 ? 22.964 7.146 -34.416 1.00 93.06 331 GLN A C 1
ATOM 2444 O O . GLN A 1 331 ? 22.852 8.048 -35.246 1.00 93.06 331 GLN A O 1
ATOM 2449 N N . VAL A 1 332 ? 23.784 6.105 -34.587 1.00 94.62 332 VAL A N 1
ATOM 2450 C CA . VAL A 1 332 ? 24.591 5.916 -35.801 1.00 94.62 332 VAL A CA 1
ATOM 2451 C C . VAL A 1 332 ? 23.686 5.830 -37.028 1.00 94.62 332 VAL A C 1
ATOM 2453 O O . VAL A 1 332 ? 23.940 6.531 -38.001 1.00 94.62 332 VAL A O 1
ATOM 2456 N N . ARG A 1 333 ? 22.579 5.077 -36.976 1.00 93.69 333 ARG A N 1
ATOM 2457 C CA . ARG A 1 333 ? 21.599 5.014 -38.079 1.00 93.69 333 ARG A CA 1
ATOM 2458 C C . ARG A 1 333 ? 21.056 6.391 -38.465 1.00 93.69 333 ARG A C 1
ATOM 2460 O O . ARG A 1 333 ? 20.980 6.706 -39.649 1.00 93.69 333 ARG A O 1
ATOM 2467 N N . THR A 1 334 ? 20.728 7.224 -37.480 1.00 92.69 334 THR A N 1
ATOM 2468 C CA . THR A 1 334 ? 20.267 8.599 -37.727 1.00 92.69 334 THR A CA 1
ATOM 2469 C C . THR A 1 334 ? 21.341 9.445 -38.413 1.00 92.69 334 THR A C 1
ATOM 2471 O O . THR A 1 334 ? 21.030 10.221 -39.314 1.00 92.69 334 THR A O 1
ATOM 2474 N N . VAL A 1 335 ? 22.610 9.281 -38.026 1.00 93.00 335 VAL A N 1
ATOM 2475 C CA . VAL A 1 335 ? 23.740 9.965 -38.674 1.00 93.00 335 VAL A CA 1
ATOM 2476 C C . VAL A 1 335 ? 23.951 9.461 -40.105 1.00 93.00 335 VAL A C 1
ATOM 2478 O O . VAL A 1 335 ? 24.187 10.274 -40.993 1.00 93.00 335 VAL A O 1
ATOM 2481 N N . LEU A 1 336 ? 23.827 8.154 -40.362 1.00 93.38 336 LEU A N 1
ATOM 2482 C CA . LEU A 1 336 ? 23.961 7.587 -41.712 1.00 93.38 336 LEU A CA 1
ATOM 2483 C C . LEU A 1 336 ? 22.932 8.167 -42.690 1.00 93.38 336 LEU A C 1
ATOM 2485 O O . LEU A 1 336 ? 23.269 8.411 -43.846 1.00 93.38 336 LEU A O 1
ATOM 2489 N N . GLY A 1 337 ? 21.724 8.483 -42.213 1.00 90.00 337 GLY A N 1
ATOM 2490 C CA . GLY A 1 337 ? 20.684 9.148 -43.006 1.00 90.00 337 GLY A CA 1
ATOM 2491 C C . GLY A 1 337 ? 21.060 10.543 -43.529 1.00 90.00 337 GLY A C 1
ATOM 2492 O O . GLY A 1 337 ? 20.379 11.063 -44.407 1.00 90.00 337 GLY A O 1
ATOM 2493 N N . GLN A 1 338 ? 22.148 11.144 -43.035 1.00 90.25 338 GLN A N 1
ATOM 2494 C CA . GLN A 1 338 ? 22.653 12.445 -43.496 1.00 90.25 338 GLN A CA 1
ATOM 2495 C C . GLN A 1 338 ? 23.517 12.360 -44.762 1.00 90.25 338 GLN A C 1
ATOM 2497 O O . GLN A 1 338 ? 23.859 13.396 -45.352 1.00 90.25 338 GLN A O 1
ATOM 2502 N N . PHE A 1 339 ? 23.874 11.140 -45.170 1.00 90.94 339 PHE A N 1
ATOM 2503 C CA . PHE A 1 339 ? 24.719 10.843 -46.319 1.00 90.94 339 PHE A CA 1
ATOM 2504 C C . PHE A 1 339 ? 23.934 10.008 -47.325 1.00 90.94 339 PHE A C 1
ATOM 2506 O O . PHE A 1 339 ? 23.279 9.032 -46.968 1.00 90.94 339 PHE A O 1
ATOM 2513 N N . SER A 1 340 ? 23.996 10.400 -48.595 1.00 87.44 340 SER A N 1
ATOM 2514 C CA . SER A 1 340 ? 23.227 9.759 -49.669 1.00 87.44 340 SER A CA 1
ATOM 2515 C C . SER A 1 340 ? 23.971 8.613 -50.355 1.00 87.44 340 SER A C 1
ATOM 2517 O O . SER A 1 340 ? 23.355 7.838 -51.078 1.00 87.44 340 SER A O 1
ATOM 2519 N N . PHE A 1 341 ? 25.282 8.514 -50.146 1.00 89.31 341 PHE A N 1
ATOM 2520 C CA . PHE A 1 341 ? 26.169 7.580 -50.829 1.00 89.31 341 PHE A CA 1
ATOM 2521 C C . PHE A 1 341 ? 26.777 6.592 -49.827 1.00 89.31 341 PHE A C 1
ATOM 2523 O O . PHE A 1 341 ? 27.121 6.958 -48.699 1.00 89.31 341 PHE A O 1
ATOM 2530 N N . SER A 1 342 ? 26.896 5.327 -50.236 1.00 90.19 342 SER A N 1
ATOM 2531 C CA . SER A 1 342 ? 27.315 4.241 -49.348 1.00 90.19 342 SER A CA 1
ATOM 2532 C C . SER A 1 342 ? 28.787 4.317 -48.944 1.00 90.19 342 SER A C 1
ATOM 2534 O O . SER A 1 342 ? 29.127 3.912 -47.834 1.00 90.19 342 SER A O 1
ATOM 2536 N N . ALA A 1 343 ? 29.656 4.890 -49.780 1.00 90.44 343 ALA A N 1
ATOM 2537 C CA . ALA A 1 343 ? 31.068 5.080 -49.447 1.00 90.44 343 ALA A CA 1
ATOM 2538 C C . ALA A 1 343 ? 31.238 5.968 -48.198 1.00 90.44 343 ALA A C 1
ATOM 2540 O O . ALA A 1 343 ? 31.920 5.587 -47.246 1.00 90.44 343 ALA A O 1
ATOM 2541 N N . GLU A 1 344 ? 30.537 7.098 -48.150 1.00 91.88 344 GLU A N 1
ATOM 2542 C CA . GLU A 1 344 ? 30.562 8.040 -47.032 1.00 91.88 344 GLU A CA 1
ATOM 2543 C C . GLU A 1 344 ? 29.859 7.474 -45.796 1.00 91.88 344 GLU A C 1
ATOM 2545 O O . GLU A 1 344 ? 30.307 7.692 -44.671 1.00 91.88 344 GLU A O 1
ATOM 2550 N N . GLN A 1 345 ? 28.785 6.704 -45.985 1.00 93.50 345 GLN A N 1
ATOM 2551 C CA . GLN A 1 345 ? 28.135 5.972 -44.898 1.00 93.50 345 GLN A CA 1
ATOM 2552 C C . GLN A 1 345 ? 29.093 4.957 -44.252 1.00 93.50 345 GLN A C 1
ATOM 2554 O O . GLN A 1 345 ? 29.162 4.876 -43.025 1.00 93.50 345 GLN A O 1
ATOM 2559 N N . LEU A 1 346 ? 29.882 4.223 -45.043 1.00 93.94 346 LEU A N 1
ATOM 2560 C CA . LEU A 1 346 ? 30.908 3.314 -44.518 1.00 93.94 346 LEU A CA 1
ATOM 2561 C C . LEU A 1 346 ? 31.992 4.076 -43.741 1.00 93.94 346 LEU A C 1
ATOM 2563 O O . LEU A 1 346 ? 32.435 3.597 -42.695 1.00 93.94 346 LEU A O 1
ATOM 2567 N N . ASP A 1 347 ? 32.374 5.276 -44.184 1.00 92.75 347 ASP A N 1
ATOM 2568 C CA . ASP A 1 347 ? 33.318 6.133 -43.453 1.00 92.75 347 ASP A CA 1
ATOM 2569 C C . ASP A 1 347 ? 32.760 6.625 -42.109 1.00 92.75 347 ASP A C 1
ATOM 2571 O O . ASP A 1 347 ? 33.483 6.621 -41.107 1.00 92.75 347 ASP A O 1
ATOM 2575 N N . VAL A 1 348 ? 31.465 6.959 -42.037 1.00 93.38 348 VAL A N 1
ATOM 2576 C CA . VAL A 1 348 ? 30.785 7.250 -40.760 1.00 93.38 348 VAL A CA 1
ATOM 2577 C C . VAL A 1 348 ? 30.856 6.047 -39.821 1.00 93.38 348 VAL A C 1
ATOM 2579 O O . VAL A 1 348 ? 31.175 6.206 -38.640 1.00 93.38 348 VAL A O 1
ATOM 2582 N N . VAL A 1 349 ? 30.566 4.839 -40.320 1.00 93.88 349 VAL A N 1
ATOM 2583 C CA . VAL A 1 349 ? 30.615 3.637 -39.475 1.00 93.88 349 VAL A CA 1
ATOM 2584 C C . VAL A 1 349 ? 32.038 3.382 -38.986 1.00 93.88 349 VAL A C 1
ATOM 2586 O O . VAL A 1 349 ? 32.214 3.104 -37.804 1.00 93.88 349 VAL A O 1
ATOM 2589 N N . ARG A 1 350 ? 33.064 3.543 -39.832 1.00 93.69 350 ARG A N 1
ATOM 2590 C CA . ARG A 1 350 ? 34.474 3.417 -39.411 1.00 93.69 350 ARG A CA 1
ATOM 2591 C C . ARG A 1 350 ? 34.822 4.372 -38.273 1.00 93.69 350 ARG A C 1
ATOM 2593 O O . ARG A 1 350 ? 35.497 3.970 -37.329 1.00 93.69 350 ARG A O 1
ATOM 2600 N N . LEU A 1 351 ? 34.347 5.614 -38.354 1.00 91.75 351 LEU A N 1
ATOM 2601 C CA . LEU A 1 351 ? 34.581 6.635 -37.337 1.00 91.75 351 LEU A CA 1
ATOM 2602 C C . LEU A 1 351 ? 33.900 6.296 -36.001 1.00 91.75 351 LEU A C 1
ATOM 2604 O O . LEU A 1 351 ? 34.505 6.480 -34.946 1.00 91.75 351 LEU A O 1
ATOM 2608 N N . LEU A 1 352 ? 32.648 5.832 -36.039 1.00 93.50 352 LEU A N 1
ATOM 2609 C CA . LEU A 1 352 ? 31.814 5.678 -34.841 1.00 93.50 352 LEU A CA 1
ATOM 2610 C C . LEU A 1 352 ? 31.840 4.269 -34.238 1.00 93.50 352 LEU A C 1
ATOM 2612 O O . LEU A 1 352 ? 31.568 4.116 -33.051 1.00 93.50 352 LEU A O 1
ATOM 2616 N N . ASN A 1 353 ? 32.205 3.235 -35.001 1.00 92.44 353 ASN A N 1
ATOM 2617 C CA . ASN A 1 353 ? 32.255 1.848 -34.525 1.00 92.44 353 ASN A CA 1
ATOM 2618 C C . ASN A 1 353 ? 33.038 1.656 -33.204 1.00 92.44 353 ASN A C 1
ATOM 2620 O O . ASN A 1 353 ? 32.553 0.912 -32.339 1.00 92.44 353 ASN A O 1
ATOM 2624 N N . PRO A 1 354 ? 34.186 2.331 -32.972 1.00 91.94 354 PRO A N 1
ATOM 2625 C CA . PRO A 1 354 ? 34.917 2.213 -31.711 1.00 91.94 354 PRO A CA 1
ATOM 2626 C C . PRO A 1 354 ? 34.134 2.710 -30.489 1.00 91.94 354 PRO A C 1
ATOM 2628 O O . PRO A 1 354 ? 34.371 2.226 -29.383 1.00 91.94 354 PRO A O 1
ATOM 2631 N N . THR A 1 355 ? 33.201 3.650 -30.673 1.00 91.62 355 THR A N 1
ATOM 2632 C CA . THR A 1 355 ? 32.466 4.309 -29.584 1.00 91.62 355 THR A CA 1
ATOM 2633 C C . THR A 1 355 ? 31.020 3.825 -29.429 1.00 91.62 355 THR A C 1
ATOM 2635 O O . THR A 1 355 ? 30.295 4.334 -28.573 1.00 91.62 355 THR A O 1
ATOM 2638 N N . ILE A 1 356 ? 30.595 2.816 -30.202 1.00 91.75 356 ILE A N 1
ATOM 2639 C CA . ILE A 1 356 ? 29.268 2.200 -30.057 1.00 91.75 356 ILE A CA 1
ATOM 2640 C C . ILE A 1 356 ? 29.163 1.467 -28.714 1.00 91.75 356 ILE A C 1
ATOM 2642 O O . ILE A 1 356 ? 29.909 0.511 -28.469 1.00 91.75 356 ILE A O 1
ATOM 2646 N N . VAL A 1 357 ? 28.209 1.884 -27.878 1.00 91.25 357 VAL A N 1
ATOM 2647 C CA . VAL A 1 357 ? 27.991 1.317 -26.534 1.00 91.25 357 VAL A CA 1
ATOM 2648 C C . VAL A 1 357 ? 27.170 0.025 -26.548 1.00 91.25 357 VAL A C 1
ATOM 2650 O O . VAL A 1 357 ? 27.427 -0.880 -25.762 1.00 91.25 357 VAL A O 1
ATOM 2653 N N . ASP A 1 358 ? 26.218 -0.100 -27.467 1.00 89.31 358 ASP A N 1
ATOM 2654 C CA . ASP A 1 358 ? 25.222 -1.171 -27.558 1.00 89.31 358 ASP A CA 1
ATOM 2655 C C . ASP A 1 358 ? 25.583 -2.159 -28.683 1.00 89.31 358 ASP A C 1
ATOM 2657 O O . ASP A 1 358 ? 24.864 -2.353 -29.665 1.00 89.31 358 ASP A O 1
ATOM 2661 N N . LYS A 1 359 ? 26.765 -2.774 -28.540 1.00 86.81 359 LYS A N 1
ATOM 2662 C CA . LYS A 1 359 ? 27.401 -3.607 -29.577 1.00 86.81 359 LYS A CA 1
ATOM 2663 C C . LYS A 1 359 ? 26.538 -4.779 -30.053 1.00 86.81 359 LYS A C 1
ATOM 2665 O O . LYS A 1 359 ? 26.628 -5.145 -31.224 1.00 86.81 359 LYS A O 1
ATOM 2670 N N . ASP A 1 360 ? 25.679 -5.307 -29.184 1.00 86.19 360 ASP A N 1
ATOM 2671 C CA . ASP A 1 360 ? 24.771 -6.417 -29.490 1.00 86.19 360 ASP A CA 1
ATOM 2672 C C . ASP A 1 360 ? 23.790 -6.082 -30.623 1.00 86.19 360 ASP A C 1
ATOM 2674 O O . ASP A 1 360 ? 23.326 -6.979 -31.321 1.00 86.19 360 ASP A O 1
ATOM 2678 N N . PHE A 1 361 ? 23.512 -4.795 -30.863 1.00 89.50 361 PHE A N 1
ATOM 2679 C CA . PHE A 1 361 ? 22.575 -4.345 -31.894 1.00 89.50 361 PHE A CA 1
ATOM 2680 C C . PHE A 1 361 ? 23.244 -3.917 -33.204 1.00 89.50 361 PHE A C 1
ATOM 2682 O O . PHE A 1 361 ? 22.547 -3.480 -34.118 1.00 89.50 361 PHE A O 1
ATOM 2689 N N . ARG A 1 362 ? 24.572 -4.059 -33.354 1.00 88.56 362 ARG A N 1
ATOM 2690 C CA . ARG A 1 362 ? 25.319 -3.612 -34.555 1.00 88.56 362 ARG A CA 1
ATOM 2691 C C . ARG A 1 362 ? 24.797 -4.203 -35.866 1.00 88.56 362 ARG A C 1
ATOM 2693 O O . ARG A 1 362 ? 24.937 -3.569 -36.908 1.00 88.56 362 ARG A O 1
ATOM 2700 N N . TYR A 1 363 ? 24.146 -5.365 -35.815 1.00 86.94 363 TYR A N 1
ATOM 2701 C CA . TYR A 1 363 ? 23.496 -5.975 -36.976 1.00 86.94 363 TYR A CA 1
ATOM 2702 C C . TYR A 1 363 ? 22.406 -5.079 -37.600 1.00 86.94 363 TYR A C 1
ATOM 2704 O O . TYR A 1 363 ? 22.107 -5.193 -38.784 1.00 86.94 363 TYR A O 1
ATOM 2712 N N . GLN A 1 364 ? 21.828 -4.140 -36.851 1.00 90.06 364 GLN A N 1
ATOM 2713 C CA . GLN A 1 364 ? 20.831 -3.216 -37.399 1.00 90.06 364 GLN A CA 1
ATOM 2714 C C . GLN A 1 364 ? 21.441 -2.194 -38.369 1.00 90.06 364 GLN A C 1
ATOM 2716 O O . GLN A 1 364 ? 20.711 -1.572 -39.138 1.00 90.06 364 GLN A O 1
ATOM 2721 N N . LEU A 1 365 ? 22.768 -2.013 -38.370 1.00 91.81 365 LEU A N 1
ATOM 2722 C CA . LEU A 1 365 ? 23.442 -1.135 -39.331 1.00 91.81 365 LEU A CA 1
ATOM 2723 C C . LEU A 1 365 ? 23.379 -1.683 -40.763 1.00 91.81 365 LEU A C 1
ATOM 2725 O O . LEU A 1 365 ? 23.419 -0.891 -41.700 1.00 91.81 365 LEU A O 1
ATOM 2729 N N . PHE A 1 366 ? 23.212 -3.000 -40.950 1.00 90.31 366 PHE A N 1
ATOM 2730 C CA . PHE A 1 366 ? 23.057 -3.597 -42.282 1.00 90.31 366 PHE A CA 1
ATOM 2731 C C . PHE A 1 366 ? 21.802 -3.093 -43.010 1.00 90.31 366 PHE A C 1
ATOM 2733 O O . PHE A 1 366 ? 21.795 -3.052 -44.236 1.00 90.31 366 PHE A O 1
ATOM 2740 N N . GLU A 1 367 ? 20.768 -2.659 -42.279 1.00 88.44 367 GLU A N 1
ATOM 2741 C CA . GLU A 1 367 ? 19.540 -2.093 -42.859 1.00 88.44 367 GLU A CA 1
ATOM 2742 C C . GLU A 1 367 ? 19.776 -0.753 -43.570 1.00 88.44 367 GLU A C 1
ATOM 2744 O O . GLU A 1 367 ? 18.965 -0.351 -44.400 1.00 88.44 367 GLU A O 1
ATOM 2749 N N . ALA A 1 368 ? 20.872 -0.052 -43.256 1.00 87.50 368 ALA A N 1
ATOM 2750 C CA . ALA A 1 368 ? 21.213 1.214 -43.899 1.00 87.50 368 ALA A CA 1
ATOM 2751 C C . ALA A 1 368 ? 21.807 1.034 -45.309 1.00 87.50 368 ALA A C 1
ATOM 2753 O O . ALA A 1 368 ? 21.873 2.005 -46.059 1.00 87.50 368 ALA A O 1
ATOM 2754 N N . PHE A 1 369 ? 22.211 -0.187 -45.682 1.00 90.88 369 PHE A N 1
ATOM 2755 C CA . PHE A 1 369 ? 22.882 -0.478 -46.949 1.00 90.88 369 PHE A CA 1
ATOM 2756 C C . PHE A 1 369 ? 22.030 -1.392 -47.828 1.00 90.88 369 PHE A C 1
ATOM 2758 O O . PHE A 1 369 ? 21.557 -2.448 -47.403 1.00 90.88 369 PHE A O 1
ATOM 2765 N N . THR A 1 370 ? 21.852 -1.007 -49.087 1.00 86.19 370 THR A N 1
ATOM 2766 C CA . THR A 1 370 ? 21.032 -1.754 -50.049 1.00 86.19 370 THR A CA 1
ATOM 2767 C C . THR A 1 370 ? 21.831 -2.829 -50.784 1.00 86.19 370 THR A C 1
ATOM 2769 O O . THR A 1 370 ? 21.328 -3.939 -50.953 1.00 86.19 370 THR A O 1
ATOM 2772 N N . PHE A 1 371 ? 23.071 -2.531 -51.181 1.00 90.00 371 PHE A N 1
ATOM 2773 C CA . PHE A 1 371 ? 23.909 -3.411 -51.998 1.00 90.00 371 PHE A CA 1
ATOM 2774 C C . PHE A 1 371 ? 24.720 -4.408 -51.162 1.00 90.00 371 PHE A C 1
ATOM 2776 O O . PHE A 1 371 ? 25.268 -4.070 -50.112 1.00 90.00 371 PHE A O 1
ATOM 2783 N N . ASP A 1 372 ? 24.855 -5.638 -51.661 1.00 88.94 372 ASP A N 1
ATOM 2784 C CA . ASP A 1 372 ? 25.571 -6.711 -50.957 1.00 88.94 372 ASP A CA 1
ATOM 2785 C C . ASP A 1 372 ? 27.079 -6.447 -50.838 1.00 88.94 372 ASP A C 1
ATOM 2787 O O . ASP A 1 372 ? 27.701 -6.834 -49.849 1.00 88.94 372 ASP A O 1
ATOM 2791 N N . THR A 1 373 ? 27.663 -5.718 -51.794 1.00 91.69 373 THR A N 1
ATOM 2792 C CA . THR A 1 373 ? 29.061 -5.263 -51.733 1.00 91.69 373 THR A CA 1
ATOM 2793 C C . THR A 1 373 ? 29.313 -4.354 -50.533 1.00 91.69 373 THR A C 1
ATOM 2795 O O . THR A 1 373 ? 30.322 -4.501 -49.844 1.00 91.69 373 THR A O 1
ATOM 2798 N N . ASP A 1 374 ? 28.373 -3.456 -50.241 1.00 92.25 374 ASP A N 1
ATOM 2799 C CA . ASP A 1 374 ? 28.493 -2.493 -49.146 1.00 92.25 374 ASP A CA 1
ATOM 2800 C C . ASP A 1 374 ? 28.245 -3.171 -47.796 1.00 92.25 374 ASP A C 1
ATOM 2802 O O . ASP A 1 374 ? 28.924 -2.875 -46.814 1.00 92.25 374 ASP A O 1
ATOM 2806 N N . LYS A 1 375 ? 27.343 -4.160 -47.752 1.00 90.44 375 LYS A N 1
ATOM 2807 C CA . LYS A 1 375 ? 27.139 -5.012 -46.571 1.00 90.44 375 LYS A CA 1
ATOM 2808 C C . LYS A 1 375 ? 28.382 -5.841 -46.247 1.00 90.44 375 LYS A C 1
ATOM 2810 O O . LYS A 1 375 ? 28.760 -5.918 -45.082 1.00 90.44 375 LYS A O 1
ATOM 2815 N N . ALA A 1 376 ? 29.056 -6.407 -47.250 1.00 91.44 376 ALA A N 1
ATOM 2816 C CA . ALA A 1 376 ? 30.318 -7.119 -47.040 1.00 91.44 376 ALA A CA 1
ATOM 2817 C C . ALA A 1 376 ? 31.421 -6.182 -46.507 1.00 91.44 376 ALA A C 1
ATOM 2819 O O . ALA A 1 376 ? 32.174 -6.549 -45.601 1.00 91.44 376 ALA A O 1
ATOM 2820 N N . ALA A 1 377 ? 31.487 -4.946 -47.017 1.00 91.44 377 ALA A N 1
ATOM 2821 C CA . ALA A 1 377 ? 32.402 -3.927 -46.506 1.00 91.44 377 ALA A CA 1
ATOM 2822 C C . ALA A 1 377 ? 32.067 -3.510 -45.061 1.00 91.44 377 ALA A C 1
ATOM 2824 O O . ALA A 1 377 ? 32.977 -3.351 -44.246 1.00 91.44 377 ALA A O 1
ATOM 2825 N N . LEU A 1 378 ? 30.780 -3.381 -44.722 1.00 93.00 378 LEU A N 1
ATOM 2826 C CA . LEU A 1 378 ? 30.313 -3.129 -43.358 1.00 93.00 378 LEU A CA 1
ATOM 2827 C C . LEU A 1 378 ? 30.699 -4.271 -42.411 1.00 93.00 378 LEU A C 1
ATOM 2829 O O . LEU A 1 378 ? 31.213 -4.014 -41.326 1.00 93.00 378 LEU A O 1
ATOM 2833 N N . GLU A 1 379 ? 30.507 -5.526 -42.820 1.00 91.12 379 GLU A N 1
ATOM 2834 C CA . GLU A 1 379 ? 30.883 -6.695 -42.017 1.00 91.12 379 GLU A CA 1
ATOM 2835 C C . GLU A 1 379 ? 32.377 -6.676 -41.663 1.00 91.12 379 GLU A C 1
ATOM 2837 O O . GLU A 1 379 ? 32.750 -6.946 -40.522 1.00 91.12 379 GLU A O 1
ATOM 2842 N N . ALA A 1 380 ? 33.233 -6.292 -42.614 1.00 92.31 380 ALA A N 1
ATOM 2843 C CA . ALA A 1 380 ? 34.666 -6.150 -42.378 1.00 92.31 380 ALA A CA 1
ATOM 2844 C C . ALA A 1 380 ? 35.014 -5.038 -41.368 1.00 92.31 380 ALA A C 1
ATOM 2846 O O . ALA A 1 380 ? 36.037 -5.141 -40.701 1.00 92.31 380 ALA A O 1
ATOM 2847 N N . ILE A 1 381 ? 34.181 -3.998 -41.241 1.00 90.81 381 ILE A N 1
ATOM 2848 C CA . ILE A 1 381 ? 34.363 -2.902 -40.269 1.00 90.81 381 ILE A CA 1
ATOM 2849 C C . ILE A 1 381 ? 33.870 -3.299 -38.868 1.00 90.81 381 ILE A C 1
ATOM 2851 O O . ILE A 1 381 ? 34.366 -2.772 -37.873 1.00 90.81 381 ILE A O 1
ATOM 2855 N N . LEU A 1 382 ? 32.865 -4.176 -38.778 1.00 88.06 382 LEU A N 1
ATOM 2856 C CA . LEU A 1 382 ? 32.239 -4.564 -37.508 1.00 88.06 382 LEU A CA 1
ATOM 2857 C C . LEU A 1 382 ? 32.967 -5.700 -36.770 1.00 88.06 382 LEU A C 1
ATOM 2859 O O . LEU A 1 382 ? 32.710 -5.869 -35.573 1.00 88.06 382 LEU A O 1
ATOM 2863 N N . LYS A 1 383 ? 33.834 -6.445 -37.470 1.00 80.25 383 LYS A N 1
ATOM 2864 C CA . LYS A 1 383 ? 34.809 -7.385 -36.888 1.00 80.25 383 LYS A CA 1
ATOM 2865 C C . LYS A 1 383 ? 35.853 -6.628 -36.075 1.00 80.25 383 LYS A C 1
ATOM 2867 O O . LYS A 1 383 ? 36.178 -7.124 -34.973 1.00 80.25 383 LYS A O 1
#

Sequence (383 aa):
MTRRPLSALIATLLAAPAVLASRPPPESALSQRFDDVQADIDAVRLLVAKLKGKAKVTSEVKARLERTIMELEALEADTRPDKTCPPSTPCPVCPPTSPCPPAPEANRQPPKPEVMALINGASNLCLGVKGGHQHRAGAGIELVPCLGERGERPLDHQWTVVPAAPGFEFVRNEASGLCLGVRGVDQAGMMAEAEVFDCNAAGQDQRLDNQWTIASSGRGAMQLRNRVSGLCLSVQGADRHGIGSAGLLDRCDGPRNGKDSQWEAVPFAALMPSLVVRPVPTAPAPPPRIEPISAADLSKILKTVEAQSFAAEKMRVLKMALEGKPVTVGQVRTVLGQFSFSAEQLDVVRLLNPTIVDKDFRYQLFEAFTFDTDKAALEAILK

Radius of gyration: 35.99 Å; chains: 1; bounding box: 85×68×92 Å

pLDDT: mean 75.0, std 19.29, range [32.75, 96.19]

Secondary structure (DSSP, 8-state):
-PPPPHHHHHHHHTT------S-PPPTHHHHHHHHHHHHHHHHHHHHHHHHTT-TTS-HHHHHHHHHHHHHHHHHHHHHS--TT--S--PPP---TTSPPPPPPGGG-PPPPPPEEEEEETTT-PEEEETTTT---TTEEEEEE-SS-TTS---GGG-EEEEEEETTEEEEEETTT-PEEEESSTT---TTPBEEEE----TTSSS--TT-EEEEEEETTEEEEEETTT-PEEEES-SS---TTPBEEEE-TT-TTTTGGG-EEEEEHHHHS-------------PPP--PPPPHHHHHHHHHHHHT-SSHHHHHHHHHHHHTT--B-HHHHHHHHTT-SSHHHHHHHHHHHGGGBS-GGGGGGGGGG--SHHHHHHHHHHH-